Protein AF-0000000073405974 (afdb_homodimer)

Solvent-accessible surface area (backbone atoms only — not comparable to full-atom values): 25075 Å² total; per-residue (Å²): 106,66,65,31,51,51,27,48,74,71,62,39,46,68,61,18,50,56,51,45,53,56,43,44,76,74,61,69,44,40,69,58,24,38,53,49,13,54,49,29,42,39,69,68,37,54,70,63,12,43,53,26,17,56,69,27,66,34,40,66,61,43,20,52,54,26,49,60,60,66,36,46,70,62,18,45,65,52,40,68,83,51,81,52,68,68,48,24,48,52,48,19,48,46,24,48,76,68,69,35,46,67,62,19,45,59,43,48,57,90,64,84,72,86,47,44,52,48,24,42,49,49,12,54,34,25,46,78,67,68,36,42,66,59,13,38,31,28,33,47,54,16,43,71,62,39,70,87,46,37,68,54,27,46,52,44,22,53,36,24,52,75,71,72,45,88,29,62,54,30,39,53,39,19,37,73,70,41,76,50,50,27,67,50,31,34,51,51,13,54,54,28,43,75,71,65,39,49,70,59,14,44,54,26,19,49,50,14,33,69,63,32,76,79,46,50,68,37,33,52,51,39,21,53,49,25,49,75,69,66,36,52,68,63,18,50,52,27,51,50,49,39,50,54,58,54,53,66,76,100,108,66,64,32,52,50,26,47,74,70,62,39,46,70,60,19,51,55,50,45,52,56,43,43,75,75,60,70,44,41,69,57,24,39,52,50,14,54,51,28,42,39,70,68,38,53,69,64,12,42,52,25,17,56,70,26,67,36,40,65,61,43,20,52,54,28,48,60,59,66,37,47,68,62,19,44,65,52,40,67,84,52,81,53,67,69,47,25,48,51,49,20,46,46,25,48,76,68,67,35,45,67,62,18,46,60,44,49,57,89,64,85,72,87,46,45,51,50,25,43,49,50,12,54,36,26,45,79,67,67,35,42,68,59,12,38,32,27,32,48,54,15,43,71,62,39,70,87,46,38,66,53,26,45,50,44,22,53,36,24,51,76,70,71,44,89,30,62,54,29,38,52,39,18,37,72,70,40,78,52,49,27,68,50,32,33,53,52,12,52,55,30,44,76,70,64,39,49,69,61,13,46,53,25,19,49,50,14,34,70,64,32,75,78,47,48,68,38,32,53,53,38,20,55,48,25,50,75,72,68,36,53,68,63,17,50,54,27,51,50,50,38,49,53,56,55,53,66,76,99

Secondary structure (DSSP, 8-state):
-HHHHHHHHHT-HHHHHHHHHHHHHH---HHHHHHHHHHHHHTT-HHHHHHHHHHTT-HHHHHHHHHHTT-HHHHHHHTTT--SHHHHHHHHHHHHHTT-HHHHHHHTTT-----HHHHHHHHHHHHHTT-HHHHHHHHHHHHHHS---HHHHHHHHHHHHHHT---HHHHHHHHHH-TT-HHHHHHHHHHHHHTT-HHHHHHHHHHHHHH-TT-HHHHHHHHHHHHHHT-HHHHHHHHHHHHHHHHHH-/-HHHHHHHHHT-HHHHHHHHHHHHHH---HHHHHHHHHHHHHTT-HHHHHHHHHHTT-HHHHHHHHHHTT-HHHHHHHTTT--SHHHHHHHHHHHHHTT-HHHHHHHTTT-----HHHHHHHHHHHHHTT-HHHHHHHHHHHHHHS---HHHHHHHHHHHHHTT---HHHHHHHHHH-TT-HHHHHHHHHHHHHTT-HHHHHHHHHHHHHH-TT-HHHHHHHHHHHHHHT-HHHHHHHHHHHHHHHHHH-

Sequence (500 aa):
MEEVVRAYQEGNLNYALRKINEIIKSNPSPDIYNLLGKILLELGKDEEALEAFRQANNRLEVARIYIQKGLYQDALNEIKDETNDESKILRALIYIKMENFDKAKEEIANINSNSPLFHKVKGIVEYHTANYYGALRSITIALREYPMDAELYYYRALVKAELGLEYEDDIDMAINLNPYYAELYFSKGVILEQRGKLNEAVNYYSKAIKYKPELVKAYYRRAKVYMKLGMDQEAEKDIEKVKELTDNKSMEEVVRAYQEGNLNYALRKINEIIKSNPSPDIYNLLGKILLELGKDEEALEAFRQANNRLEVARIYIQKGLYQDALNEIKDETNDESKILRALIYIKMENFDKAKEEIANINSNSPLFHKVKGIVEYHTANYYGALRSITIALREYPMDAELYYYRALVKAELGLEYEDDIDMAINLNPYYAELYFSKGVILEQRGKLNEAVNYYSKAIKYKPELVKAYYRRAKVYMKLGMDQEAEKDIEKVKELTDNKS

InterPro domains:
  IPR011990 Tetratricopeptide-like helical domain superfamily [G3DSA:1.25.40.10] (1-61)
  IPR011990 Tetratricopeptide-like helical domain superfamily [G3DSA:1.25.40.10] (62-167)
  IPR011990 Tetratricopeptide-like helical domain superfamily [G3DSA:1.25.40.10] (168-250)
  IPR011990 Tetratricopeptide-like helical domain superfamily [SSF48452] (6-243)
  IPR019734 Tetratricopeptide repeat [PS50005] (30-63)
  IPR019734 Tetratricopeptide repeat [PS50005] (182-215)
  IPR019734 Tetratricopeptide repeat [SM00028] (30-66)
  IPR019734 Tetratricopeptide repeat [SM00028] (116-149)
  IPR019734 Tetratricopeptide repeat [SM00028] (182-215)
  IPR019734 Tetratricopeptide repeat [SM00028] (216-249)
  IPR050498 Photosystem I assembly protein Ycf3 [PTHR44858] (16-245)

pLDDT: mean 96.07, std 4.83, range [47.19, 98.75]

Organism: Sulfolobus acidocaldarius (strain ATCC 33909 / DSM 639 / JCM 8929 / NBRC 15157 / NCIMB 11770) (NCBI:txid330779)

Foldseek 3Di:
DVVLVVCVVVVVLVVSLVVLVVVCVPDNALVSLQSNLVSCVVVVNNVSSLVSNVSSLNLQVNLVSCVVVVNLVSSCVSCVPPLDLSSLLSVLVSCVVVVNLVSSCVSCVPDDDQALSSLCSQLSSCVVVPVLVSNLVSLVSSCVVPPLDLVSLVSNLVSCVVVVHDNLVSLVSSCVSPVLQLVSLQSVLVVCVVVVVLVVSLVSLVSSCVSPVLPLVSLQVNLVSCVVVVNNVSSVVSVVSSVVSVVVVD/DVVLVVCVVVVVLVVSLVVLVVVCVPDNALVSLQSNLVSCVVVVNNVSSLVSNVSSLNLQVNLVSCVVVVNLVVSCVSCVPPLDLSSLLSNLVSCVVVVNLVSSCVSCVPDDDQALSSLCSQLSSCVVVPVLVSNLVSLVSSCVVPPLDLVSLVSNLVSCVVVVHDNLVSLVSSCVSPVLQLVSLQVVLVVCVVVVVLVVSLVSLVSSCVSPVLPLVSLQVNLVSCVVVVNNVSSVVSVVSSVVSVVVVD

Structure (mmCIF, N/CA/C/O backbone):
data_AF-0000000073405974-model_v1
#
loop_
_entity.id
_entity.type
_entity.pdbx_description
1 polymer 'TPR domain protein'
#
loop_
_atom_site.group_PDB
_atom_site.id
_atom_site.type_symbol
_atom_site.label_atom_id
_atom_site.label_alt_id
_atom_site.label_comp_id
_atom_site.label_asym_id
_atom_site.label_entity_id
_atom_site.label_seq_id
_atom_site.pdbx_PDB_ins_code
_atom_site.Cartn_x
_atom_site.Cartn_y
_atom_site.Cartn_z
_atom_site.occupancy
_atom_site.B_iso_or_equiv
_atom_site.auth_seq_id
_atom_site.auth_comp_id
_atom_site.auth_asym_id
_atom_site.auth_atom_id
_atom_site.pdbx_PDB_model_num
ATOM 1 N N . MET A 1 1 ? -27 -23.844 -8.734 1 89.25 1 MET A N 1
ATOM 2 C CA . MET A 1 1 ? -26.391 -22.531 -8.461 1 89.25 1 MET A CA 1
ATOM 3 C C . MET A 1 1 ? -26.109 -22.375 -6.969 1 89.25 1 MET A C 1
ATOM 5 O O . MET A 1 1 ? -25.047 -21.875 -6.582 1 89.25 1 MET A O 1
ATOM 9 N N . GLU A 1 2 ? -26.938 -22.828 -6.16 1 92.75 2 GLU A N 1
ATOM 10 C CA . GLU A 1 2 ? -26.766 -22.688 -4.719 1 92.75 2 GLU A CA 1
ATOM 11 C C . GLU A 1 2 ? -25.531 -23.469 -4.234 1 92.75 2 GLU A C 1
ATOM 13 O O . GLU A 1 2 ? -24.766 -22.969 -3.408 1 92.75 2 GLU A O 1
ATOM 18 N N . GLU A 1 3 ? -25.438 -24.578 -4.867 1 94.31 3 GLU A N 1
ATOM 19 C CA . GLU A 1 3 ? -24.297 -25.406 -4.5 1 94.31 3 GLU A CA 1
ATOM 20 C C . GLU A 1 3 ? -22.984 -24.75 -4.883 1 94.31 3 GLU A C 1
ATOM 22 O O . GLU A 1 3 ? -22.016 -24.781 -4.117 1 94.31 3 GLU A O 1
ATOM 27 N N . VAL A 1 4 ? -22.938 -24.188 -6.016 1 96.31 4 VAL A N 1
ATOM 28 C CA . VAL A 1 4 ? -21.75 -23.5 -6.496 1 96.31 4 VAL A CA 1
ATOM 29 C C . VAL A 1 4 ? -21.438 -22.312 -5.602 1 96.31 4 VAL A C 1
ATOM 31 O O . VAL A 1 4 ? -20.281 -22.109 -5.191 1 96.31 4 VAL A O 1
ATOM 34 N N . VAL A 1 5 ? -22.422 -21.578 -5.258 1 96.62 5 VAL A N 1
ATOM 35 C CA . VAL A 1 5 ? -22.266 -20.391 -4.434 1 96.62 5 VAL A CA 1
ATOM 36 C C . VAL A 1 5 ? -21.766 -20.781 -3.043 1 96.62 5 VAL A C 1
ATOM 38 O O . VAL A 1 5 ? -20.875 -20.125 -2.488 1 96.62 5 VAL A O 1
ATOM 41 N N . ARG A 1 6 ? -22.328 -21.781 -2.551 1 96.44 6 ARG A N 1
ATOM 42 C CA . ARG A 1 6 ? -21.906 -22.25 -1.234 1 96.44 6 ARG A CA 1
ATOM 43 C C . ARG A 1 6 ? -20.453 -22.703 -1.248 1 96.44 6 ARG A C 1
ATOM 45 O O . ARG A 1 6 ? -19.688 -22.344 -0.353 1 96.44 6 ARG A O 1
ATOM 52 N N . ALA A 1 7 ? -20.125 -23.484 -2.262 1 96.94 7 ALA A N 1
ATOM 53 C CA . ALA A 1 7 ? -18.75 -23.953 -2.393 1 96.94 7 ALA A CA 1
ATOM 54 C C . ALA A 1 7 ? -17.781 -22.766 -2.523 1 96.94 7 ALA A C 1
ATOM 56 O O . ALA A 1 7 ? -16.719 -22.75 -1.904 1 96.94 7 ALA A O 1
ATOM 57 N N . TYR A 1 8 ? -18.172 -21.781 -3.244 1 96.62 8 TYR A N 1
ATOM 58 C CA . TYR A 1 8 ? -17.375 -20.578 -3.453 1 96.62 8 TYR A CA 1
ATOM 59 C C . TYR A 1 8 ? -17.188 -19.812 -2.148 1 96.62 8 TYR A C 1
ATOM 61 O O . TYR A 1 8 ? -16.062 -19.422 -1.813 1 96.62 8 TYR A O 1
ATOM 69 N N . GLN A 1 9 ? -18.219 -19.688 -1.4 1 94.31 9 GLN A N 1
ATOM 70 C CA . GLN A 1 9 ? -18.172 -18.953 -0.143 1 94.31 9 GLN A CA 1
ATOM 71 C C . GLN A 1 9 ? -17.312 -19.672 0.891 1 94.31 9 GLN A C 1
ATOM 73 O O . GLN A 1 9 ? -16.641 -19.016 1.703 1 94.31 9 GLN A O 1
ATOM 78 N N . GLU A 1 10 ? -17.234 -20.953 0.769 1 93 10 GLU A N 1
ATOM 79 C CA . GLU A 1 10 ? -16.484 -21.766 1.726 1 93 10 GLU A CA 1
ATOM 80 C C . GLU A 1 10 ? -15.023 -21.906 1.297 1 93 10 GLU A C 1
ATOM 82 O O . GLU A 1 10 ? -14.203 -22.438 2.047 1 93 10 GLU A O 1
ATOM 87 N N . GLY A 1 11 ? -14.773 -21.484 0.118 1 93.69 11 GLY A N 1
ATOM 88 C CA . GLY A 1 11 ? -13.398 -21.516 -0.359 1 93.69 11 GLY A CA 1
ATOM 89 C C . GLY A 1 11 ? -13.047 -22.828 -1.052 1 93.69 11 GLY A C 1
ATOM 90 O O . GLY A 1 11 ? -11.875 -23.078 -1.346 1 93.69 11 GLY A O 1
ATOM 91 N N . ASN A 1 12 ? -14.055 -23.625 -1.246 1 95.88 12 ASN A N 1
ATOM 92 C CA . ASN A 1 12 ? -13.844 -24.844 -2.02 1 95.88 12 ASN A CA 1
ATOM 93 C C . ASN A 1 12 ? -13.883 -24.578 -3.52 1 95.88 12 ASN A C 1
ATOM 95 O O . ASN A 1 12 ? -14.82 -24.969 -4.207 1 95.88 12 ASN A O 1
ATOM 99 N N . LEU A 1 13 ? -12.859 -24.062 -4.012 1 97.69 13 LEU A N 1
ATOM 100 C CA . LEU A 1 13 ? -12.867 -23.438 -5.332 1 97.69 13 LEU A CA 1
ATOM 101 C C . LEU A 1 13 ? -12.828 -24.5 -6.43 1 97.69 13 LEU A C 1
ATOM 103 O O . LEU A 1 13 ? -13.469 -24.344 -7.469 1 97.69 13 LEU A O 1
ATOM 107 N N . ASN A 1 14 ? -12.094 -25.547 -6.238 1 97.06 14 ASN A N 1
ATOM 108 C CA . ASN A 1 14 ? -12.047 -26.594 -7.254 1 97.06 14 ASN A CA 1
ATOM 109 C C . ASN A 1 14 ? -13.406 -27.266 -7.43 1 97.06 14 ASN A C 1
ATOM 111 O O . ASN A 1 14 ? -13.828 -27.547 -8.555 1 97.06 14 ASN A O 1
ATOM 115 N N . TYR A 1 15 ? -13.961 -27.469 -6.309 1 97.38 15 TYR A N 1
ATOM 116 C CA . TYR A 1 15 ? -15.297 -28.047 -6.371 1 97.38 15 TYR A CA 1
ATOM 117 C C . TYR A 1 15 ? -16.281 -27.078 -7.02 1 97.38 15 TYR A C 1
ATOM 119 O O . TYR A 1 15 ? -17.094 -27.469 -7.859 1 97.38 15 TYR A O 1
ATOM 127 N N . ALA A 1 16 ? -16.203 -25.812 -6.625 1 98.12 16 ALA A N 1
ATOM 128 C CA . ALA A 1 16 ? -17.047 -24.781 -7.227 1 98.12 16 ALA A CA 1
ATOM 129 C C . ALA A 1 16 ? -16.844 -24.719 -8.734 1 98.12 16 ALA A C 1
ATOM 131 O O . ALA A 1 16 ? -17.797 -24.594 -9.492 1 98.12 16 ALA A O 1
ATOM 132 N N . LEU A 1 17 ? -15.625 -24.844 -9.164 1 98.06 17 LEU A N 1
ATOM 133 C CA . LEU A 1 17 ? -15.281 -24.781 -10.578 1 98.06 17 LEU A CA 1
ATOM 134 C C . LEU A 1 17 ? -15.898 -25.938 -11.344 1 98.06 17 LEU A C 1
ATOM 136 O O . LEU A 1 17 ? -16.469 -25.734 -12.43 1 98.06 17 LEU A O 1
ATOM 140 N N . ARG A 1 18 ? -15.812 -27.094 -10.781 1 97.25 18 ARG A N 1
ATOM 141 C CA . ARG A 1 18 ? -16.391 -28.266 -11.422 1 97.25 18 ARG A CA 1
ATOM 142 C C . ARG A 1 18 ? -17.906 -28.109 -11.586 1 97.25 18 ARG A C 1
ATOM 144 O O . ARG A 1 18 ? -18.453 -28.359 -12.664 1 97.25 18 ARG A O 1
ATOM 151 N N . LYS A 1 19 ? -18.531 -27.75 -10.555 1 97.25 19 LYS A N 1
ATOM 152 C CA . LYS A 1 19 ? -19.984 -27.641 -10.547 1 97.25 19 LYS A CA 1
ATOM 153 C C . LYS A 1 19 ? -20.453 -26.547 -11.492 1 97.25 19 LY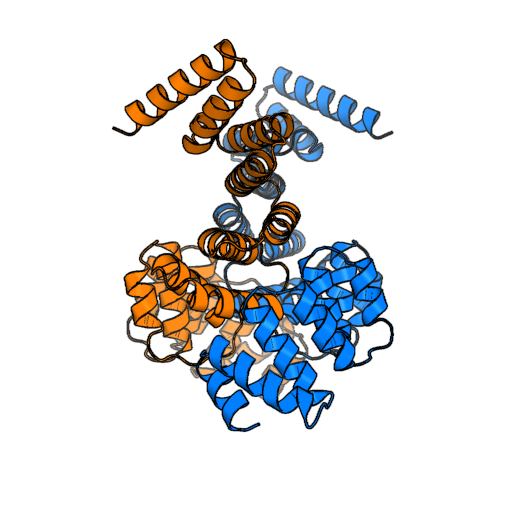S A C 1
ATOM 155 O O . LYS A 1 19 ? -21.469 -26.703 -12.188 1 97.25 19 LYS A O 1
ATOM 160 N N . ILE A 1 20 ? -19.766 -25.406 -11.5 1 97.88 20 ILE A N 1
ATOM 161 C CA . ILE A 1 20 ? -20.219 -24.297 -12.328 1 97.88 20 ILE A CA 1
ATOM 162 C C . ILE A 1 20 ? -20.047 -24.641 -13.805 1 97.88 20 ILE A C 1
ATOM 164 O O . ILE A 1 20 ? -20.859 -24.234 -14.641 1 97.88 20 ILE A O 1
ATOM 168 N N . ASN A 1 21 ? -19.062 -25.391 -14.117 1 97 21 ASN A N 1
ATOM 169 C CA . ASN A 1 21 ? -18.859 -25.812 -15.5 1 97 21 ASN A CA 1
ATOM 170 C C . ASN A 1 21 ? -19.984 -26.734 -15.969 1 97 21 ASN A C 1
ATOM 172 O O . ASN A 1 21 ? -20.359 -26.703 -17.141 1 97 21 ASN A O 1
ATOM 176 N N . GLU A 1 22 ? -20.422 -27.516 -15.07 1 95.94 22 GLU A N 1
ATOM 177 C CA . GLU A 1 22 ? -21.578 -28.344 -15.391 1 95.94 22 GLU A CA 1
ATOM 178 C C . GLU A 1 22 ? -22.797 -27.484 -15.719 1 95.94 22 GLU A C 1
ATOM 180 O O . GLU A 1 22 ? -23.531 -27.781 -16.656 1 95.94 22 GLU A O 1
ATOM 185 N N . ILE A 1 23 ? -22.953 -26.5 -14.945 1 96.06 23 ILE A N 1
ATOM 186 C CA . ILE A 1 23 ? -24.109 -25.625 -15.094 1 96.06 23 ILE A CA 1
ATOM 187 C C . ILE A 1 23 ? -23.984 -24.844 -16.406 1 96.06 23 ILE A C 1
ATOM 189 O O . ILE A 1 23 ? -24.984 -24.656 -17.109 1 96.06 23 ILE A O 1
ATOM 193 N N . ILE A 1 24 ? -22.828 -24.359 -16.688 1 95.44 24 ILE A N 1
ATOM 194 C CA . ILE A 1 24 ? -22.578 -23.547 -17.875 1 95.44 24 ILE A CA 1
ATOM 195 C C . ILE A 1 24 ? -22.969 -24.344 -19.125 1 95.44 24 ILE A C 1
ATOM 197 O O . ILE A 1 24 ? -23.484 -23.781 -20.094 1 95.44 24 ILE A O 1
ATOM 201 N N . LYS A 1 25 ? -22.734 -25.609 -19.172 1 93.62 25 LYS A N 1
ATOM 202 C CA . LYS A 1 25 ? -23.047 -26.469 -20.312 1 93.62 25 LYS A CA 1
ATOM 203 C C . LYS A 1 25 ? -24.547 -26.531 -20.547 1 93.62 25 LYS A C 1
ATOM 205 O O . LYS A 1 25 ? -25 -26.609 -21.703 1 93.62 25 LYS A O 1
ATOM 210 N N . SER A 1 26 ? -25.234 -26.406 -19.547 1 93.5 26 SER A N 1
ATOM 211 C CA . SER A 1 26 ? -26.688 -26.594 -19.672 1 93.5 26 SER A CA 1
ATOM 212 C C . SER A 1 26 ? -27.406 -25.266 -19.75 1 93.5 26 SER A C 1
ATOM 214 O O . SER A 1 26 ? -28.375 -25.125 -20.5 1 93.5 26 SER A O 1
ATOM 216 N N . ASN A 1 27 ? -26.953 -24.312 -18.938 1 92.81 27 ASN A N 1
ATOM 217 C CA . ASN A 1 27 ? -27.672 -23.047 -18.844 1 92.81 27 ASN A CA 1
ATOM 218 C C . ASN A 1 27 ? -26.703 -21.859 -18.688 1 92.81 27 ASN A C 1
ATOM 220 O O . ASN A 1 27 ? -26.688 -21.219 -17.641 1 92.81 27 ASN A O 1
ATOM 224 N N . PRO A 1 28 ? -26.078 -21.531 -19.766 1 94.19 28 PRO A N 1
ATOM 225 C CA . PRO A 1 28 ? -25.141 -20.406 -19.672 1 94.19 28 PRO A CA 1
ATOM 226 C C . PRO A 1 28 ? -25.859 -19.062 -19.5 1 94.19 28 PRO A C 1
ATOM 228 O O . PRO A 1 28 ? -26.938 -18.859 -20.078 1 94.19 28 PRO A O 1
ATOM 231 N N . SER A 1 29 ? -25.391 -18.266 -18.641 1 96.31 29 SER A N 1
ATOM 232 C CA . SER A 1 29 ? -25.875 -16.906 -18.406 1 96.31 29 SER A CA 1
ATOM 233 C C . SER A 1 29 ? -24.734 -15.984 -17.984 1 96.31 29 SER A C 1
ATOM 235 O O . SER A 1 29 ? -23.688 -16.453 -17.531 1 96.31 29 SER A O 1
ATOM 237 N N . PRO A 1 30 ? -24.938 -14.742 -18.125 1 96.81 30 PRO A N 1
ATOM 238 C CA . PRO A 1 30 ? -23.906 -13.789 -17.703 1 96.81 30 PRO A CA 1
ATOM 239 C C . PRO A 1 30 ? -23.547 -13.914 -16.219 1 96.81 30 PRO A C 1
ATOM 241 O O . PRO A 1 30 ? -22.375 -13.836 -15.852 1 96.81 30 PRO A O 1
ATOM 244 N N . ASP A 1 31 ? -24.547 -14.164 -15.43 1 96.62 31 ASP A N 1
ATOM 245 C CA . ASP A 1 31 ? -24.312 -14.297 -14 1 96.62 31 ASP A CA 1
ATOM 246 C C . ASP A 1 31 ? -23.438 -15.516 -13.695 1 96.62 31 ASP A C 1
ATOM 248 O O . ASP A 1 31 ? -22.578 -15.461 -12.812 1 96.62 31 ASP A O 1
ATOM 252 N N . ILE A 1 32 ? -23.719 -16.531 -14.383 1 97.38 32 ILE A N 1
ATOM 253 C CA . ILE A 1 32 ? -22.953 -17.766 -14.195 1 97.38 32 ILE A CA 1
ATOM 254 C C . ILE A 1 32 ? -21.5 -17.547 -14.648 1 97.38 32 ILE A C 1
ATOM 256 O O . ILE A 1 32 ? -20.562 -17.938 -13.961 1 97.38 32 ILE A O 1
ATOM 260 N N . TYR A 1 33 ? -21.328 -16.859 -15.719 1 98 33 TYR A N 1
ATOM 261 C CA . TYR A 1 33 ? -19.984 -16.578 -16.234 1 98 33 TYR A CA 1
ATOM 262 C C . TYR A 1 33 ? -19.25 -15.625 -15.289 1 98 33 TYR A C 1
ATOM 264 O O . TYR A 1 33 ? -18.031 -15.727 -15.141 1 98 33 TYR A O 1
ATOM 272 N N . ASN A 1 34 ? -19.984 -14.719 -14.734 1 98.06 34 ASN A N 1
ATOM 273 C CA . ASN A 1 34 ? -19.359 -13.82 -13.766 1 98.06 34 ASN A CA 1
ATOM 274 C C . ASN A 1 34 ? -18.797 -14.594 -12.578 1 98.06 34 ASN A C 1
ATOM 276 O O . ASN A 1 34 ? -17.672 -14.336 -12.141 1 98.06 34 ASN A O 1
ATOM 280 N N . LEU A 1 35 ? -19.609 -15.484 -12.07 1 97.81 35 LEU A N 1
ATOM 281 C CA . LEU A 1 35 ? -19.141 -16.297 -10.953 1 97.81 35 LEU A CA 1
ATOM 282 C C . LEU A 1 35 ? -17.969 -17.188 -11.367 1 97.81 35 LEU A C 1
ATOM 284 O O . LEU A 1 35 ? -17.016 -17.359 -10.602 1 97.81 35 LEU A O 1
ATOM 288 N N . LEU A 1 36 ? -18.016 -17.766 -12.57 1 98.12 36 LEU A N 1
ATOM 289 C CA . LEU A 1 36 ? -16.891 -18.531 -13.109 1 98.12 36 LEU A CA 1
ATOM 290 C C . LEU A 1 36 ? -15.625 -17.688 -13.133 1 98.12 36 LEU A C 1
ATOM 292 O O . LEU A 1 36 ? -14.555 -18.156 -12.734 1 98.12 36 LEU A O 1
ATOM 296 N N . GLY A 1 37 ? -15.75 -16.438 -13.602 1 98.44 37 GLY A N 1
ATOM 297 C CA . GLY A 1 37 ? -14.609 -15.531 -13.641 1 98.44 37 GLY A CA 1
ATOM 298 C C . GLY A 1 37 ? -13.977 -15.312 -12.281 1 98.44 37 GLY A C 1
ATOM 299 O O . GLY A 1 37 ? -12.75 -15.359 -12.148 1 98.44 37 GLY A O 1
ATOM 300 N N . LYS A 1 38 ? -14.82 -15.07 -11.258 1 98 38 LYS A N 1
ATOM 301 C CA . LYS A 1 38 ? -14.328 -14.867 -9.898 1 98 38 LYS A CA 1
ATOM 302 C C . LYS A 1 38 ? -13.586 -16.094 -9.391 1 98 38 LYS A C 1
ATOM 304 O O . LYS A 1 38 ? -12.5 -15.977 -8.82 1 98 38 LYS A O 1
ATOM 309 N N . ILE A 1 39 ? -14.148 -17.25 -9.625 1 98.38 39 ILE A N 1
ATOM 310 C CA . ILE A 1 39 ? -13.555 -18.516 -9.188 1 98.38 39 ILE A CA 1
ATOM 311 C C . ILE A 1 39 ? -12.195 -18.703 -9.859 1 98.38 39 ILE A C 1
ATOM 313 O O . ILE A 1 39 ? -11.203 -19 -9.195 1 98.38 39 ILE A O 1
ATOM 317 N N . LEU A 1 40 ? -12.141 -18.484 -11.141 1 98.25 40 LEU A N 1
ATOM 318 C CA . LEU A 1 40 ? -10.914 -18.672 -11.914 1 98.25 40 LEU A CA 1
ATOM 319 C C . LEU A 1 40 ? -9.836 -17.688 -11.469 1 98.25 40 LEU A C 1
ATOM 321 O O . LEU A 1 40 ? -8.664 -18.062 -11.336 1 98.25 40 LEU A O 1
ATOM 325 N N . LEU A 1 41 ? -10.242 -16.484 -11.203 1 97.44 41 LEU A N 1
ATOM 326 C CA . LEU A 1 41 ? -9.289 -15.477 -10.758 1 97.44 41 LEU A CA 1
ATOM 327 C C . LEU A 1 41 ? -8.664 -15.867 -9.422 1 97.44 41 LEU A C 1
ATOM 329 O O . LEU A 1 41 ? -7.453 -15.75 -9.242 1 97.44 41 LEU A O 1
ATOM 333 N N . GLU A 1 42 ? -9.492 -16.344 -8.508 1 97.44 42 GLU A N 1
ATOM 334 C CA . GLU A 1 42 ? -9.039 -16.719 -7.172 1 97.44 42 GLU A CA 1
ATOM 335 C C . GLU A 1 42 ? -8.234 -18.016 -7.199 1 97.44 42 GLU A C 1
ATOM 337 O O . GLU A 1 42 ? -7.539 -18.328 -6.234 1 97.44 42 GLU A O 1
ATOM 342 N N . LEU A 1 43 ? -8.289 -18.688 -8.352 1 97.38 43 LEU A N 1
ATOM 343 C CA . LEU A 1 43 ? -7.465 -19.875 -8.57 1 97.38 43 LEU A CA 1
ATOM 344 C C . LEU A 1 43 ? -6.172 -19.516 -9.297 1 97.38 43 LEU A C 1
ATOM 346 O O . LEU A 1 43 ? -5.32 -20.391 -9.523 1 97.38 43 LEU A O 1
ATOM 350 N N . GLY A 1 44 ? -6.039 -18.297 -9.734 1 96.56 44 GLY A N 1
ATOM 351 C CA . GLY A 1 44 ? -4.824 -17.828 -10.391 1 96.56 44 GLY A CA 1
ATOM 352 C C . GLY A 1 44 ? -4.855 -18 -11.898 1 96.56 44 GLY A C 1
ATOM 353 O O . GLY A 1 44 ? -3.828 -17.859 -12.562 1 96.56 44 GLY A O 1
ATOM 354 N N . LYS A 1 45 ? -5.996 -18.297 -12.422 1 96.88 45 LYS A N 1
ATOM 355 C CA . LYS A 1 45 ? -6.156 -18.484 -13.859 1 96.88 45 LYS A CA 1
ATOM 356 C C . LYS A 1 45 ? -6.668 -17.203 -14.516 1 96.88 45 LYS A C 1
ATOM 358 O O . LYS A 1 45 ? -7.809 -17.156 -14.977 1 96.88 45 LYS A O 1
ATOM 363 N N . ASP A 1 46 ? -5.848 -16.25 -14.688 1 96.69 46 ASP A N 1
ATOM 364 C CA . ASP A 1 46 ? -6.195 -14.875 -15.047 1 96.69 46 ASP A CA 1
ATOM 365 C C . ASP A 1 46 ? -6.754 -14.812 -16.469 1 96.69 46 ASP A C 1
ATOM 367 O O . ASP A 1 46 ? -7.754 -14.133 -16.719 1 96.69 46 ASP A O 1
ATOM 371 N N . GLU A 1 47 ? -6.117 -15.539 -17.391 1 97.19 47 GLU A N 1
ATOM 372 C CA . GLU A 1 47 ? -6.555 -15.477 -18.781 1 97.19 47 GLU A CA 1
ATOM 373 C C . GLU A 1 47 ? -7.945 -16.078 -18.953 1 97.19 47 GLU A C 1
ATOM 375 O O . GLU A 1 47 ? -8.789 -15.523 -19.656 1 97.19 47 GLU A O 1
ATOM 380 N N . GLU A 1 48 ? -8.125 -17.219 -18.328 1 98.12 48 GLU A N 1
ATOM 381 C CA . GLU A 1 48 ? -9.445 -17.844 -18.391 1 98.12 48 GLU A CA 1
ATOM 382 C C . GLU A 1 48 ? -10.492 -16.969 -17.688 1 98.12 48 GLU A C 1
ATOM 384 O O . GLU A 1 48 ? -11.641 -16.891 -18.141 1 98.12 48 GLU A O 1
ATOM 389 N N . ALA A 1 49 ? -10.094 -16.344 -16.594 1 98.44 49 ALA A N 1
ATOM 390 C CA . ALA A 1 49 ? -10.992 -15.438 -15.883 1 98.44 49 ALA A CA 1
ATOM 391 C C . ALA A 1 49 ? -11.406 -14.273 -16.781 1 98.44 49 ALA A C 1
ATOM 393 O 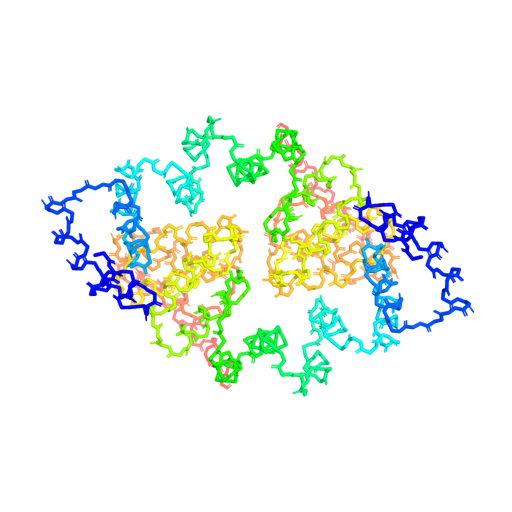O . ALA A 1 49 ? -12.586 -13.891 -16.812 1 98.44 49 ALA A O 1
ATOM 394 N N . LEU A 1 50 ? -10.461 -13.695 -17.516 1 98.19 50 LEU A N 1
ATOM 395 C CA . LEU A 1 50 ? -10.742 -12.602 -18.453 1 98.19 50 LEU A CA 1
ATOM 396 C C . LEU A 1 50 ? -11.805 -13.008 -19.453 1 98.19 50 LEU A C 1
ATOM 398 O O . LEU A 1 50 ? -12.758 -12.266 -19.703 1 98.19 50 LEU A O 1
ATOM 402 N N . GLU A 1 51 ? -11.633 -14.188 -19.984 1 98.06 51 GLU A N 1
ATOM 403 C CA . GLU A 1 51 ? -12.594 -14.688 -20.953 1 98.06 51 GLU A CA 1
ATOM 404 C C . GLU A 1 51 ? -13.977 -14.867 -20.328 1 98.06 51 GLU A C 1
ATOM 406 O O . GLU A 1 51 ? -14.992 -14.523 -20.953 1 98.06 51 GLU A O 1
ATOM 411 N N . ALA A 1 52 ? -13.992 -15.438 -19.172 1 98.56 52 ALA A N 1
ATOM 412 C CA . ALA A 1 52 ? -15.258 -15.633 -18.469 1 98.56 52 ALA A CA 1
ATOM 413 C C . ALA A 1 52 ? -15.945 -14.297 -18.203 1 98.56 52 ALA A C 1
ATOM 415 O O . ALA A 1 52 ? -17.156 -14.156 -18.406 1 98.56 52 ALA A O 1
ATOM 416 N N . PHE A 1 53 ? -15.219 -13.273 -17.734 1 98.56 53 PHE A N 1
ATOM 417 C CA . PHE A 1 53 ? -15.789 -11.961 -17.469 1 98.56 53 PHE A CA 1
ATOM 418 C C . PHE A 1 53 ? -16.281 -11.305 -18.75 1 98.56 53 PHE A C 1
ATOM 420 O O . PHE A 1 53 ? -17.281 -10.578 -18.734 1 98.56 53 PHE A O 1
ATOM 427 N N . ARG A 1 54 ? -15.562 -11.531 -19.828 1 98 54 ARG A N 1
ATOM 428 C CA . ARG A 1 54 ? -16.031 -11.023 -21.109 1 98 54 ARG A CA 1
ATOM 429 C C . ARG A 1 54 ? -17.375 -11.648 -21.484 1 98 54 ARG A C 1
ATOM 431 O O . ARG A 1 54 ? -18.281 -10.945 -21.938 1 98 54 ARG A O 1
ATOM 438 N N . GLN A 1 55 ? -17.438 -12.945 -21.328 1 97.5 55 GLN A N 1
ATOM 439 C CA . GLN A 1 55 ? -18.703 -13.633 -21.578 1 97.5 55 GLN A CA 1
ATOM 440 C C . GLN A 1 55 ? -19.812 -13.117 -20.672 1 97.5 55 GLN A C 1
ATOM 442 O O . GLN A 1 55 ? -20.984 -13.086 -21.062 1 97.5 55 GLN A O 1
ATOM 447 N N . ALA A 1 56 ? -19.453 -12.672 -19.547 1 98.06 56 ALA A N 1
ATOM 448 C CA . ALA A 1 56 ? -20.406 -12.125 -18.578 1 98.06 56 ALA A CA 1
ATOM 449 C C . ALA A 1 56 ? -20.719 -10.664 -18.875 1 98.06 56 ALA A C 1
ATOM 451 O O . ALA A 1 56 ? -21.547 -10.055 -18.188 1 98.06 56 ALA A O 1
ATOM 452 N N . ASN A 1 57 ? -20.031 -10.117 -19.828 1 97.12 57 ASN A N 1
ATOM 453 C CA . ASN A 1 57 ? -20.125 -8.695 -20.141 1 97.12 57 ASN A CA 1
ATOM 454 C C . ASN A 1 57 ? -19.781 -7.824 -18.938 1 97.12 57 ASN A C 1
ATOM 456 O O . ASN A 1 57 ? -20.406 -6.785 -18.719 1 97.12 57 ASN A O 1
ATOM 460 N N . ASN A 1 58 ? -18.906 -8.312 -18.109 1 97.81 58 ASN A N 1
ATOM 461 C CA . ASN A 1 58 ? -18.438 -7.57 -16.953 1 97.81 58 ASN A CA 1
ATOM 462 C C . ASN A 1 58 ? -17.125 -6.828 -17.25 1 97.81 58 ASN A C 1
ATOM 464 O O . ASN A 1 58 ? -16.047 -7.27 -16.844 1 97.81 58 ASN A O 1
ATOM 468 N N . ARG A 1 59 ? -17.234 -5.711 -17.812 1 97.44 59 ARG A N 1
ATOM 469 C CA . ARG A 1 59 ? -16.109 -4.922 -18.297 1 97.44 59 ARG A CA 1
ATOM 470 C C . ARG A 1 59 ? -15.305 -4.359 -17.125 1 97.44 59 ARG A C 1
ATOM 472 O O . ARG A 1 59 ? -14.094 -4.148 -17.234 1 97.44 59 ARG A O 1
ATOM 479 N N . LEU A 1 60 ? -15.977 -4.141 -16.047 1 98.06 60 LEU A N 1
ATOM 480 C CA . LEU A 1 60 ? -15.312 -3.613 -14.852 1 98.06 60 LEU A CA 1
ATOM 481 C C . LEU A 1 60 ? -14.266 -4.594 -14.328 1 98.06 60 LEU A C 1
ATOM 483 O O . LEU A 1 60 ? -13.148 -4.199 -14 1 98.06 60 LEU A O 1
ATOM 487 N N . GLU A 1 61 ? -14.617 -5.863 -14.281 1 98.12 61 GLU A N 1
ATOM 488 C CA . GLU A 1 61 ? -13.672 -6.871 -13.805 1 98.12 61 GLU A CA 1
ATOM 489 C C . GLU A 1 61 ? -12.531 -7.07 -14.797 1 98.12 61 GLU A C 1
ATOM 491 O O . GLU A 1 61 ? -11.391 -7.328 -14.398 1 98.12 61 GLU A O 1
ATOM 496 N N . VAL A 1 62 ? -12.836 -6.961 -16.078 1 98.38 62 VAL A N 1
ATOM 497 C CA . VAL A 1 62 ? -11.781 -7.02 -17.094 1 98.38 62 VAL A CA 1
ATOM 498 C C . VAL A 1 62 ? -10.797 -5.875 -16.891 1 98.38 62 VAL A C 1
ATOM 500 O O . VAL A 1 62 ? -9.586 -6.082 -16.875 1 98.38 62 VAL A O 1
ATOM 503 N N . ALA A 1 63 ? -11.312 -4.727 -16.625 1 98.56 63 ALA A N 1
ATOM 504 C CA . ALA A 1 63 ? -10.477 -3.551 -16.406 1 98.56 63 ALA A CA 1
ATOM 505 C C . ALA A 1 63 ? -9.602 -3.73 -15.164 1 98.56 63 ALA A C 1
ATOM 507 O O . ALA A 1 63 ? -8.43 -3.348 -15.156 1 98.56 63 ALA A O 1
ATOM 508 N N . ARG A 1 64 ? -10.141 -4.293 -14.109 1 98.38 64 ARG A N 1
ATOM 509 C CA . ARG A 1 64 ? -9.391 -4.523 -12.883 1 98.38 64 ARG A CA 1
ATOM 510 C C . ARG A 1 64 ? -8.195 -5.434 -13.133 1 98.38 64 ARG A C 1
ATOM 512 O O . ARG A 1 64 ? -7.102 -5.199 -12.609 1 98.38 64 ARG A O 1
ATOM 519 N N . ILE A 1 65 ? -8.406 -6.465 -13.922 1 97.94 65 ILE A N 1
ATOM 520 C CA . ILE A 1 65 ? -7.316 -7.379 -14.242 1 97.94 65 ILE A CA 1
ATOM 521 C C . ILE A 1 65 ? -6.242 -6.641 -15.047 1 97.94 65 ILE A C 1
ATOM 523 O O . ILE A 1 65 ? -5.047 -6.793 -14.781 1 97.94 65 ILE A O 1
ATOM 527 N N . TYR A 1 66 ? -6.668 -5.781 -15.984 1 98.19 66 TYR A N 1
ATOM 528 C CA . TYR A 1 66 ? -5.719 -5.008 -16.781 1 98.19 66 TYR A CA 1
ATOM 529 C C . TYR A 1 66 ? -4.93 -4.051 -15.898 1 98.19 66 TYR A C 1
ATOM 531 O O . TYR A 1 66 ? -3.721 -3.881 -16.078 1 98.19 66 TYR A O 1
ATOM 539 N N . ILE A 1 67 ? -5.57 -3.434 -14.945 1 98.06 67 ILE A N 1
ATOM 540 C CA . ILE A 1 67 ? -4.891 -2.539 -14.016 1 98.06 67 ILE A CA 1
ATOM 541 C C . ILE A 1 67 ? -3.801 -3.307 -13.266 1 98.06 67 ILE A C 1
ATOM 543 O O . ILE A 1 67 ? -2.666 -2.834 -13.156 1 98.06 67 ILE A O 1
ATOM 547 N N . GLN A 1 68 ? -4.125 -4.5 -12.805 1 97.06 68 GLN A N 1
ATOM 548 C CA . GLN A 1 68 ? -3.193 -5.309 -12.031 1 97.06 68 GLN A CA 1
ATOM 549 C C . GLN A 1 68 ? -2.018 -5.773 -12.883 1 97.06 68 GLN A C 1
ATOM 551 O O . GLN A 1 68 ? -0.976 -6.164 -12.359 1 97.06 68 GLN A O 1
ATOM 556 N N . LYS A 1 69 ? -2.186 -5.668 -14.188 1 95.81 69 LYS A N 1
ATOM 557 C CA . LYS A 1 69 ? -1.121 -6.047 -15.117 1 95.81 69 LYS A CA 1
ATOM 558 C C . LYS A 1 69 ? -0.373 -4.82 -15.625 1 95.81 69 LYS A C 1
ATOM 560 O O . LYS A 1 69 ? 0.546 -4.941 -16.438 1 95.81 69 LYS A O 1
ATOM 565 N N . GLY A 1 70 ? -0.802 -3.631 -15.234 1 96.12 70 GLY A N 1
ATOM 566 C CA . GLY A 1 70 ? -0.157 -2.395 -15.656 1 96.12 70 GLY A CA 1
ATOM 567 C C . GLY A 1 70 ? -0.599 -1.926 -17.031 1 96.12 70 GLY A C 1
ATOM 568 O O . GLY A 1 70 ? 0.018 -1.033 -17.609 1 96.12 70 GLY A O 1
ATOM 569 N N . LEU A 1 71 ? -1.58 -2.561 -17.531 1 97.25 71 LEU A N 1
ATOM 570 C CA . LEU A 1 71 ? -2.107 -2.205 -18.844 1 97.25 71 LEU A CA 1
ATOM 571 C C . LEU A 1 71 ? -3.186 -1.135 -18.719 1 97.25 71 LEU A C 1
ATOM 573 O O . LEU A 1 71 ? -4.352 -1.387 -19.031 1 97.25 71 LEU A O 1
ATOM 577 N N . TYR A 1 72 ? -2.82 0.039 -18.422 1 97.94 72 TYR A N 1
ATOM 578 C CA . TYR A 1 72 ? -3.707 1.119 -18 1 97.94 72 TYR A CA 1
ATOM 579 C C . TYR A 1 72 ? -4.574 1.593 -19.156 1 97.94 72 TYR A C 1
ATOM 581 O O . TYR A 1 72 ? -5.781 1.782 -19 1 97.94 72 TYR A O 1
ATOM 589 N N . GLN A 1 73 ? -3.984 1.755 -20.344 1 98.38 73 GLN A N 1
ATOM 590 C CA . GLN A 1 73 ? -4.762 2.213 -21.484 1 98.38 73 GLN A CA 1
ATOM 591 C C . GLN A 1 73 ? -5.84 1.199 -21.859 1 98.38 73 GLN A C 1
ATOM 593 O O . GLN A 1 73 ? -6.973 1.574 -22.172 1 98.38 73 GLN A O 1
ATOM 598 N N . ASP A 1 74 ? -5.457 -0.076 -21.828 1 98.5 74 ASP A N 1
ATOM 599 C CA . ASP A 1 74 ? -6.43 -1.131 -22.094 1 98.5 74 ASP A CA 1
ATOM 600 C C . ASP A 1 74 ? -7.57 -1.099 -21.094 1 98.5 74 ASP A C 1
ATOM 602 O O . ASP A 1 74 ? -8.742 -1.242 -21.453 1 98.5 74 ASP A O 1
ATOM 606 N N . ALA A 1 75 ? -7.223 -0.9 -19.844 1 98.69 75 ALA A N 1
ATOM 607 C CA . ALA A 1 75 ? -8.227 -0.829 -18.781 1 98.69 75 ALA A CA 1
ATOM 608 C C . ALA A 1 75 ? -9.188 0.339 -19.016 1 98.69 75 ALA A C 1
ATOM 610 O O . ALA A 1 75 ? -10.398 0.187 -18.891 1 98.69 75 ALA A O 1
ATOM 611 N N . LEU A 1 76 ? -8.656 1.495 -19.391 1 98.69 76 LEU A N 1
ATOM 612 C CA . LEU A 1 76 ? -9.477 2.668 -19.672 1 98.69 76 LEU A CA 1
ATOM 613 C C . LEU A 1 76 ? -10.461 2.385 -20.812 1 98.69 76 LEU A C 1
ATOM 615 O O . LEU A 1 76 ? -11.633 2.77 -20.734 1 98.69 76 LEU A O 1
ATOM 619 N N . ASN A 1 77 ? -9.961 1.709 -21.797 1 98.5 77 ASN A N 1
ATOM 620 C CA . ASN A 1 77 ? -10.805 1.392 -22.938 1 98.5 77 ASN A CA 1
ATOM 621 C C . ASN A 1 77 ? -11.977 0.497 -22.547 1 98.5 77 ASN A C 1
ATOM 623 O O . ASN A 1 77 ? -13.078 0.638 -23.078 1 98.5 77 ASN A O 1
ATOM 627 N N . GLU A 1 78 ? -11.758 -0.401 -21.625 1 98.38 78 GLU A N 1
ATOM 628 C CA . GLU A 1 78 ? -12.797 -1.335 -21.203 1 98.38 78 GLU A CA 1
ATOM 629 C C . GLU A 1 78 ? -13.93 -0.609 -20.484 1 98.38 78 GLU A C 1
ATOM 631 O O . GLU A 1 78 ? -15.094 -0.993 -20.609 1 98.38 78 GLU A O 1
ATOM 636 N N . ILE A 1 79 ? -13.609 0.509 -19.766 1 98.31 79 ILE A N 1
ATOM 637 C CA . ILE A 1 79 ? -14.633 1.086 -18.891 1 98.31 79 ILE A CA 1
ATOM 638 C C . ILE A 1 79 ? -14.859 2.549 -19.266 1 98.31 79 ILE A C 1
ATOM 640 O O . ILE A 1 79 ? -15.344 3.336 -18.453 1 98.31 79 ILE A O 1
ATOM 644 N N . LYS A 1 80 ? -14.523 2.947 -20.438 1 97.44 80 LYS A N 1
ATOM 645 C CA . LYS A 1 80 ? -14.609 4.332 -20.891 1 97.44 80 LYS A CA 1
ATOM 646 C C . LYS A 1 80 ? -16.047 4.852 -20.797 1 97.44 80 LYS A C 1
ATOM 648 O O . LYS A 1 80 ? -16.266 6.02 -20.484 1 97.44 80 LYS A O 1
ATOM 653 N N . ASP A 1 81 ? -17.062 3.936 -20.953 1 96.44 81 ASP A N 1
ATOM 654 C CA . ASP A 1 81 ? -18.453 4.367 -21.031 1 96.44 81 ASP A CA 1
ATOM 655 C C . ASP A 1 81 ? -19.219 4.02 -19.75 1 96.44 81 ASP A C 1
ATOM 657 O O . ASP A 1 81 ? -20.422 4.258 -19.656 1 96.44 81 ASP A O 1
ATOM 661 N N . GLU A 1 82 ? -18.516 3.451 -18.812 1 96.56 82 GLU A N 1
ATOM 662 C CA . GLU A 1 82 ? -19.172 3.076 -17.562 1 96.56 82 GLU A CA 1
ATOM 663 C C . GLU A 1 82 ? -19.406 4.293 -16.672 1 96.56 82 GLU A C 1
ATOM 665 O O . GLU A 1 82 ? -18.547 5.164 -16.562 1 96.56 82 GLU A O 1
ATOM 670 N N . THR A 1 83 ? -20.578 4.352 -16.031 1 95.62 83 THR A N 1
ATOM 671 C CA . THR A 1 83 ? -20.922 5.574 -15.312 1 95.62 83 THR A CA 1
ATOM 672 C C . THR A 1 83 ? -21 5.324 -13.812 1 95.62 83 THR A C 1
ATOM 674 O O . THR A 1 83 ? -21.203 6.258 -13.031 1 95.62 83 THR A O 1
ATOM 677 N N . ASN A 1 84 ? -20.844 4.023 -13.438 1 95.62 84 ASN A N 1
ATOM 678 C CA . ASN A 1 84 ? -20.922 3.752 -12 1 95.62 84 ASN A CA 1
ATOM 679 C C . ASN A 1 84 ? -19.719 4.324 -11.258 1 95.62 84 ASN A C 1
ATOM 681 O O . ASN A 1 84 ? -18.656 4.543 -11.844 1 95.62 84 ASN A O 1
ATOM 685 N N . ASP A 1 85 ? -19.797 4.555 -9.953 1 97.5 85 ASP A N 1
ATOM 686 C CA . ASP A 1 85 ? -18.781 5.203 -9.133 1 97.5 85 ASP A CA 1
ATOM 687 C C . ASP A 1 85 ? -17.484 4.395 -9.117 1 97.5 85 ASP A C 1
ATOM 689 O O . ASP A 1 85 ? -16.391 4.965 -9.156 1 97.5 85 ASP A O 1
ATOM 693 N N . GLU A 1 86 ? -17.656 3.088 -9.094 1 97.06 86 GLU A N 1
ATOM 694 C CA . GLU A 1 86 ? -16.469 2.234 -9.055 1 97.06 86 GLU A CA 1
ATOM 695 C C . GLU A 1 86 ? -15.625 2.42 -10.312 1 97.06 86 GLU A C 1
ATOM 697 O O . GLU A 1 86 ? -14.391 2.486 -10.227 1 97.06 86 GLU A O 1
ATOM 702 N N . SER A 1 87 ? -16.281 2.473 -11.445 1 98 87 SER A N 1
ATOM 703 C CA . SER A 1 87 ? -15.57 2.691 -12.695 1 98 87 SER A CA 1
ATOM 704 C C . SER A 1 87 ? -14.906 4.062 -12.719 1 98 87 SER A C 1
ATOM 706 O O . SER A 1 87 ? -13.766 4.195 -13.188 1 98 87 SER A O 1
ATOM 708 N N . LYS A 1 88 ? -15.555 5.031 -12.195 1 98.44 88 LYS A N 1
ATOM 709 C CA . LYS A 1 88 ? -15 6.383 -12.148 1 98.44 88 LYS A CA 1
ATOM 710 C C . LYS A 1 88 ? -13.773 6.441 -11.25 1 98.44 88 LYS A C 1
ATOM 712 O O . LYS A 1 88 ? -12.766 7.066 -11.602 1 98.44 88 LYS A O 1
ATOM 717 N N . ILE A 1 89 ? -13.844 5.785 -10.133 1 98.56 89 ILE A N 1
ATOM 718 C CA . ILE A 1 89 ? -12.719 5.746 -9.195 1 98.56 89 ILE A CA 1
ATOM 719 C C . ILE A 1 89 ? -11.531 5.043 -9.852 1 98.56 89 ILE A C 1
ATOM 721 O O . ILE A 1 89 ? -10.391 5.508 -9.742 1 98.56 89 ILE A O 1
ATOM 725 N N . LEU A 1 90 ? -11.789 3.957 -10.609 1 98.62 90 LEU A N 1
ATOM 726 C CA . LEU A 1 90 ? -10.711 3.225 -11.266 1 98.62 90 LEU A CA 1
ATOM 727 C C . LEU A 1 90 ? -10.109 4.047 -12.398 1 98.62 90 LEU A C 1
ATOM 729 O O . LEU A 1 90 ? -8.891 4.031 -12.602 1 98.62 90 LEU A O 1
ATOM 733 N N . ARG A 1 91 ? -10.961 4.758 -13.133 1 98.69 91 ARG A N 1
ATOM 734 C CA . ARG A 1 91 ? -10.414 5.648 -14.148 1 98.69 91 ARG A CA 1
ATOM 735 C C . ARG A 1 91 ? -9.547 6.734 -13.516 1 98.69 91 ARG A C 1
ATOM 737 O O . ARG A 1 91 ? -8.477 7.066 -14.031 1 98.69 91 ARG A O 1
ATOM 744 N N . ALA A 1 92 ? -9.984 7.293 -12.398 1 98.75 92 ALA A N 1
ATOM 745 C CA . ALA A 1 92 ? -9.195 8.305 -11.703 1 98.75 92 ALA A CA 1
ATOM 746 C C . ALA A 1 92 ? -7.852 7.734 -11.258 1 98.75 92 ALA A C 1
ATOM 748 O O . ALA A 1 92 ? -6.816 8.398 -11.391 1 98.75 92 ALA A O 1
ATOM 749 N N . LEU A 1 93 ? -7.875 6.539 -10.758 1 98.62 93 LEU A N 1
ATOM 750 C CA . LEU A 1 93 ? -6.645 5.871 -10.344 1 98.62 93 LEU A CA 1
ATOM 751 C C . LEU A 1 93 ? -5.676 5.746 -11.516 1 98.62 93 LEU A C 1
ATOM 753 O O . LEU A 1 93 ? -4.48 6.004 -11.367 1 98.62 93 LEU A O 1
ATOM 757 N N . ILE A 1 94 ? -6.195 5.32 -12.68 1 98.56 94 ILE A N 1
ATOM 758 C CA . ILE A 1 94 ? -5.371 5.16 -13.875 1 98.56 94 ILE A CA 1
ATOM 759 C C . ILE A 1 94 ? -4.801 6.516 -14.297 1 98.56 94 ILE A C 1
ATOM 761 O O . ILE A 1 94 ? -3.613 6.629 -14.602 1 98.56 94 ILE A O 1
ATOM 765 N N . TYR A 1 95 ? -5.629 7.527 -14.242 1 98.69 95 TYR A N 1
ATOM 766 C CA . TYR A 1 95 ? -5.176 8.859 -14.625 1 98.69 95 TYR A CA 1
ATOM 767 C C . TYR A 1 95 ? -4.086 9.359 -13.68 1 98.69 95 TYR A C 1
ATOM 769 O O . TYR A 1 95 ? -3.15 10.039 -14.102 1 98.69 95 TYR A O 1
ATOM 777 N N . ILE A 1 96 ? -4.184 9.055 -12.414 1 98.25 96 ILE A N 1
ATOM 778 C CA . ILE A 1 96 ? -3.131 9.391 -11.461 1 98.25 96 ILE A CA 1
ATOM 779 C C . ILE A 1 96 ? -1.827 8.711 -11.867 1 98.25 96 ILE A C 1
ATOM 781 O O . ILE A 1 96 ? -0.771 9.344 -11.906 1 98.25 96 ILE A O 1
ATOM 785 N N . LYS A 1 97 ? -1.95 7.422 -12.219 1 96.75 97 LYS A N 1
ATOM 786 C CA . LYS A 1 97 ? -0.761 6.668 -12.602 1 96.75 97 LYS A CA 1
ATOM 787 C C . LYS A 1 97 ? -0.159 7.211 -13.891 1 96.75 97 LYS A C 1
ATOM 789 O O . LYS A 1 97 ? 1.055 7.137 -14.094 1 96.75 97 LYS A O 1
ATOM 794 N N . MET A 1 98 ? -1.026 7.82 -14.641 1 96.62 98 MET A N 1
ATOM 795 C CA . MET A 1 98 ? -0.582 8.422 -15.891 1 96.62 98 MET A CA 1
ATOM 796 C C . MET A 1 98 ? -0.235 9.898 -15.695 1 96.62 98 MET A C 1
ATOM 798 O O . MET A 1 98 ? -0.001 10.617 -16.672 1 96.62 98 MET A O 1
ATOM 802 N N . GLU A 1 99 ? -0.373 10.438 -14.531 1 96.94 99 GLU A N 1
ATOM 803 C CA . GLU A 1 99 ? -0.012 11.789 -14.102 1 96.94 99 GLU A CA 1
ATOM 804 C C . GLU A 1 99 ? -0.92 12.828 -14.742 1 96.94 99 GLU A C 1
ATOM 806 O O . GLU A 1 99 ? -0.471 13.93 -15.086 1 96.94 99 GLU A O 1
ATOM 811 N N . ASN A 1 100 ? -2.037 12.391 -15.055 1 98.06 100 ASN A N 1
ATOM 812 C CA . ASN A 1 100 ? -3.078 13.312 -15.492 1 98.06 100 ASN A CA 1
ATOM 813 C C . ASN A 1 100 ? -4.055 13.633 -14.367 1 98.06 100 ASN A C 1
ATOM 815 O O . ASN A 1 100 ? -5.176 13.125 -14.344 1 98.06 100 ASN A O 1
ATOM 819 N N . PHE A 1 101 ? -3.74 14.492 -13.531 1 98.31 101 PHE A N 1
ATOM 820 C CA . PHE A 1 101 ? -4.449 14.742 -12.281 1 98.31 101 PHE A CA 1
ATOM 821 C C . PHE A 1 101 ? -5.738 15.516 -12.531 1 98.31 101 PHE A C 1
ATOM 823 O O . PHE A 1 101 ? -6.719 15.359 -11.805 1 98.31 101 PHE A O 1
ATOM 830 N N . ASP A 1 102 ? -5.77 16.266 -13.625 1 98.25 102 ASP A N 1
ATOM 831 C CA . ASP A 1 102 ? -6.984 17 -13.953 1 98.25 102 ASP A CA 1
ATOM 832 C C . ASP A 1 102 ? -8.109 16.047 -14.359 1 98.25 102 ASP A C 1
ATOM 834 O O . ASP A 1 102 ? -9.25 16.203 -13.906 1 98.25 102 ASP A O 1
ATOM 838 N N . LYS A 1 103 ? -7.727 15.117 -15.164 1 98.56 103 LYS A N 1
ATOM 839 C CA . LYS A 1 103 ? -8.727 14.133 -15.547 1 98.56 103 LYS A CA 1
ATOM 840 C C . LYS A 1 103 ? -9.172 13.297 -14.352 1 98.56 103 LYS A C 1
ATOM 842 O O . LYS A 1 103 ? -10.344 12.945 -14.234 1 98.56 103 LYS A O 1
ATOM 847 N N . ALA A 1 104 ? -8.227 12.977 -13.523 1 98.75 104 ALA A N 1
ATOM 848 C CA . ALA A 1 104 ? -8.57 12.242 -12.312 1 98.75 104 ALA A CA 1
ATOM 849 C C . ALA A 1 104 ? -9.562 13.023 -11.461 1 98.75 104 ALA A C 1
ATOM 851 O O . ALA A 1 104 ? -10.531 12.461 -10.945 1 98.75 104 ALA A O 1
ATOM 852 N N . LYS A 1 105 ? -9.312 14.32 -11.344 1 98.62 105 LYS A N 1
ATOM 853 C CA . LYS A 1 105 ? -10.188 15.195 -10.586 1 98.62 105 LYS A CA 1
ATOM 854 C C . LYS A 1 105 ? -11.602 15.203 -11.164 1 98.62 105 LYS A C 1
ATOM 856 O O . LYS A 1 105 ? -12.586 15.156 -10.422 1 98.62 105 LYS A O 1
ATOM 861 N N . GLU A 1 106 ? -11.695 15.25 -12.43 1 98.44 106 GLU A N 1
ATOM 862 C CA . GLU A 1 106 ? -12.992 15.242 -13.109 1 98.44 106 GLU A CA 1
ATOM 863 C C . GLU A 1 106 ? -13.758 13.953 -12.828 1 98.44 106 GLU A C 1
ATOM 865 O O . GLU A 1 106 ? -14.969 13.984 -12.602 1 98.44 106 GLU A O 1
ATOM 870 N N . GLU A 1 107 ? -13.086 12.836 -12.828 1 98.5 107 GLU A N 1
ATOM 871 C CA . GLU A 1 107 ? -13.719 11.531 -12.641 1 98.5 107 GLU A CA 1
ATOM 872 C C . GLU A 1 107 ? -14.359 11.422 -11.258 1 98.5 107 GLU A C 1
ATOM 874 O O . GLU A 1 107 ? -15.43 10.828 -11.109 1 98.5 107 GLU A O 1
ATOM 879 N N . ILE A 1 108 ? -13.75 12.031 -10.328 1 98.06 108 ILE A N 1
ATOM 880 C CA . ILE A 1 108 ? -14.234 11.773 -8.977 1 98.06 108 ILE A CA 1
ATOM 881 C C . ILE A 1 108 ? -15.062 12.961 -8.492 1 98.06 108 ILE A C 1
ATOM 883 O O . ILE A 1 108 ? -15.43 13.031 -7.316 1 98.06 108 ILE A O 1
ATOM 887 N N . ALA A 1 109 ? -15.297 13.727 -9.562 1 95.12 109 ALA A N 1
ATOM 888 C CA . ALA A 1 109 ? -16.141 14.875 -9.234 1 95.12 109 ALA A CA 1
ATOM 889 C C . ALA A 1 109 ? -17.516 14.43 -8.758 1 95.12 109 ALA A C 1
ATOM 891 O O . ALA A 1 109 ? -18.141 13.57 -9.383 1 95.12 109 ALA A O 1
ATOM 892 N N . ASN A 1 110 ? -17.969 14.562 -7.527 1 94.06 110 ASN A N 1
ATOM 893 C CA . ASN A 1 110 ? -19.297 14.328 -6.969 1 94.06 110 ASN A CA 1
ATOM 894 C C . ASN A 1 110 ? -19.453 12.883 -6.496 1 94.06 110 ASN A C 1
ATOM 896 O O . ASN A 1 110 ? -20.547 12.328 -6.527 1 94.06 110 ASN A O 1
ATOM 900 N N . ILE A 1 111 ? -18.406 12.219 -6.406 1 96 111 ILE A N 1
ATOM 901 C CA . ILE A 1 111 ? -18.438 10.867 -5.852 1 96 111 ILE A CA 1
ATOM 902 C C . ILE A 1 111 ? -18.359 10.938 -4.328 1 96 111 ILE A C 1
ATOM 904 O O . ILE A 1 111 ? -17.578 11.719 -3.775 1 96 111 ILE A O 1
ATOM 908 N N . ASN A 1 112 ? -19.25 10.188 -3.781 1 90.06 112 ASN A N 1
ATOM 909 C CA . ASN A 1 112 ? -19.188 9.984 -2.338 1 90.06 112 ASN A CA 1
ATOM 910 C C . ASN A 1 112 ? -19 8.508 -1.989 1 90.06 112 ASN A C 1
ATOM 912 O O . ASN A 1 112 ? -19.891 7.691 -2.234 1 90.06 112 ASN A O 1
ATOM 916 N N . SER A 1 113 ? -17.891 8.164 -1.62 1 94.38 113 SER A N 1
ATOM 917 C CA . SER A 1 113 ? -17.547 6.793 -1.248 1 94.38 113 SER A CA 1
ATOM 918 C C . SER A 1 113 ? -16.719 6.762 0.033 1 94.38 113 SER A C 1
ATOM 920 O O . SER A 1 113 ? -16.016 7.719 0.343 1 94.38 113 SER A O 1
ATOM 922 N N . ASN A 1 114 ? -16.828 5.691 0.753 1 92.44 114 ASN A N 1
ATOM 923 C CA . ASN A 1 114 ? -16.062 5.555 1.992 1 92.44 114 ASN A CA 1
ATOM 924 C C . ASN A 1 114 ? -14.961 4.504 1.864 1 92.44 114 ASN A C 1
ATOM 926 O O . ASN A 1 114 ? -14.367 4.105 2.863 1 92.44 114 ASN A O 1
ATOM 930 N N . SER A 1 115 ? -14.711 4.074 0.608 1 95.62 115 SER A N 1
ATOM 931 C CA . SER A 1 115 ? -13.664 3.074 0.423 1 95.62 115 SER A CA 1
ATOM 932 C C . SER A 1 115 ? -12.281 3.682 0.617 1 95.62 115 SER A C 1
ATOM 934 O O . SER A 1 115 ? -12.055 4.844 0.273 1 95.62 115 SER A O 1
ATOM 936 N N . PRO A 1 116 ? -11.383 2.871 1.171 1 96.81 116 PRO A N 1
ATOM 937 C CA . PRO A 1 116 ? -10.016 3.385 1.305 1 96.81 116 PRO A CA 1
ATOM 938 C C . PRO A 1 116 ? -9.406 3.801 -0.032 1 96.81 116 PRO A C 1
ATOM 940 O O . PRO A 1 116 ? -8.656 4.781 -0.096 1 96.81 116 PRO A O 1
ATOM 943 N N . LEU A 1 117 ? -9.781 3.111 -1.125 1 98.06 117 LEU A N 1
ATOM 944 C CA . LEU A 1 117 ? -9.266 3.449 -2.447 1 98.06 117 LEU A CA 1
ATOM 945 C C . LEU A 1 117 ? -9.742 4.832 -2.879 1 98.06 117 LEU A C 1
ATOM 947 O O . LEU A 1 117 ? -8.961 5.621 -3.42 1 98.06 117 LEU A O 1
ATOM 951 N N . PHE A 1 118 ? -11.008 5.133 -2.65 1 98.44 118 PHE A N 1
ATOM 952 C CA . PHE A 1 118 ? -11.531 6.445 -3.016 1 98.44 118 PHE A CA 1
ATOM 953 C C . PHE A 1 118 ? -10.789 7.547 -2.268 1 98.44 118 PHE A C 1
ATOM 955 O O . PHE A 1 118 ? -10.398 8.555 -2.863 1 98.44 118 PHE A O 1
ATOM 962 N N . HIS A 1 119 ? -10.617 7.387 -0.949 1 98.19 119 HIS A N 1
ATOM 963 C CA . HIS A 1 119 ? -9.953 8.414 -0.155 1 98.19 119 HIS A CA 1
ATOM 964 C C . HIS A 1 119 ? -8.5 8.578 -0.571 1 98.19 119 HIS A C 1
ATOM 966 O O . HIS A 1 119 ? -7.961 9.688 -0.534 1 98.19 119 HIS A O 1
ATOM 972 N N . LYS A 1 120 ? -7.852 7.496 -0.948 1 98.5 120 LYS A N 1
ATOM 973 C CA . LYS A 1 120 ? -6.496 7.586 -1.48 1 98.5 120 LYS A CA 1
ATOM 974 C C . LYS A 1 120 ? -6.465 8.414 -2.764 1 98.5 120 LYS A C 1
ATOM 976 O O . LYS A 1 120 ? -5.664 9.344 -2.889 1 98.5 120 LYS A O 1
ATOM 981 N N . VAL A 1 121 ? -7.344 8.031 -3.691 1 98.75 121 VAL A N 1
ATOM 982 C CA . VAL A 1 121 ? -7.422 8.719 -4.977 1 98.75 121 VAL A CA 1
ATOM 983 C C . VAL A 1 121 ? -7.734 10.195 -4.758 1 98.75 121 VAL A C 1
ATOM 985 O O . VAL A 1 121 ? -7.055 11.07 -5.312 1 98.75 121 VAL A O 1
ATOM 988 N N . LYS A 1 122 ? -8.703 10.445 -3.902 1 98.5 122 LYS A N 1
ATOM 989 C CA . LYS A 1 122 ? -9.109 11.812 -3.611 1 98.5 122 LYS A CA 1
ATOM 990 C C . LYS A 1 122 ? -7.961 12.609 -2.988 1 98.5 122 LYS A C 1
ATOM 992 O O . LYS A 1 122 ? -7.699 13.75 -3.381 1 98.5 122 LYS A O 1
ATOM 997 N N . GLY A 1 123 ? -7.266 12.008 -2.049 1 98.62 123 GLY A N 1
ATOM 998 C CA . GLY A 1 123 ? -6.152 12.672 -1.391 1 98.62 123 GLY A CA 1
ATOM 999 C C . GLY A 1 123 ? -5.031 13.047 -2.344 1 98.62 123 GLY A C 1
ATOM 1000 O O . GLY A 1 123 ? -4.508 14.156 -2.289 1 98.62 123 GLY A O 1
ATOM 1001 N N . ILE A 1 124 ? -4.684 12.172 -3.256 1 98.62 124 ILE A N 1
ATOM 1002 C CA . ILE A 1 124 ? -3.602 12.406 -4.207 1 98.62 124 ILE A CA 1
ATOM 1003 C C . ILE A 1 124 ? -4.016 13.484 -5.199 1 98.62 124 ILE A C 1
ATOM 1005 O O . ILE A 1 124 ? -3.234 14.398 -5.496 1 98.62 124 ILE A O 1
ATOM 1009 N N . VAL A 1 125 ? -5.238 13.406 -5.637 1 98.75 125 VAL A N 1
ATOM 1010 C CA . VAL A 1 125 ? -5.746 14.406 -6.566 1 98.75 125 VAL A CA 1
ATOM 1011 C C . VAL A 1 125 ? -5.742 15.781 -5.902 1 98.75 125 VAL A C 1
ATOM 1013 O O . VAL A 1 125 ? -5.297 16.766 -6.496 1 98.75 125 VAL A O 1
ATOM 1016 N N . GLU A 1 126 ? -6.246 15.852 -4.684 1 98.44 126 GLU A N 1
ATOM 1017 C CA . GLU A 1 126 ? -6.32 17.109 -3.951 1 98.44 126 GLU A CA 1
ATOM 1018 C C . GLU A 1 126 ? -4.93 17.703 -3.736 1 98.44 126 GLU A C 1
ATOM 1020 O O . GLU A 1 126 ? -4.746 18.922 -3.844 1 98.44 126 GLU A O 1
ATOM 1025 N N . TYR A 1 127 ? -3.959 16.906 -3.484 1 98.62 127 TYR A N 1
ATOM 1026 C CA . TYR A 1 127 ? -2.59 17.391 -3.348 1 98.62 127 TYR A CA 1
ATOM 1027 C C . TYR A 1 127 ? -2.105 18.016 -4.645 1 98.62 127 TYR A C 1
ATOM 1029 O O . TYR A 1 127 ? -1.595 19.141 -4.637 1 98.62 127 TYR A O 1
ATOM 1037 N N . HIS A 1 128 ? -2.338 17.312 -5.777 1 98.31 128 HIS A N 1
ATOM 1038 C CA . HIS A 1 128 ? -1.785 17.766 -7.055 1 98.31 128 HIS A CA 1
ATOM 1039 C C . HIS A 1 128 ? -2.572 18.938 -7.613 1 98.31 128 HIS A C 1
ATOM 1041 O O . HIS A 1 128 ? -2.107 19.625 -8.531 1 98.31 128 HIS A O 1
ATOM 1047 N N . THR A 1 129 ? -3.658 19.172 -7.012 1 97.44 129 THR A N 1
ATOM 1048 C CA . THR A 1 129 ? -4.434 20.344 -7.426 1 97.44 129 THR A CA 1
ATOM 1049 C C . THR A 1 129 ? -4.391 21.422 -6.355 1 97.44 129 THR A C 1
ATOM 1051 O O . THR A 1 129 ? -5.258 22.297 -6.316 1 97.44 129 THR A O 1
ATOM 1054 N N . ALA A 1 130 ? -3.58 21.281 -5.355 1 97.5 130 ALA A N 1
ATOM 1055 C CA . ALA A 1 130 ? -3.17 22.297 -4.387 1 97.5 130 ALA A CA 1
ATOM 1056 C C . ALA A 1 130 ? -4.258 22.531 -3.338 1 97.5 130 ALA A C 1
ATOM 1058 O O . ALA A 1 130 ? -4.363 23.609 -2.77 1 97.5 130 ALA A O 1
ATOM 1059 N N . ASN A 1 131 ? -5.125 21.672 -3.219 1 97.38 131 ASN A N 1
ATOM 1060 C CA . ASN A 1 131 ? -6.039 21.641 -2.084 1 97.38 131 ASN A CA 1
ATOM 1061 C C . ASN A 1 131 ? -5.449 20.859 -0.908 1 97.38 131 ASN A C 1
ATOM 1063 O O . ASN A 1 131 ? -5.918 19.766 -0.585 1 97.38 131 ASN A O 1
ATOM 1067 N N . TYR A 1 132 ? -4.582 21.469 -0.194 1 98 132 TYR A N 1
ATOM 1068 C CA . TYR A 1 132 ? -3.742 20.781 0.774 1 98 132 TYR A CA 1
ATOM 1069 C C . TYR A 1 132 ? -4.547 20.375 2.008 1 98 132 TYR A C 1
ATOM 1071 O O . TYR A 1 132 ? -4.359 19.297 2.557 1 98 132 TYR A O 1
ATOM 1079 N N . TYR A 1 133 ? -5.461 21.219 2.436 1 97.5 133 TYR A N 1
ATOM 1080 C CA . TYR A 1 133 ? -6.27 20.859 3.598 1 97.5 133 TYR A CA 1
ATOM 1081 C C . TYR A 1 133 ? -7.18 19.672 3.285 1 97.5 133 TYR A C 1
ATOM 1083 O O . TYR A 1 133 ? -7.328 18.766 4.102 1 97.5 133 TYR A O 1
ATOM 1091 N N . GLY A 1 134 ? -7.754 19.719 2.1 1 97.56 134 GLY A N 1
ATOM 1092 C CA . GLY A 1 134 ? -8.547 18.578 1.667 1 97.56 134 GLY A CA 1
ATOM 1093 C C . GLY A 1 134 ? -7.73 17.312 1.543 1 97.56 134 GLY A C 1
ATOM 1094 O O . GLY A 1 134 ? -8.188 16.234 1.947 1 97.56 134 GLY A O 1
ATOM 1095 N N . ALA A 1 135 ? -6.539 17.422 0.989 1 98.56 135 ALA A N 1
ATOM 1096 C CA . ALA A 1 135 ? -5.641 16.266 0.831 1 98.56 135 ALA A CA 1
ATOM 1097 C C . ALA A 1 135 ? -5.301 15.648 2.182 1 98.56 135 ALA A C 1
ATOM 1099 O O . ALA A 1 135 ? -5.348 14.43 2.338 1 98.56 135 ALA A O 1
ATOM 1100 N N . LEU A 1 136 ? -4.992 16.547 3.156 1 98.56 136 LEU A N 1
ATOM 1101 C CA . LEU A 1 136 ? -4.656 16.062 4.492 1 98.56 136 LEU A CA 1
ATOM 1102 C C . LEU A 1 136 ? -5.793 15.234 5.07 1 98.56 136 LEU A C 1
ATOM 1104 O O . LEU A 1 136 ? -5.566 14.141 5.59 1 98.56 136 LEU A O 1
ATOM 1108 N N . ARG A 1 137 ? -6.988 15.766 4.953 1 98.12 137 ARG A N 1
ATOM 1109 C CA . ARG A 1 137 ? -8.164 15.07 5.465 1 98.12 137 ARG A CA 1
ATOM 1110 C C . ARG A 1 137 ? -8.359 13.727 4.777 1 98.12 137 ARG A C 1
ATOM 1112 O O . ARG A 1 137 ? -8.469 12.695 5.441 1 98.12 137 ARG A O 1
ATOM 1119 N N . SER A 1 138 ? -8.359 13.719 3.457 1 98.12 138 SER A N 1
ATOM 1120 C CA . SER A 1 138 ? -8.625 12.516 2.682 1 98.12 138 SER A CA 1
ATOM 1121 C C . SER A 1 138 ? -7.555 11.453 2.922 1 98.12 138 SER A C 1
ATOM 1123 O O . SER A 1 138 ? -7.867 10.273 3.088 1 98.12 138 SER A O 1
ATOM 1125 N N . ILE A 1 139 ? -6.309 11.836 2.945 1 98.69 139 ILE A N 1
ATOM 1126 C CA . ILE A 1 139 ? -5.211 10.898 3.154 1 98.69 139 ILE A CA 1
ATOM 1127 C C . ILE A 1 139 ? -5.289 10.32 4.566 1 98.69 139 ILE A C 1
ATOM 1129 O O . ILE A 1 139 ? -5.086 9.117 4.762 1 98.69 139 ILE A O 1
ATOM 1133 N N . THR A 1 140 ? -5.578 11.156 5.535 1 98.44 140 THR A N 1
ATOM 1134 C CA . THR A 1 140 ? -5.699 10.719 6.918 1 98.44 140 THR A CA 1
ATOM 1135 C C . THR A 1 140 ? -6.809 9.688 7.062 1 98.44 140 THR A C 1
ATOM 1137 O O . THR A 1 140 ? -6.633 8.664 7.734 1 98.44 140 THR A O 1
ATOM 1140 N N . ILE A 1 141 ? -7.922 9.906 6.402 1 97.44 141 ILE A N 1
ATOM 1141 C CA . ILE A 1 141 ? -9.039 8.969 6.434 1 97.44 141 ILE A CA 1
ATOM 1142 C C . ILE A 1 141 ? -8.625 7.656 5.766 1 97.44 141 ILE A C 1
ATOM 1144 O O . ILE A 1 141 ? -8.914 6.574 6.281 1 97.44 141 ILE A O 1
ATOM 1148 N N . ALA A 1 142 ? -7.953 7.746 4.613 1 98.25 142 ALA A N 1
ATOM 1149 C CA . ALA A 1 142 ? -7.484 6.555 3.91 1 98.25 142 ALA A CA 1
ATOM 1150 C C . ALA A 1 142 ? -6.566 5.719 4.801 1 98.25 142 ALA A C 1
ATOM 1152 O O . ALA A 1 142 ? -6.715 4.5 4.883 1 98.25 142 ALA A O 1
ATOM 1153 N N . LEU A 1 143 ? -5.648 6.359 5.551 1 98.19 143 LEU A N 1
ATOM 1154 C CA . LEU A 1 143 ? -4.656 5.684 6.379 1 98.19 143 LEU A CA 1
ATOM 1155 C C . LEU A 1 143 ? -5.305 5.059 7.609 1 98.19 143 LEU A C 1
ATOM 1157 O O . LEU A 1 143 ? -4.789 4.086 8.164 1 98.19 143 LEU A O 1
ATOM 1161 N N . ARG A 1 144 ? -6.406 5.684 8.008 1 97 144 ARG A N 1
ATOM 1162 C CA . ARG A 1 144 ? -7.156 5.078 9.109 1 97 144 ARG A CA 1
ATOM 1163 C C . ARG A 1 144 ? -7.723 3.723 8.703 1 97 144 ARG A C 1
ATOM 1165 O O . ARG A 1 144 ? -7.691 2.771 9.484 1 97 144 ARG A O 1
ATOM 1172 N N . GLU A 1 145 ? -8.156 3.617 7.469 1 96.12 145 GLU A N 1
ATOM 1173 C CA . GLU A 1 145 ? -8.836 2.424 6.969 1 96.12 145 GLU A CA 1
ATOM 1174 C C . GLU A 1 145 ? -7.832 1.407 6.43 1 96.12 145 GLU A C 1
ATOM 1176 O O . GLU A 1 145 ? -8.086 0.201 6.465 1 96.12 145 GLU A O 1
ATOM 1181 N N . TYR A 1 146 ? -6.789 1.786 5.953 1 97.62 146 TYR A N 1
ATOM 1182 C CA . TYR A 1 146 ? -5.754 0.938 5.375 1 97.62 146 TYR A CA 1
ATOM 1183 C C . TYR A 1 146 ? -4.363 1.42 5.777 1 97.62 146 TYR A C 1
ATOM 1185 O O . TYR A 1 146 ? -3.668 2.057 4.984 1 97.62 146 TYR A O 1
ATOM 1193 N N . PRO A 1 147 ? -4.105 0.882 6.992 1 96.06 147 PRO A N 1
ATOM 1194 C CA . PRO A 1 147 ? -2.811 1.34 7.5 1 96.06 147 PRO A CA 1
ATOM 1195 C C . PRO A 1 147 ? -1.632 0.633 6.836 1 96.06 147 PRO A C 1
ATOM 1197 O O . PRO A 1 147 ? -1.821 -0.367 6.137 1 96.06 147 PRO A O 1
ATOM 1200 N N . MET A 1 148 ? -0.577 1.201 6.434 1 94.38 148 MET A N 1
ATOM 1201 C CA . MET A 1 148 ? 0.708 0.708 5.945 1 94.38 148 MET A CA 1
ATOM 1202 C C . MET A 1 148 ? 0.841 0.931 4.441 1 94.38 148 MET A C 1
ATOM 1204 O O . MET A 1 148 ? 1.289 0.042 3.717 1 94.38 148 MET A O 1
ATOM 1208 N N . ASP A 1 149 ? 0.223 1.831 3.963 1 96.56 149 ASP A N 1
ATOM 1209 C CA . ASP A 1 149 ? 0.42 2.307 2.598 1 96.56 149 ASP A CA 1
ATOM 1210 C C . ASP A 1 149 ? 1.522 3.361 2.537 1 96.56 149 ASP A C 1
ATOM 1212 O O . ASP A 1 149 ? 1.288 4.531 2.854 1 96.56 149 ASP A O 1
ATOM 1216 N N . ALA A 1 150 ? 2.701 2.982 2.082 1 95.44 150 ALA A N 1
ATOM 1217 C CA . ALA A 1 150 ? 3.879 3.848 2.09 1 95.44 150 ALA A CA 1
ATOM 1218 C C . ALA A 1 150 ? 3.639 5.109 1.268 1 95.44 150 ALA A C 1
ATOM 1220 O O . ALA A 1 150 ? 4.094 6.195 1.635 1 95.44 150 ALA A O 1
ATOM 1221 N N . GLU A 1 151 ? 2.971 4.973 0.167 1 95.56 151 GLU A N 1
ATOM 1222 C CA . GLU A 1 151 ? 2.705 6.109 -0.713 1 95.56 151 GLU A CA 1
ATOM 1223 C C . GLU A 1 151 ? 1.853 7.164 -0.013 1 95.56 151 GLU A C 1
ATOM 1225 O O . GLU A 1 151 ? 2.08 8.359 -0.179 1 95.56 151 GLU A O 1
ATOM 1230 N N . LEU A 1 152 ? 0.917 6.695 0.801 1 98.06 152 LEU A N 1
ATOM 1231 C CA . LEU A 1 152 ? 0.041 7.625 1.506 1 98.06 152 LEU A CA 1
ATOM 1232 C C . LEU A 1 152 ? 0.806 8.383 2.588 1 98.06 152 LEU A C 1
ATOM 1234 O O . LEU A 1 152 ? 0.57 9.57 2.809 1 98.06 152 LEU A O 1
ATOM 1238 N N . TYR A 1 153 ? 1.701 7.723 3.232 1 97.81 153 TYR A N 1
ATOM 1239 C CA . TYR A 1 153 ? 2.543 8.414 4.199 1 97.81 153 TYR A CA 1
ATOM 1240 C C . TYR A 1 153 ? 3.4 9.477 3.514 1 97.81 153 TYR A C 1
ATOM 1242 O O . TYR A 1 153 ? 3.582 10.57 4.043 1 97.81 153 TYR A O 1
ATOM 1250 N N . TYR A 1 154 ? 3.918 9.172 2.354 1 96.75 154 TYR A N 1
ATOM 1251 C CA . TYR A 1 154 ? 4.711 10.117 1.58 1 96.75 154 TYR A CA 1
ATOM 1252 C C . TYR A 1 154 ? 3.889 11.352 1.222 1 96.75 154 TYR A C 1
ATOM 1254 O O . TYR A 1 154 ? 4.316 12.484 1.462 1 96.75 154 TYR A O 1
ATOM 1262 N N . TYR A 1 155 ? 2.701 11.125 0.748 1 97.88 155 TYR A N 1
ATOM 1263 C CA . TYR A 1 155 ? 1.862 12.25 0.339 1 97.88 155 TYR A CA 1
ATOM 1264 C C . TYR A 1 155 ? 1.401 13.055 1.549 1 97.88 155 TYR A C 1
ATOM 1266 O O . TYR A 1 155 ? 1.275 14.281 1.476 1 97.88 155 TYR A O 1
ATOM 1274 N N . ARG A 1 156 ? 1.14 12.344 2.631 1 98.38 156 ARG A N 1
ATOM 1275 C CA . ARG A 1 156 ? 0.76 13.102 3.82 1 98.38 156 ARG A CA 1
ATOM 1276 C C . ARG A 1 156 ? 1.917 13.961 4.312 1 98.38 156 ARG A C 1
ATOM 1278 O O . ARG A 1 156 ? 1.707 15.086 4.77 1 98.38 156 ARG A O 1
ATOM 1285 N N . ALA A 1 157 ? 3.105 13.438 4.18 1 97.94 157 ALA A N 1
ATOM 1286 C CA . ALA A 1 157 ? 4.285 14.219 4.535 1 97.94 157 ALA A CA 1
ATOM 1287 C C . ALA A 1 157 ? 4.41 15.461 3.656 1 97.94 157 ALA A C 1
ATOM 1289 O O . ALA A 1 157 ? 4.664 16.562 4.156 1 97.94 157 ALA A O 1
ATOM 1290 N N . LEU A 1 158 ? 4.207 15.281 2.383 1 97.25 158 LEU A N 1
ATOM 1291 C CA . LEU A 1 158 ? 4.289 16.406 1.451 1 97.25 158 LEU A CA 1
ATOM 1292 C C . LEU A 1 158 ? 3.246 17.469 1.784 1 97.25 158 LEU A C 1
ATOM 1294 O O . LEU A 1 158 ? 3.545 18.656 1.768 1 97.25 158 LEU A O 1
ATOM 1298 N N . VAL A 1 159 ? 2.066 17.031 2.092 1 98.44 159 VAL A N 1
ATOM 1299 C CA . VAL A 1 159 ? 0.975 17.938 2.414 1 98.44 159 VAL A CA 1
ATOM 1300 C C . VAL A 1 159 ? 1.293 18.688 3.705 1 98.44 159 VAL A C 1
ATOM 1302 O O . VAL A 1 159 ? 1.146 19.922 3.77 1 98.44 159 VAL A O 1
ATOM 1305 N N . LYS A 1 160 ? 1.716 17.969 4.719 1 97.56 160 LYS A N 1
ATOM 1306 C CA . LYS A 1 160 ? 2.061 18.578 5.996 1 97.56 160 LYS A CA 1
ATOM 1307 C C . LYS A 1 160 ? 3.188 19.594 5.832 1 97.56 160 LYS A C 1
ATOM 1309 O O . LYS A 1 160 ? 3.158 20.672 6.445 1 97.56 160 LYS A O 1
ATOM 1314 N N . ALA A 1 161 ? 4.125 19.25 5.023 1 95.38 161 ALA A N 1
ATOM 1315 C CA . ALA A 1 161 ? 5.211 20.188 4.742 1 95.38 161 ALA A CA 1
ATOM 1316 C C . ALA A 1 161 ? 4.68 21.484 4.137 1 95.38 161 ALA A C 1
ATOM 1318 O O . ALA A 1 161 ? 5.082 22.578 4.539 1 95.38 161 ALA A O 1
ATOM 1319 N N . GLU A 1 162 ? 3.801 21.375 3.211 1 96.44 162 GLU A N 1
ATOM 1320 C CA . GLU A 1 162 ? 3.211 22.531 2.549 1 96.44 162 GLU A CA 1
ATOM 1321 C C . GLU A 1 162 ? 2.434 23.391 3.537 1 96.44 162 GLU A C 1
ATOM 1323 O O . GLU A 1 162 ? 2.385 24.625 3.398 1 96.44 162 GLU A O 1
ATOM 1328 N N . LEU A 1 163 ? 1.874 22.719 4.52 1 96.75 163 LEU A N 1
ATOM 1329 C CA . LEU A 1 163 ? 1.021 23.422 5.477 1 96.75 163 LEU A CA 1
ATOM 1330 C C . LEU A 1 163 ? 1.827 23.875 6.688 1 96.75 163 LEU A C 1
ATOM 1332 O O . LEU A 1 163 ? 1.271 24.453 7.625 1 96.75 163 LEU A O 1
ATOM 1336 N N . GLY A 1 164 ? 3.051 23.516 6.707 1 94.56 164 GLY A N 1
ATOM 1337 C CA . GLY A 1 164 ? 3.912 23.922 7.801 1 94.56 164 GLY A CA 1
ATOM 1338 C C . GLY A 1 164 ? 3.729 23.094 9.055 1 94.56 164 GLY A C 1
ATOM 1339 O O . GLY A 1 164 ? 3.955 23.578 10.164 1 94.56 164 GLY A O 1
ATOM 1340 N N . LEU A 1 165 ? 3.312 21.875 8.867 1 95.69 165 LEU A N 1
ATOM 1341 C CA . LEU A 1 165 ? 3.117 20.938 9.977 1 95.69 165 LEU A CA 1
ATOM 1342 C C . LEU A 1 165 ? 4.297 19.984 10.094 1 95.69 165 LEU A C 1
ATOM 1344 O O . LEU A 1 165 ? 5.129 19.906 9.188 1 95.69 165 LEU A O 1
ATOM 1348 N N . GLU A 1 166 ? 4.34 19.344 11.211 1 93.75 166 GLU A N 1
ATOM 1349 C CA . GLU A 1 166 ? 5.363 18.328 11.414 1 93.75 166 GLU A CA 1
ATOM 1350 C C . GLU A 1 166 ? 5.078 17.078 10.586 1 93.75 166 GLU A C 1
ATOM 1352 O O . GLU A 1 166 ? 3.951 16.578 10.57 1 93.75 166 GLU A O 1
ATOM 1357 N N . TYR A 1 167 ? 6.098 16.594 9.93 1 96 167 TYR A N 1
ATOM 1358 C CA . TYR A 1 167 ? 5.844 15.477 9.023 1 96 167 TYR A CA 1
ATOM 1359 C C . TYR A 1 167 ? 6.918 14.406 9.156 1 96 167 TYR A C 1
ATOM 1361 O O . TYR A 1 167 ? 6.953 13.445 8.383 1 96 167 TYR A O 1
ATOM 1369 N N . GLU A 1 168 ? 7.742 14.406 10.117 1 95.56 168 GLU A N 1
ATOM 1370 C CA . GLU A 1 168 ? 8.852 13.469 10.266 1 95.56 168 GLU A CA 1
ATOM 1371 C C . GLU A 1 168 ? 8.344 12.047 10.523 1 95.56 168 GLU A C 1
ATOM 1373 O O . GLU A 1 168 ? 8.898 11.086 9.992 1 95.56 168 GLU A O 1
ATOM 1378 N N . ASP A 1 169 ? 7.293 11.977 11.336 1 95.81 169 ASP A N 1
ATOM 1379 C CA . ASP A 1 169 ? 6.738 10.656 11.617 1 95.81 169 ASP A CA 1
ATOM 1380 C C . ASP A 1 169 ? 6.27 9.969 10.336 1 95.81 169 ASP A C 1
ATOM 1382 O O . ASP A 1 169 ? 6.449 8.766 10.164 1 95.81 169 ASP A O 1
ATOM 1386 N N . ASP A 1 170 ? 5.648 10.773 9.469 1 97.69 170 ASP A N 1
ATOM 1387 C CA . ASP A 1 170 ? 5.18 10.234 8.195 1 97.69 170 ASP A CA 1
ATOM 1388 C C . ASP A 1 170 ? 6.352 9.758 7.336 1 97.69 170 ASP A C 1
ATOM 1390 O O . ASP A 1 170 ? 6.281 8.695 6.715 1 97.69 170 ASP A O 1
ATOM 1394 N N . ILE A 1 171 ? 7.422 10.516 7.332 1 96.94 171 ILE A N 1
ATOM 1395 C CA . ILE A 1 171 ? 8.609 10.156 6.562 1 96.94 171 ILE A CA 1
ATOM 1396 C C . ILE A 1 171 ? 9.227 8.883 7.137 1 96.94 171 ILE A C 1
ATOM 1398 O O . ILE A 1 171 ? 9.57 7.961 6.391 1 96.94 171 ILE A O 1
ATOM 1402 N N . ASP A 1 172 ? 9.344 8.836 8.406 1 96.31 172 ASP A N 1
ATOM 1403 C CA . ASP A 1 172 ? 9.93 7.668 9.062 1 96.31 172 ASP A CA 1
ATOM 1404 C C . ASP A 1 172 ? 9.125 6.406 8.766 1 96.31 172 ASP A C 1
ATOM 1406 O O . ASP A 1 172 ? 9.688 5.352 8.477 1 96.31 172 ASP A O 1
ATOM 1410 N N . MET A 1 173 ? 7.84 6.574 8.82 1 96.5 173 MET A N 1
ATOM 1411 C CA . MET A 1 173 ? 6.992 5.418 8.539 1 96.5 173 MET A CA 1
ATOM 1412 C C . MET A 1 173 ? 7.086 5.012 7.074 1 96.5 173 MET A C 1
ATOM 1414 O O . MET A 1 173 ? 7.117 3.822 6.758 1 96.5 173 MET A O 1
ATOM 1418 N N . ALA A 1 174 ? 7.074 5.973 6.191 1 95.62 174 ALA A N 1
ATOM 1419 C CA . ALA A 1 174 ? 7.219 5.672 4.77 1 95.62 174 ALA A CA 1
ATOM 1420 C C . ALA A 1 174 ? 8.523 4.93 4.492 1 95.62 174 ALA A C 1
ATOM 1422 O O . ALA A 1 174 ? 8.547 3.977 3.709 1 95.62 174 ALA A O 1
ATOM 1423 N N . ILE A 1 175 ? 9.625 5.32 5.16 1 93.38 175 ILE A N 1
ATOM 1424 C CA . ILE A 1 175 ? 10.922 4.668 5.016 1 93.38 175 ILE A CA 1
ATOM 1425 C C . ILE A 1 175 ? 10.844 3.238 5.543 1 93.38 175 ILE A C 1
ATOM 1427 O O . ILE A 1 175 ? 11.375 2.312 4.93 1 93.38 175 ILE A O 1
ATOM 1431 N N . ASN A 1 176 ? 10.188 3.109 6.668 1 92.31 176 ASN A N 1
ATOM 1432 C CA . ASN A 1 176 ? 10.031 1.79 7.27 1 92.31 176 ASN A CA 1
ATOM 1433 C C . ASN A 1 176 ? 9.305 0.83 6.328 1 92.31 176 ASN A C 1
ATOM 1435 O O . ASN A 1 176 ? 9.633 -0.358 6.281 1 92.31 176 ASN A O 1
ATOM 1439 N N . LEU A 1 177 ? 8.375 1.322 5.602 1 92.69 177 LEU A N 1
ATOM 1440 C CA . LEU A 1 177 ? 7.559 0.497 4.715 1 92.69 177 LEU A CA 1
ATOM 1441 C C . LEU A 1 177 ? 8.242 0.314 3.363 1 92.69 177 LEU A C 1
ATOM 1443 O O . LEU A 1 177 ? 8.062 -0.716 2.709 1 92.69 177 LEU A O 1
ATOM 1447 N N . ASN A 1 178 ? 8.938 1.325 2.963 1 88.56 178 ASN A N 1
ATOM 1448 C CA . ASN A 1 178 ? 9.672 1.303 1.702 1 88.56 178 ASN A CA 1
ATOM 1449 C C . ASN A 1 178 ? 11.062 1.912 1.854 1 88.56 178 ASN A C 1
ATOM 1451 O O . ASN A 1 178 ? 11.281 3.062 1.474 1 88.56 178 ASN A O 1
ATOM 1455 N N . PRO A 1 179 ? 12.016 1.169 2.146 1 87.25 179 PRO A N 1
ATOM 1456 C CA . PRO A 1 179 ? 13.312 1.701 2.561 1 87.25 179 PRO A CA 1
ATOM 1457 C C . PRO A 1 179 ? 14.18 2.131 1.376 1 87.25 179 PRO A C 1
ATOM 1459 O O . PRO A 1 179 ? 15.266 2.688 1.569 1 87.25 179 PRO A O 1
ATOM 1462 N N . TYR A 1 180 ? 13.766 2.1 0.214 1 83 180 TYR A N 1
ATOM 1463 C CA . TYR A 1 180 ? 14.664 2.389 -0.897 1 83 180 TYR A CA 1
ATOM 1464 C C . TYR A 1 180 ? 14.133 3.543 -1.74 1 83 180 TYR A C 1
ATOM 1466 O O . TYR A 1 180 ? 14.656 3.816 -2.824 1 83 180 TYR A O 1
ATOM 1474 N N . TYR A 1 181 ? 13.211 4.188 -1.237 1 87.44 181 TYR A N 1
ATOM 1475 C CA . TYR A 1 181 ? 12.617 5.324 -1.94 1 87.44 181 TYR A CA 1
ATOM 1476 C C . TYR A 1 181 ? 13.43 6.59 -1.704 1 87.44 181 TYR A C 1
ATOM 1478 O O . TYR A 1 181 ? 13.328 7.215 -0.644 1 87.44 181 TYR A O 1
ATOM 1486 N N . ALA A 1 182 ? 14.148 7.047 -2.646 1 90.56 182 ALA A N 1
ATOM 1487 C CA . ALA A 1 182 ? 15.156 8.094 -2.551 1 90.56 182 ALA A CA 1
ATOM 1488 C C . ALA A 1 182 ? 14.555 9.391 -2.016 1 90.56 182 ALA A C 1
ATOM 1490 O O . ALA A 1 182 ? 15.164 10.078 -1.191 1 90.56 182 ALA A O 1
ATOM 1491 N N . GLU A 1 183 ? 13.328 9.711 -2.475 1 92.88 183 GLU A N 1
ATOM 1492 C CA . GLU A 1 183 ? 12.703 10.984 -2.123 1 92.88 183 GLU A CA 1
ATOM 1493 C C . GLU A 1 183 ? 12.438 11.07 -0.623 1 92.88 183 GLU A C 1
ATOM 1495 O O . GLU A 1 183 ? 12.398 12.164 -0.056 1 92.88 183 GLU A O 1
ATOM 1500 N N . LEU A 1 184 ? 12.242 9.953 -0.013 1 94.12 184 LEU A N 1
ATOM 1501 C CA . LEU A 1 184 ? 12 9.938 1.426 1 94.12 184 LEU A CA 1
ATOM 1502 C C . LEU A 1 184 ? 13.258 10.344 2.191 1 94.12 184 LEU A C 1
ATOM 1504 O O . LEU A 1 184 ? 13.18 11.109 3.158 1 94.12 184 LEU A O 1
ATOM 1508 N N . TYR A 1 185 ? 14.352 9.906 1.743 1 95 185 TYR A N 1
ATOM 1509 C CA . TYR A 1 185 ? 15.609 10.273 2.377 1 95 185 TYR A CA 1
ATOM 1510 C C . TYR A 1 185 ? 15.953 11.734 2.119 1 95 185 TYR A C 1
ATOM 1512 O O . TYR A 1 185 ? 16.484 12.422 2.998 1 95 185 TYR A O 1
ATOM 1520 N N . PHE A 1 186 ? 15.688 12.203 0.947 1 96.62 186 PHE A N 1
ATOM 1521 C CA . PHE A 1 186 ? 15.812 13.633 0.659 1 96.62 186 PHE A CA 1
ATOM 1522 C C . PHE A 1 186 ? 15 14.461 1.646 1 96.62 186 PHE A C 1
ATOM 1524 O O . PHE A 1 186 ? 15.516 15.422 2.223 1 96.62 186 PHE A O 1
ATOM 1531 N N . SER A 1 187 ? 13.773 14.031 1.864 1 95.5 187 SER A N 1
ATOM 1532 C CA . SER A 1 187 ? 12.875 14.758 2.76 1 95.5 187 SER A CA 1
ATOM 1533 C C . SER A 1 187 ? 13.391 14.727 4.195 1 95.5 187 SER A C 1
ATOM 1535 O O . SER A 1 187 ? 13.273 15.719 4.922 1 95.5 187 SER A O 1
ATOM 1537 N N . LYS A 1 188 ? 13.914 13.617 4.57 1 96.19 188 LYS A N 1
ATOM 1538 C CA . LYS A 1 188 ? 14.508 13.531 5.902 1 96.19 188 LYS A CA 1
ATOM 1539 C C . LYS A 1 188 ? 15.703 14.477 6.035 1 96.19 188 LYS A C 1
ATOM 1541 O O . LYS A 1 188 ? 15.891 15.109 7.078 1 96.19 188 LYS A O 1
ATOM 1546 N N . GLY A 1 189 ? 16.469 14.562 5.008 1 97.25 189 GLY A N 1
ATOM 1547 C CA . GLY A 1 189 ? 17.562 15.523 4.98 1 97.25 189 GLY A CA 1
ATOM 1548 C C . GLY A 1 189 ? 17.094 16.953 5.176 1 97.25 189 GLY A C 1
ATOM 1549 O O . GLY A 1 189 ? 17.688 17.703 5.957 1 97.25 189 GLY A O 1
ATOM 1550 N N . VAL A 1 190 ? 16.062 17.328 4.527 1 96.12 190 VAL A N 1
ATOM 1551 C CA . VAL A 1 190 ? 15.516 18.672 4.617 1 96.12 190 VAL A CA 1
ATOM 1552 C C . VAL A 1 190 ? 15.094 18.953 6.059 1 96.12 190 VAL A C 1
ATOM 1554 O O . VAL A 1 190 ? 15.367 20.031 6.586 1 96.12 190 VAL A O 1
ATOM 1557 N N . ILE A 1 191 ? 14.469 18.016 6.68 1 95.62 191 ILE A N 1
ATOM 1558 C CA . ILE A 1 191 ? 14 18.172 8.055 1 95.62 191 ILE A CA 1
ATOM 1559 C C . ILE A 1 191 ? 15.188 18.406 8.977 1 95.62 191 ILE A C 1
ATOM 1561 O O . ILE A 1 191 ? 15.172 19.328 9.797 1 95.62 191 ILE A O 1
ATOM 1565 N N . LEU A 1 192 ? 16.188 17.625 8.805 1 96.81 192 LEU A N 1
ATOM 1566 C CA . LEU A 1 192 ? 17.359 17.734 9.656 1 96.81 192 LEU A CA 1
ATOM 1567 C C . LEU A 1 192 ? 18.094 19.047 9.406 1 96.81 192 LEU A C 1
ATOM 1569 O O . LEU A 1 192 ? 18.594 19.672 10.344 1 96.81 192 LEU A O 1
ATOM 1573 N N . GLU A 1 193 ? 18.172 19.438 8.18 1 96.69 193 GLU A N 1
ATOM 1574 C CA . GLU A 1 193 ? 18.766 20.719 7.844 1 96.69 193 GLU A CA 1
ATOM 1575 C C . GLU A 1 193 ? 18.047 21.875 8.547 1 96.69 193 GLU A C 1
ATOM 1577 O O . GLU A 1 193 ? 18.688 22.766 9.109 1 96.69 193 GLU A O 1
ATOM 1582 N N . GLN A 1 194 ? 16.781 21.828 8.539 1 94.62 194 GLN A N 1
ATOM 1583 C CA . GLN A 1 194 ? 15.953 22.859 9.156 1 94.62 194 GLN A CA 1
ATOM 1584 C C . GLN A 1 194 ? 16.156 22.891 10.672 1 94.62 194 GLN A C 1
ATOM 1586 O O . GLN A 1 194 ? 16.062 23.953 11.289 1 94.62 194 GLN A O 1
ATOM 1591 N N . ARG A 1 195 ? 16.547 21.781 11.211 1 95.62 195 ARG A N 1
ATOM 1592 C CA . ARG A 1 195 ? 16.766 21.688 12.648 1 95.62 195 ARG A CA 1
ATOM 1593 C C . ARG A 1 195 ? 18.219 22 13.008 1 95.62 195 ARG A C 1
ATOM 1595 O O . ARG A 1 195 ? 18.609 21.906 14.172 1 95.62 195 ARG A O 1
ATOM 1602 N N . GLY A 1 196 ? 19.031 22.172 11.992 1 96 196 GLY A N 1
ATOM 1603 C CA . GLY A 1 196 ? 20.422 22.531 12.219 1 96 196 GLY A CA 1
ATOM 1604 C C . GLY A 1 196 ? 21.328 21.328 12.359 1 96 196 GLY A C 1
ATOM 1605 O O . GLY A 1 196 ? 22.5 21.469 12.703 1 96 196 GLY A O 1
ATOM 1606 N N . LYS A 1 197 ? 20.781 20.188 12.133 1 97.31 197 LYS A N 1
ATOM 1607 C CA . LYS A 1 197 ? 21.594 18.984 12.156 1 97.31 197 LYS A CA 1
ATOM 1608 C C . LYS A 1 197 ? 22.234 18.719 10.797 1 97.31 197 LYS A C 1
ATOM 1610 O O . LYS A 1 197 ? 21.906 17.734 10.133 1 97.31 197 LYS A O 1
ATOM 1615 N N . LEU A 1 198 ? 23.188 19.469 10.562 1 97.88 198 LEU A N 1
ATOM 1616 C CA . LEU A 1 198 ? 23.719 19.594 9.211 1 97.88 198 LEU A CA 1
ATOM 1617 C C . LEU A 1 198 ? 24.453 18.328 8.797 1 97.88 198 LEU A C 1
ATOM 1619 O O . LEU A 1 198 ? 24.281 17.828 7.676 1 97.88 198 LEU A O 1
ATOM 1623 N N . ASN A 1 199 ? 25.219 17.734 9.664 1 97.62 199 ASN A N 1
ATOM 1624 C CA . ASN A 1 199 ? 25.953 16.516 9.328 1 97.62 199 ASN A CA 1
ATOM 1625 C C . ASN A 1 199 ? 25 15.359 9.031 1 97.62 199 ASN A C 1
ATOM 1627 O O . ASN A 1 199 ? 25.219 14.594 8.094 1 97.62 199 ASN A O 1
ATOM 1631 N N . GLU A 1 200 ? 24.031 15.305 9.812 1 97.69 200 GLU A N 1
ATOM 1632 C CA . GLU A 1 200 ? 23.031 14.266 9.578 1 97.69 200 GLU A CA 1
ATOM 1633 C C . GLU A 1 200 ? 22.281 14.5 8.258 1 97.69 200 GLU A C 1
ATOM 1635 O O . GLU A 1 200 ? 21.984 13.547 7.539 1 97.69 200 GLU A O 1
ATOM 1640 N N . ALA A 1 201 ? 22 15.727 8.008 1 98 201 ALA A N 1
ATOM 1641 C CA . ALA A 1 201 ? 21.344 16.078 6.754 1 98 201 ALA A CA 1
ATOM 1642 C C . ALA A 1 201 ? 22.156 15.602 5.551 1 98 201 ALA A C 1
ATOM 1644 O O . ALA A 1 201 ? 21.609 15.016 4.613 1 98 201 ALA A O 1
ATOM 1645 N N . VAL A 1 202 ? 23.484 15.805 5.617 1 97.94 202 VAL A N 1
ATOM 1646 C CA . VAL A 1 202 ? 24.391 15.375 4.551 1 97.94 202 VAL A CA 1
ATOM 1647 C C . VAL A 1 202 ? 24.281 13.867 4.352 1 97.94 202 VAL A C 1
ATOM 1649 O O . VAL A 1 202 ? 24.219 13.383 3.217 1 97.94 202 VAL A O 1
ATOM 1652 N N . ASN A 1 203 ? 24.219 13.148 5.438 1 97.62 203 ASN A N 1
ATOM 1653 C CA . ASN A 1 203 ? 24.109 11.695 5.367 1 97.62 203 ASN A CA 1
ATOM 1654 C C . ASN A 1 203 ? 22.844 11.258 4.648 1 97.62 203 ASN A C 1
ATOM 1656 O O . ASN A 1 203 ? 22.875 10.336 3.828 1 97.62 203 ASN A O 1
ATOM 1660 N N . TYR A 1 204 ? 21.781 11.914 4.918 1 97.31 204 TYR A N 1
ATOM 1661 C CA . TYR A 1 204 ? 20.516 11.523 4.324 1 97.31 204 TYR A CA 1
ATOM 1662 C C . TYR A 1 204 ? 20.438 11.953 2.863 1 97.31 204 TYR A C 1
ATOM 1664 O O . TYR A 1 204 ? 19.891 11.234 2.023 1 97.31 204 TYR A O 1
ATOM 1672 N N . TYR A 1 205 ? 20.969 13.148 2.543 1 97.88 205 TYR A N 1
ATOM 1673 C CA . TYR A 1 205 ? 21.047 13.523 1.135 1 97.88 205 TYR A CA 1
ATOM 1674 C C . TYR A 1 205 ? 21.922 12.539 0.358 1 97.88 205 TYR A C 1
ATOM 1676 O O . TYR A 1 205 ? 21.609 12.188 -0.782 1 97.88 205 TYR A O 1
ATOM 1684 N N . SER A 1 206 ? 22.969 12.07 0.969 1 97.44 206 SER A N 1
ATOM 1685 C CA . SER A 1 206 ? 23.859 11.102 0.337 1 97.44 206 SER A CA 1
ATOM 1686 C C . SER A 1 206 ? 23.156 9.773 0.099 1 97.44 206 SER A C 1
ATOM 1688 O O . SER A 1 206 ? 23.359 9.133 -0.938 1 97.44 206 SER A O 1
ATOM 1690 N N . LYS A 1 207 ? 22.359 9.414 1.05 1 94.25 207 LYS A N 1
ATOM 1691 C CA . LYS A 1 207 ? 21.578 8.188 0.879 1 94.25 207 LYS A CA 1
ATOM 1692 C C . LYS A 1 207 ? 20.578 8.336 -0.268 1 94.25 207 LYS A C 1
ATOM 1694 O O . LYS A 1 207 ? 20.375 7.395 -1.039 1 94.25 207 LYS A O 1
ATOM 1699 N N . ALA A 1 208 ? 19.922 9.484 -0.307 1 95.25 208 ALA A N 1
ATOM 1700 C CA . ALA A 1 208 ? 18.984 9.742 -1.405 1 95.25 208 ALA A CA 1
ATOM 1701 C C . ALA A 1 208 ? 19.688 9.602 -2.756 1 95.25 208 ALA A C 1
ATOM 1703 O O . ALA A 1 208 ? 19.156 8.961 -3.668 1 95.25 208 ALA A O 1
ATOM 1704 N N . ILE A 1 209 ? 20.922 10.109 -2.854 1 94.88 209 ILE A N 1
ATOM 1705 C CA . ILE A 1 209 ? 21.719 10.094 -4.082 1 94.88 209 ILE A CA 1
ATOM 1706 C C . ILE A 1 209 ? 22.141 8.664 -4.402 1 94.88 209 ILE A C 1
ATOM 1708 O O . ILE A 1 209 ? 22.188 8.266 -5.566 1 94.88 209 ILE A O 1
ATOM 1712 N N . LYS A 1 210 ? 22.422 7.93 -3.383 1 90.38 210 LYS A N 1
ATOM 1713 C CA . LYS A 1 210 ? 22.797 6.527 -3.561 1 90.38 210 LYS A CA 1
ATOM 1714 C C . LYS A 1 210 ? 21.672 5.742 -4.242 1 90.38 210 LYS A C 1
ATOM 1716 O O . LYS A 1 210 ? 21.922 4.945 -5.148 1 90.38 210 LYS A O 1
ATOM 1721 N N . TYR A 1 211 ? 20.5 5.961 -3.846 1 87.5 211 TYR A N 1
ATOM 1722 C CA . TYR A 1 211 ? 19.359 5.215 -4.371 1 87.5 211 TYR A CA 1
ATOM 1723 C C . TYR A 1 211 ? 18.922 5.777 -5.715 1 87.5 211 TYR A C 1
ATOM 1725 O O . TYR A 1 211 ? 18.406 5.043 -6.566 1 87.5 211 TYR A O 1
ATOM 1733 N N . LYS A 1 212 ? 19.062 7.094 -5.949 1 88.81 212 LYS A N 1
ATOM 1734 C CA . LYS A 1 212 ? 18.734 7.75 -7.207 1 88.81 212 LYS A CA 1
ATOM 1735 C C . LYS A 1 212 ? 19.797 8.766 -7.598 1 88.81 212 LYS A C 1
ATOM 1737 O O . LYS A 1 212 ? 19.625 9.969 -7.383 1 88.81 212 LYS A O 1
ATOM 1742 N N . PRO A 1 213 ? 20.688 8.32 -8.281 1 92.25 213 PRO A N 1
ATOM 1743 C CA . PRO A 1 213 ? 21.844 9.156 -8.602 1 92.25 213 PRO A CA 1
ATOM 1744 C C . PRO A 1 213 ? 21.484 10.352 -9.484 1 92.25 213 PRO A C 1
ATOM 1746 O O . PRO A 1 213 ? 22.281 11.289 -9.602 1 92.25 213 PRO A O 1
ATOM 1749 N N . GLU A 1 214 ? 20.359 10.336 -10.016 1 92.81 214 GLU A N 1
ATOM 1750 C CA . GLU A 1 214 ? 19.984 11.438 -10.898 1 92.81 214 GLU A CA 1
ATOM 1751 C C . GLU A 1 214 ? 19.094 12.445 -10.172 1 92.81 214 GLU A C 1
ATOM 1753 O O . GLU A 1 214 ? 18.516 13.328 -10.797 1 92.81 214 GLU A O 1
ATOM 1758 N N . LEU A 1 215 ? 19 12.359 -8.898 1 94.25 215 LEU A N 1
ATOM 1759 C CA . LEU A 1 215 ? 18.156 13.242 -8.102 1 94.25 215 LEU A CA 1
ATOM 1760 C C . LEU A 1 215 ? 18.844 14.602 -7.902 1 94.25 215 LEU A C 1
ATOM 1762 O O . LEU A 1 215 ? 19.422 14.859 -6.852 1 94.25 215 LEU A O 1
ATOM 1766 N N . VAL A 1 216 ? 18.656 15.492 -8.75 1 95.94 216 VAL A N 1
ATOM 1767 C CA . VAL A 1 216 ? 19.344 16.766 -8.852 1 95.94 216 VAL A CA 1
ATOM 1768 C C . VAL A 1 216 ? 19.141 17.578 -7.578 1 95.94 216 VAL A C 1
ATOM 1770 O O . VAL A 1 216 ? 20.078 18.156 -7.035 1 95.94 216 VAL A O 1
ATOM 1773 N N . LYS A 1 217 ? 17.953 17.531 -7.07 1 96.31 217 LYS A N 1
ATOM 1774 C CA . LYS A 1 217 ? 17.625 18.359 -5.902 1 96.31 217 LYS A CA 1
ATOM 1775 C C . LYS A 1 217 ? 18.453 17.922 -4.691 1 96.31 217 LYS A C 1
ATOM 1777 O O . LYS A 1 217 ? 18.766 18.75 -3.828 1 96.31 217 LYS A O 1
ATOM 1782 N N . ALA A 1 218 ? 18.75 16.688 -4.656 1 97.38 218 ALA A N 1
ATOM 1783 C CA . ALA A 1 218 ? 19.547 16.203 -3.531 1 97.38 218 ALA A CA 1
ATOM 1784 C C . ALA A 1 218 ? 20.969 16.75 -3.584 1 97.38 218 ALA A C 1
ATOM 1786 O O . ALA A 1 218 ? 21.531 17.125 -2.559 1 97.38 218 ALA A O 1
ATOM 1787 N N . TYR A 1 219 ? 21.5 16.844 -4.738 1 97.19 219 TYR A N 1
ATOM 1788 C CA . TYR A 1 219 ? 22.828 17.422 -4.906 1 97.19 219 TYR A CA 1
ATOM 1789 C C . TYR A 1 219 ? 22.828 18.906 -4.543 1 97.19 219 TYR A C 1
ATOM 1791 O O . TYR A 1 219 ? 23.734 19.391 -3.869 1 97.19 219 TYR A O 1
ATOM 1799 N N . TYR A 1 220 ? 21.875 19.578 -4.98 1 97.31 220 TYR A N 1
ATOM 1800 C CA . TYR A 1 220 ? 21.734 21.016 -4.73 1 97.31 220 TYR A CA 1
ATOM 1801 C C . TYR A 1 220 ? 21.688 21.297 -3.236 1 97.31 220 TYR A C 1
ATOM 1803 O O . TYR A 1 220 ? 22.406 22.156 -2.736 1 97.31 220 TYR A O 1
ATOM 1811 N N . ARG A 1 221 ? 20.875 20.609 -2.533 1 97.5 221 ARG A N 1
ATOM 1812 C CA . ARG A 1 221 ? 20.703 20.844 -1.104 1 97.5 221 ARG A CA 1
ATOM 1813 C C . ARG A 1 221 ? 21.953 20.422 -0.332 1 97.5 221 ARG A C 1
ATOM 1815 O O . ARG A 1 221 ? 22.344 21.094 0.624 1 97.5 221 ARG A O 1
ATOM 1822 N N . ARG A 1 222 ? 22.453 19.266 -0.792 1 98.06 222 ARG A N 1
ATOM 1823 C CA . ARG A 1 222 ? 23.672 18.828 -0.117 1 98.06 222 ARG A CA 1
ATOM 1824 C C . ARG A 1 222 ? 24.812 19.828 -0.309 1 98.06 222 ARG A C 1
ATOM 1826 O O . ARG A 1 222 ? 25.578 20.094 0.616 1 98.06 222 ARG A O 1
ATOM 1833 N N . ALA A 1 223 ? 24.891 20.422 -1.435 1 98 223 ALA A N 1
ATOM 1834 C CA . ALA A 1 223 ? 25.891 21.453 -1.693 1 98 223 ALA A CA 1
ATOM 1835 C C . ALA A 1 223 ? 25.703 22.641 -0.76 1 98 223 ALA A C 1
ATOM 1837 O O . ALA A 1 223 ? 26.672 23.172 -0.209 1 98 223 ALA A O 1
ATOM 1838 N N . LYS A 1 224 ? 24.516 23.047 -0.655 1 97.62 224 LYS A N 1
ATOM 1839 C CA . LYS A 1 224 ? 24.203 24.172 0.229 1 97.62 224 LYS A CA 1
ATOM 1840 C C . LYS A 1 224 ? 24.609 23.875 1.667 1 97.62 224 LYS A C 1
ATOM 1842 O O . LYS A 1 224 ? 25.156 24.734 2.359 1 97.62 224 LYS A O 1
ATOM 1847 N N . VAL A 1 225 ? 24.328 22.688 2.117 1 98.19 225 VAL A N 1
ATOM 1848 C CA . VAL A 1 225 ? 24.672 22.297 3.48 1 98.19 225 VAL A CA 1
ATOM 1849 C C . VAL A 1 225 ? 26.188 22.219 3.631 1 98.19 225 VAL A C 1
ATOM 1851 O O . VAL A 1 225 ? 26.734 22.625 4.652 1 98.19 225 VAL A O 1
ATOM 1854 N N . TYR A 1 226 ? 26.844 21.672 2.65 1 97.94 226 TYR A N 1
ATOM 1855 C CA . TYR A 1 226 ? 28.297 21.641 2.664 1 97.94 226 TYR A CA 1
ATOM 1856 C C . TYR A 1 226 ? 28.875 23.047 2.824 1 97.94 226 TYR A C 1
ATOM 1858 O O . TYR A 1 226 ? 29.844 23.25 3.566 1 97.94 226 TYR A O 1
ATOM 1866 N N . MET A 1 227 ? 28.328 23.953 2.143 1 97.38 227 MET A N 1
ATOM 1867 C CA . MET A 1 227 ? 28.781 25.344 2.236 1 97.38 227 MET A CA 1
ATOM 1868 C C . MET A 1 227 ? 28.625 25.875 3.656 1 97.38 227 MET A C 1
ATOM 1870 O O . MET A 1 227 ? 29.516 26.547 4.172 1 97.38 227 MET A O 1
ATOM 1874 N N . LYS A 1 228 ? 27.547 25.531 4.23 1 97.19 228 LYS A N 1
ATOM 1875 C CA . LYS A 1 228 ? 27.297 25.953 5.609 1 97.19 228 LYS A CA 1
ATOM 1876 C C . LYS A 1 228 ? 28.312 25.312 6.559 1 97.19 228 LYS A C 1
ATOM 1878 O O . LYS A 1 228 ? 28.672 25.906 7.582 1 97.19 228 LYS A O 1
ATOM 1883 N N . LEU A 1 229 ? 28.781 24.172 6.191 1 97.5 229 LEU A N 1
ATOM 1884 C CA . LEU A 1 229 ? 29.719 23.422 7.023 1 97.5 229 LEU A CA 1
ATOM 1885 C C . LEU A 1 229 ? 31.156 23.797 6.691 1 97.5 229 LEU A C 1
ATOM 1887 O O . LEU A 1 229 ? 32.094 23.312 7.336 1 97.5 229 LEU A O 1
ATOM 1891 N N . GLY A 1 230 ? 31.344 24.547 5.656 1 96.81 230 GLY A N 1
ATOM 1892 C CA . GLY A 1 230 ? 32.688 24.938 5.246 1 96.81 230 GLY A CA 1
ATOM 1893 C C . GLY A 1 230 ? 33.375 23.891 4.406 1 96.81 230 GLY A C 1
ATOM 1894 O O . GLY A 1 230 ? 34.625 23.906 4.281 1 96.81 230 GLY A O 1
ATOM 1895 N N . MET A 1 231 ? 32.656 23 4.004 1 97.19 231 MET A N 1
ATOM 1896 C CA . MET A 1 231 ? 33.156 21.953 3.135 1 97.19 231 MET A CA 1
ATOM 1897 C C . MET A 1 231 ? 33.031 22.344 1.667 1 97.19 231 MET A C 1
ATOM 1899 O O . MET A 1 231 ? 32.344 21.688 0.906 1 97.19 231 MET A O 1
ATOM 1903 N N . ASP A 1 232 ? 33.844 23.141 1.21 1 96.75 232 ASP A N 1
ATOM 1904 C CA . ASP A 1 232 ? 33.688 23.812 -0.074 1 96.75 232 ASP A CA 1
ATOM 1905 C C . ASP A 1 232 ? 34.031 22.891 -1.232 1 96.75 232 ASP A C 1
ATOM 1907 O O . ASP A 1 232 ? 33.438 22.969 -2.305 1 96.75 232 ASP A O 1
ATOM 1911 N N . GLN A 1 233 ? 34.969 22.047 -0.994 1 97.56 233 GLN A N 1
ATOM 1912 C CA . GLN A 1 233 ? 35.344 21.141 -2.062 1 97.56 233 GLN A CA 1
ATOM 1913 C C . GLN A 1 233 ? 34.188 20.156 -2.379 1 97.56 233 GLN A C 1
ATOM 1915 O O . GLN A 1 233 ? 33.906 19.922 -3.549 1 97.56 233 GLN A O 1
ATOM 1920 N N . GLU A 1 234 ? 33.719 19.656 -1.394 1 97.44 234 GLU A N 1
ATOM 1921 C CA . GLU A 1 234 ? 32.562 18.75 -1.57 1 97.44 234 GLU A CA 1
ATOM 1922 C C . GLU A 1 234 ? 31.391 19.469 -2.209 1 97.44 234 GLU A C 1
ATOM 1924 O O . GLU A 1 234 ? 30.719 18.922 -3.074 1 97.44 234 GLU A O 1
ATOM 1929 N N . ALA A 1 235 ? 31.141 20.688 -1.832 1 97.69 235 ALA A N 1
ATOM 1930 C CA . ALA A 1 235 ? 30.062 21.484 -2.395 1 97.69 235 ALA A CA 1
ATOM 1931 C C . ALA A 1 235 ? 30.25 21.703 -3.891 1 97.69 235 ALA A C 1
ATOM 1933 O O . ALA A 1 235 ? 29.297 21.625 -4.668 1 97.69 235 ALA A O 1
ATOM 1934 N N . GLU A 1 236 ? 31.484 21.969 -4.219 1 97.25 236 GLU A N 1
ATOM 1935 C CA . GLU A 1 236 ? 31.797 22.203 -5.625 1 97.25 236 GLU A CA 1
ATOM 1936 C C . GLU A 1 236 ? 31.531 20.969 -6.465 1 97.25 236 GLU A C 1
ATOM 1938 O O . GLU A 1 236 ? 31.062 21.062 -7.598 1 97.25 236 GLU A O 1
ATOM 1943 N N . LYS A 1 237 ? 31.906 19.828 -5.918 1 97.75 237 LYS A N 1
ATOM 1944 C CA . LYS A 1 237 ? 31.625 18.578 -6.621 1 97.75 237 LYS A CA 1
ATOM 1945 C C . LYS A 1 237 ? 30.141 18.406 -6.871 1 97.75 237 LYS A C 1
ATOM 1947 O O . LYS A 1 237 ? 29.734 17.984 -7.957 1 97.75 237 LYS A O 1
ATOM 1952 N N . ASP A 1 238 ? 29.359 18.672 -5.934 1 97.5 238 ASP A N 1
ATOM 1953 C CA . ASP A 1 238 ? 27.906 18.562 -6.059 1 97.5 238 ASP A CA 1
ATOM 1954 C C . ASP A 1 238 ? 27.375 19.562 -7.078 1 97.5 238 ASP A C 1
ATOM 1956 O O . ASP A 1 238 ? 26.469 19.234 -7.859 1 97.5 238 ASP A O 1
ATOM 1960 N N . ILE A 1 239 ? 27.906 20.75 -7.09 1 96.44 239 ILE A N 1
ATOM 1961 C CA . ILE A 1 239 ? 27.484 21.781 -8.023 1 96.44 239 ILE A CA 1
ATOM 1962 C C . ILE A 1 239 ? 27.812 21.359 -9.453 1 96.44 239 ILE A C 1
ATOM 1964 O O . ILE A 1 239 ? 27 21.562 -10.367 1 96.44 239 ILE A O 1
ATOM 1968 N N . GLU A 1 240 ? 28.922 20.766 -9.57 1 96.44 240 GLU A N 1
ATOM 1969 C CA . GLU A 1 240 ? 29.297 20.266 -10.883 1 96.44 240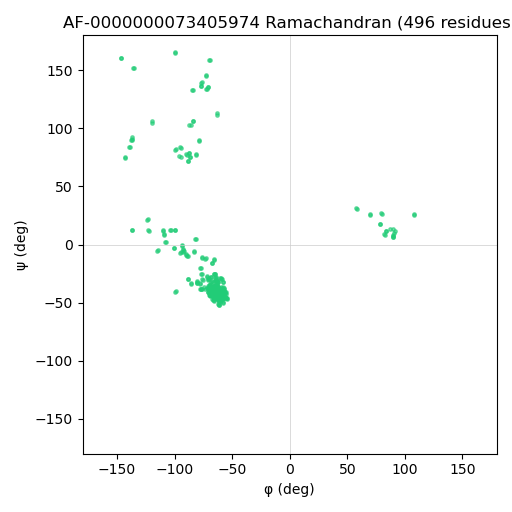 GLU A CA 1
ATOM 1970 C C . GLU A 1 240 ? 28.344 19.172 -11.352 1 96.44 240 GLU A C 1
ATOM 1972 O O . GLU A 1 240 ? 27.969 19.125 -12.523 1 96.44 240 GLU A O 1
ATOM 1977 N N . LYS A 1 241 ? 28.016 18.312 -10.461 1 96.06 241 LYS A N 1
ATOM 1978 C CA . LYS A 1 241 ? 27.078 17.25 -10.781 1 96.06 241 LYS A CA 1
ATOM 1979 C C . LYS A 1 241 ? 25.719 17.812 -11.172 1 96.06 241 LYS A C 1
ATOM 1981 O O . LYS A 1 241 ? 25.062 17.281 -12.07 1 96.06 241 LYS A O 1
ATOM 1986 N N . VAL A 1 242 ? 25.234 18.812 -10.523 1 95.25 242 VAL A N 1
ATOM 1987 C CA . VAL A 1 242 ? 23.969 19.469 -10.836 1 95.25 242 VAL A CA 1
ATOM 1988 C C . VAL A 1 242 ? 24.016 20 -12.273 1 95.25 242 VAL A C 1
ATOM 1990 O O . VAL A 1 242 ? 23.047 19.844 -13.023 1 95.25 242 VAL A O 1
ATOM 1993 N N . LYS A 1 243 ? 25.109 20.562 -12.609 1 94.25 243 LYS A N 1
ATOM 1994 C CA . LYS A 1 243 ? 25.281 21.094 -13.961 1 94.25 243 LYS A CA 1
ATOM 1995 C C . LYS A 1 243 ? 25.266 19.969 -15 1 94.25 243 LYS A C 1
ATOM 1997 O O . LYS A 1 243 ? 24.609 20.094 -16.047 1 94.25 243 LYS A O 1
ATOM 2002 N N . GLU A 1 244 ? 25.938 18.953 -14.68 1 94.38 244 GLU A N 1
ATOM 2003 C CA . GLU A 1 244 ? 26 17.797 -15.578 1 94.38 244 GLU A CA 1
ATOM 2004 C C . GLU A 1 244 ? 24.625 17.203 -15.828 1 94.38 244 GLU A C 1
ATOM 2006 O O . GLU A 1 244 ? 24.266 16.891 -16.969 1 94.38 244 GLU A O 1
ATOM 2011 N N . LEU A 1 245 ? 23.875 17.062 -14.781 1 93.19 245 LEU A N 1
ATOM 2012 C CA . LEU A 1 245 ? 22.578 16.391 -14.859 1 93.19 245 LEU A CA 1
ATOM 2013 C C . LEU A 1 245 ? 21.547 17.312 -15.492 1 93.19 245 LEU A C 1
ATOM 2015 O O . LEU A 1 245 ? 20.594 16.828 -16.125 1 93.19 245 LEU A O 1
ATOM 2019 N N . THR A 1 246 ? 21.688 18.562 -15.328 1 89.31 246 THR A N 1
ATOM 2020 C CA . THR A 1 246 ? 20.75 19.516 -15.891 1 89.31 246 THR A CA 1
ATOM 2021 C C . THR A 1 246 ? 21.047 19.766 -17.359 1 89.31 246 THR A C 1
ATOM 2023 O O . THR A 1 246 ? 20.141 20.031 -18.156 1 89.31 246 THR A O 1
ATOM 2026 N N . ASP A 1 247 ? 22.266 19.703 -17.672 1 83.75 247 ASP A N 1
ATOM 2027 C CA . ASP A 1 247 ? 22.688 19.859 -19.062 1 83.75 247 ASP A CA 1
ATOM 2028 C C . ASP A 1 247 ? 22.281 18.625 -19.891 1 83.75 247 ASP A C 1
ATOM 2030 O O . ASP A 1 247 ? 21.906 18.766 -21.047 1 83.75 247 ASP A O 1
ATOM 2034 N N . ASN A 1 248 ? 22.375 17.547 -19.312 1 73.06 248 ASN A N 1
ATOM 2035 C CA . ASN A 1 248 ? 22.016 16.328 -20.016 1 73.06 248 ASN A CA 1
ATOM 2036 C C . ASN A 1 248 ? 20.516 16.219 -20.234 1 73.06 248 ASN A C 1
ATOM 2038 O O . ASN A 1 248 ? 20.062 15.562 -21.172 1 73.06 248 ASN A O 1
ATOM 2042 N N . LYS A 1 249 ? 19.688 16.688 -19.516 1 60.06 249 LYS A N 1
ATOM 2043 C CA . LYS A 1 249 ? 18.234 16.703 -19.719 1 60.06 249 LYS A CA 1
ATOM 2044 C C . LYS A 1 249 ? 17.828 17.781 -20.719 1 60.06 249 LYS A C 1
ATOM 2046 O O . LYS A 1 249 ? 16.688 17.781 -21.188 1 60.06 249 LYS A O 1
ATOM 2051 N N . SER A 1 250 ? 18.641 18.844 -21.016 1 47.28 250 SER A N 1
ATOM 2052 C CA . SER A 1 250 ? 18.391 19.812 -22.078 1 47.28 250 SER A CA 1
ATOM 2053 C C . SER A 1 250 ? 18.781 19.25 -23.453 1 47.28 250 SER A C 1
ATOM 2055 O O . SER A 1 250 ? 19.766 18.516 -23.562 1 47.28 250 SER A O 1
ATOM 2057 N N . MET B 1 1 ? -24.469 20.234 18.672 1 89.19 1 MET B N 1
ATOM 2058 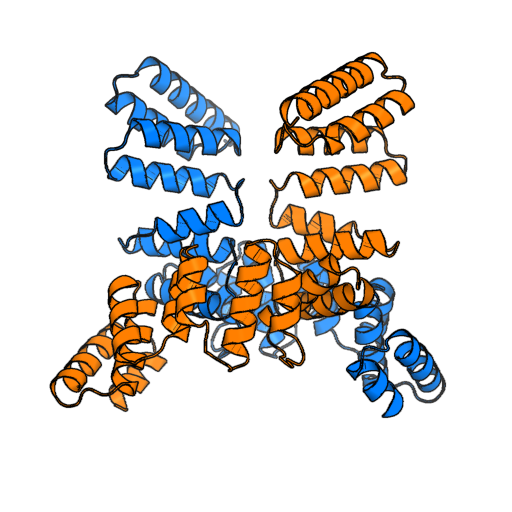C CA . MET B 1 1 ? -23.844 19.016 18.156 1 89.19 1 MET B CA 1
ATOM 2059 C C . MET B 1 1 ? -24.141 18.844 16.656 1 89.19 1 MET B C 1
ATOM 2061 O O . MET B 1 1 ? -23.266 18.484 15.883 1 89.19 1 MET B O 1
ATOM 2065 N N . GLU B 1 2 ? -25.25 19.156 16.234 1 92.69 2 GLU B N 1
ATOM 2066 C CA . GLU B 1 2 ? -25.641 19.016 14.844 1 92.69 2 GLU B CA 1
ATOM 2067 C C . GLU B 1 2 ? -24.812 19.922 13.938 1 92.69 2 GLU B C 1
ATOM 2069 O O . GLU B 1 2 ? -24.359 19.5 12.875 1 92.69 2 GLU B O 1
ATOM 2074 N N . GLU B 1 3 ? -24.641 21.062 14.516 1 94.25 3 GLU B N 1
ATOM 2075 C CA . GLU B 1 3 ? -23.844 22.031 13.758 1 94.25 3 GLU B CA 1
ATOM 2076 C C . GLU B 1 3 ? -22.406 21.547 13.586 1 94.25 3 GLU B C 1
ATOM 2078 O O . GLU B 1 3 ? -21.828 21.688 12.508 1 94.25 3 GLU B O 1
ATOM 2083 N N . VAL B 1 4 ? -21.844 21.016 14.602 1 96.25 4 VAL B N 1
ATOM 2084 C CA . VAL B 1 4 ? -20.484 20.516 14.562 1 96.25 4 VAL B CA 1
ATOM 2085 C C . VAL B 1 4 ? -20.391 19.344 13.586 1 96.25 4 VAL B C 1
ATOM 2087 O O . VAL B 1 4 ? -19.469 19.297 12.766 1 96.25 4 VAL B O 1
ATOM 2090 N N . VAL B 1 5 ? -21.328 18.484 13.641 1 96.56 5 VAL B N 1
ATOM 2091 C CA . VAL B 1 5 ? -21.344 17.297 12.789 1 96.56 5 VAL B CA 1
ATOM 2092 C C . VAL B 1 5 ? -21.484 17.719 11.32 1 96.56 5 VAL B C 1
ATOM 2094 O O . VAL B 1 5 ? -20.797 17.172 10.453 1 96.56 5 VAL B O 1
ATOM 2097 N N . ARG B 1 6 ? -22.312 18.625 11.117 1 96.38 6 ARG B N 1
ATOM 2098 C CA . ARG B 1 6 ? -22.5 19.125 9.75 1 96.38 6 ARG B CA 1
ATOM 2099 C C . ARG B 1 6 ? -21.219 19.75 9.211 1 96.38 6 ARG B C 1
ATOM 2101 O O . ARG B 1 6 ? -20.828 19.469 8.086 1 96.38 6 ARG B O 1
ATOM 2108 N N . ALA B 1 7 ? -20.625 20.594 10.047 1 96.88 7 ALA B N 1
ATOM 2109 C CA . ALA B 1 7 ? -19.375 21.234 9.641 1 96.88 7 ALA B CA 1
ATOM 2110 C C . ALA B 1 7 ? -18.297 20.188 9.359 1 96.88 7 ALA B C 1
ATOM 2112 O O . ALA B 1 7 ? -17.562 20.297 8.375 1 96.88 7 ALA B O 1
ATOM 2113 N N . TYR B 1 8 ? -18.25 19.172 10.148 1 96.62 8 TYR B N 1
ATOM 2114 C CA . TYR B 1 8 ? -17.281 18.094 10 1 96.62 8 TYR B CA 1
ATOM 2115 C C . TYR B 1 8 ? -17.516 17.328 8.695 1 96.62 8 TYR B C 1
ATOM 2117 O O . TYR B 1 8 ? -16.578 17.078 7.945 1 96.62 8 TYR B O 1
ATOM 2125 N N . GLN B 1 9 ? -18.734 17.062 8.398 1 94.19 9 GLN B N 1
ATOM 2126 C CA . GLN B 1 9 ? -19.094 16.297 7.207 1 94.19 9 GLN B CA 1
ATOM 2127 C C . GLN B 1 9 ? -18.797 17.094 5.938 1 94.19 9 GLN B C 1
ATOM 2129 O O . GLN B 1 9 ? -18.422 16.531 4.91 1 94.19 9 GLN B O 1
ATOM 2134 N N . GLU B 1 10 ? -18.844 18.391 6.066 1 93 10 GLU B N 1
ATOM 2135 C CA . GLU B 1 10 ? -18.625 19.266 4.918 1 93 10 GLU B CA 1
ATOM 2136 C C . GLU B 1 10 ? -17.156 19.594 4.75 1 93 10 GLU B C 1
ATOM 2138 O O . GLU B 1 10 ? -16.766 20.219 3.756 1 93 10 GLU B O 1
ATOM 2143 N N . GLY B 1 11 ? -16.391 19.234 5.715 1 93.56 11 GLY B N 1
ATOM 2144 C CA . GLY B 1 11 ? -14.961 19.469 5.625 1 93.56 11 GLY B CA 1
ATOM 2145 C C . GLY B 1 11 ? -14.531 20.812 6.164 1 93.56 11 GLY B C 1
ATOM 2146 O O . GLY B 1 11 ? -13.383 21.234 5.988 1 93.56 11 GLY B O 1
ATOM 2147 N N . ASN B 1 12 ? -15.492 21.484 6.77 1 95.88 12 ASN B N 1
ATOM 2148 C CA . ASN B 1 12 ? -15.156 22.75 7.438 1 95.88 12 ASN B CA 1
ATOM 2149 C C . ASN B 1 12 ? -14.57 22.5 8.828 1 95.88 12 ASN B C 1
ATOM 2151 O O . ASN B 1 12 ? -15.219 22.797 9.836 1 95.88 12 ASN B O 1
ATOM 2155 N N . LEU B 1 13 ? -13.383 22.141 8.875 1 97.62 13 LEU B N 1
ATOM 2156 C CA . LEU B 1 13 ? -12.789 21.562 10.078 1 97.62 13 LEU B CA 1
ATOM 2157 C C . LEU B 1 13 ? -12.469 22.641 11.109 1 97.62 13 LEU B C 1
ATOM 2159 O O . LEU B 1 13 ? -12.648 22.438 12.312 1 97.62 13 LEU B O 1
ATOM 2163 N N . ASN B 1 14 ? -12.016 23.781 10.672 1 97 14 ASN B N 1
ATOM 2164 C CA . ASN B 1 14 ? -11.719 24.844 11.617 1 97 14 ASN B CA 1
ATOM 2165 C C . ASN B 1 14 ? -12.984 25.344 12.32 1 97 14 ASN B C 1
ATOM 2167 O O . ASN B 1 14 ? -12.969 25.594 13.523 1 97 14 ASN B O 1
ATOM 2171 N N . TYR B 1 15 ? -13.945 25.438 11.5 1 97.31 15 TYR B N 1
ATOM 2172 C CA . TYR B 1 15 ? -15.227 25.828 12.086 1 97.31 15 TYR B CA 1
ATOM 2173 C C . TYR B 1 15 ? -15.742 24.766 13.039 1 97.31 15 TYR B C 1
ATOM 2175 O O . TYR B 1 15 ? -16.203 25.078 14.141 1 97.31 15 TYR B O 1
ATOM 2183 N N . ALA B 1 16 ? -15.664 23.516 12.617 1 98.12 16 ALA B N 1
ATOM 2184 C CA . ALA B 1 16 ? -16.062 22.406 13.469 1 98.12 16 ALA B CA 1
ATOM 2185 C C . ALA B 1 16 ? -15.289 22.406 14.781 1 98.12 16 ALA B C 1
ATOM 2187 O O . ALA B 1 16 ? -15.852 22.172 15.852 1 98.12 16 ALA B O 1
ATOM 2188 N N . LEU B 1 17 ? -14.031 22.703 14.711 1 98 17 LEU B N 1
ATOM 2189 C CA . LEU B 1 17 ? -13.164 22.703 15.883 1 98 17 LEU B CA 1
ATOM 2190 C C . LEU B 1 17 ? -13.586 23.797 16.859 1 98 17 LEU B C 1
ATOM 2192 O O . LEU B 1 17 ? -13.656 23.562 18.062 1 98 17 LEU B O 1
ATOM 2196 N N . ARG B 1 18 ? -13.875 24.953 16.328 1 97.19 18 ARG B N 1
ATOM 2197 C CA . ARG B 1 18 ? -14.312 26.062 17.172 1 97.19 18 ARG B CA 1
ATOM 2198 C C . ARG B 1 18 ? -15.609 25.719 17.906 1 97.19 18 ARG B C 1
ATOM 2200 O O . ARG B 1 18 ? -15.727 25.922 19.109 1 97.19 18 ARG B O 1
ATOM 2207 N N . LYS B 1 19 ? -16.531 25.234 17.172 1 97.12 19 LYS B N 1
ATOM 2208 C CA . LYS B 1 19 ? -17.844 24.938 17.734 1 97.12 19 LYS B CA 1
ATOM 2209 C C . LYS B 1 19 ? -17.766 23.812 18.766 1 97.12 19 LYS B C 1
ATOM 2211 O O . LYS B 1 19 ? -18.438 23.859 19.797 1 97.12 19 LYS B O 1
ATOM 2216 N N . ILE B 1 20 ? -16.984 22.797 18.484 1 97.81 20 ILE B N 1
ATOM 2217 C CA . ILE B 1 20 ? -16.938 21.656 19.391 1 97.81 20 ILE B CA 1
ATOM 2218 C C . ILE B 1 20 ? -16.266 22.062 20.703 1 97.81 20 ILE B C 1
ATOM 2220 O O . ILE B 1 20 ? -16.625 21.562 21.766 1 97.81 20 ILE B O 1
ATOM 2224 N N . ASN B 1 21 ? -15.328 22.922 20.625 1 96.88 21 ASN B N 1
ATOM 2225 C CA . ASN B 1 21 ? -14.672 23.406 21.828 1 96.88 21 ASN B CA 1
ATOM 2226 C C . ASN B 1 21 ? -15.633 24.188 22.719 1 96.88 21 ASN B C 1
ATOM 2228 O O . ASN B 1 21 ? -15.523 24.141 23.953 1 96.88 21 ASN B O 1
ATOM 2232 N N . GLU B 1 22 ? -16.484 24.875 22.078 1 95.81 22 GLU B N 1
ATOM 2233 C CA . GLU B 1 22 ? -17.531 25.562 22.844 1 95.81 22 GLU B CA 1
ATOM 2234 C C . GLU B 1 22 ? -18.406 24.562 23.594 1 95.81 22 GLU B C 1
ATOM 2236 O O . GLU B 1 22 ? -18.75 24.797 24.75 1 95.81 22 GLU B O 1
ATOM 2241 N N . ILE B 1 23 ? -18.703 23.562 22.922 1 95.94 23 ILE B N 1
ATOM 2242 C CA . ILE B 1 23 ? -19.594 22.547 23.484 1 95.94 23 ILE B CA 1
ATOM 2243 C C . ILE B 1 23 ? -18.875 21.812 24.625 1 95.94 23 ILE B C 1
ATOM 2245 O O . ILE B 1 23 ? -19.484 21.516 25.656 1 95.94 23 ILE B O 1
ATOM 2249 N N . ILE B 1 24 ? -17.656 21.484 24.422 1 95.31 24 ILE B N 1
ATOM 2250 C CA . ILE B 1 24 ? -16.875 20.75 25.406 1 95.31 24 ILE B CA 1
ATOM 2251 C C . ILE B 1 24 ? -16.844 21.516 26.719 1 95.31 24 ILE B C 1
ATOM 2253 O O . ILE B 1 24 ? -16.875 20.922 27.797 1 95.31 24 ILE B O 1
ATOM 2257 N N . LYS B 1 25 ? -16.75 22.797 26.719 1 93.5 25 LYS B N 1
ATOM 2258 C CA . LYS B 1 25 ? -16.703 23.641 27.906 1 93.5 25 LYS B CA 1
ATOM 2259 C C . LYS B 1 25 ? -18 23.5 28.719 1 93.5 25 LYS B C 1
ATOM 2261 O O . LYS B 1 25 ? -17.984 23.562 29.953 1 93.5 25 LYS B O 1
ATOM 2266 N N . SER B 1 26 ? -19 23.281 28.047 1 93.25 26 SER B N 1
ATOM 2267 C CA . SER B 1 26 ? -20.297 23.281 28.719 1 93.25 26 SER B CA 1
ATOM 2268 C C . SER B 1 26 ? -20.766 21.875 29.047 1 93.25 26 SER B C 1
ATOM 2270 O O . SER B 1 26 ? -21.328 21.625 30.109 1 93.25 26 SER B O 1
ATOM 2272 N N . ASN B 1 27 ? -20.531 20.969 28.094 1 92.62 27 ASN B N 1
ATOM 2273 C CA . ASN B 1 27 ? -21.062 19.609 28.25 1 92.62 27 ASN B CA 1
ATOM 2274 C C . ASN B 1 27 ? -20.094 18.562 27.703 1 92.62 27 ASN B C 1
ATOM 2276 O O . ASN B 1 27 ? -20.406 17.891 26.719 1 92.62 27 ASN B O 1
ATOM 2280 N N . PRO B 1 28 ? -19.062 18.328 28.438 1 94 28 PRO B N 1
ATOM 2281 C CA . PRO B 1 28 ? -18.109 17.328 27.969 1 94 28 PRO B CA 1
ATOM 2282 C C . PRO B 1 28 ? -18.656 15.906 28.047 1 94 28 PRO B C 1
ATOM 2284 O O . PRO B 1 28 ? -19.391 15.578 28.984 1 94 28 PRO B O 1
ATOM 2287 N N . SER B 1 29 ? -18.469 15.164 27.062 1 96.25 29 SER B N 1
ATOM 2288 C CA . SER B 1 29 ? -18.828 13.75 27 1 96.25 29 SER B CA 1
ATOM 2289 C C . SER B 1 29 ? -17.828 12.961 26.141 1 96.25 29 SER B C 1
ATOM 2291 O O . SER B 1 29 ? -17.109 13.547 25.328 1 96.25 29 SER B O 1
ATOM 2293 N N . PRO B 1 30 ? -17.797 11.719 26.312 1 96.75 30 PRO B N 1
ATOM 2294 C CA . PRO B 1 30 ? -16.891 10.891 25.5 1 96.75 30 PRO B CA 1
ATOM 2295 C C . PRO B 1 30 ? -17.156 11.023 24 1 96.75 30 PRO B C 1
ATOM 2297 O O . PRO B 1 30 ? -16.219 11.086 23.203 1 96.75 30 PRO B O 1
ATOM 2300 N N . ASP B 1 31 ? -18.406 11.125 23.656 1 96.56 31 ASP B N 1
ATOM 2301 C CA . ASP B 1 31 ? -18.766 11.25 22.25 1 96.56 31 ASP B CA 1
ATOM 2302 C C . ASP B 1 31 ? -18.234 12.555 21.672 1 96.56 31 ASP B C 1
ATOM 2304 O O . ASP B 1 31 ? -17.781 12.594 20.516 1 96.56 31 ASP B O 1
ATOM 2308 N N . ILE B 1 32 ? -18.344 13.555 22.438 1 97.31 32 ILE B N 1
ATOM 2309 C CA . ILE B 1 32 ? -17.875 14.859 22 1 97.31 32 ILE B CA 1
ATOM 2310 C C . ILE B 1 32 ? -16.359 14.844 21.859 1 97.31 32 ILE B C 1
ATOM 2312 O O . ILE B 1 32 ? -15.812 15.328 20.859 1 97.31 32 ILE B O 1
ATOM 2316 N N . TYR B 1 33 ? -15.688 14.211 22.766 1 97.94 33 TYR B N 1
ATOM 2317 C CA . TYR B 1 33 ? -14.234 14.109 22.703 1 97.94 33 TYR B CA 1
ATOM 2318 C C . TYR B 1 33 ? -13.789 13.25 21.531 1 97.94 33 TYR B C 1
ATOM 2320 O O . TYR B 1 33 ? -12.75 13.5 20.922 1 97.94 33 TYR B O 1
ATOM 2328 N N . ASN B 1 34 ? -14.555 12.234 21.281 1 98 34 ASN B N 1
ATOM 2329 C CA . ASN B 1 34 ? -14.25 11.406 20.125 1 98 34 ASN B CA 1
ATOM 2330 C C . ASN B 1 34 ? -14.289 12.211 18.828 1 98 34 ASN B C 1
ATOM 2332 O O . ASN B 1 34 ? -13.391 12.094 17.984 1 98 34 ASN B O 1
ATOM 2336 N N . LEU B 1 35 ? -15.344 12.984 18.688 1 97.81 35 LEU B N 1
ATOM 2337 C CA . LEU B 1 35 ? -15.461 13.82 17.5 1 97.81 35 LEU B CA 1
ATOM 2338 C C . LEU B 1 35 ? -14.344 14.852 17.453 1 97.81 35 LEU B C 1
ATOM 2340 O O . LEU B 1 35 ? -13.789 15.133 16.391 1 97.81 35 LEU B O 1
ATOM 2344 N N . LEU B 1 36 ? -13.984 15.461 18.594 1 98.06 36 LEU B N 1
ATOM 2345 C CA . LEU B 1 36 ? -12.852 16.375 18.672 1 98.06 36 LEU B CA 1
ATOM 2346 C C . LEU B 1 36 ? -11.578 15.703 18.188 1 98.06 36 LEU B C 1
ATOM 2348 O O . LEU B 1 36 ? -10.812 16.297 17.422 1 98.06 36 LEU B O 1
ATOM 2352 N N . GLY B 1 37 ? -11.352 14.453 18.641 1 98.44 37 GLY B N 1
ATOM 2353 C CA . GLY B 1 37 ? -10.18 13.711 18.219 1 98.44 37 GLY B CA 1
ATOM 2354 C C . GLY B 1 37 ? -10.094 13.539 16.703 1 98.44 37 GLY B C 1
ATOM 2355 O O . GLY B 1 37 ? -9.031 13.734 16.109 1 98.44 37 GLY B O 1
ATOM 2356 N N . LYS B 1 38 ? -11.227 13.164 16.078 1 98 38 LYS B N 1
ATOM 2357 C CA . LYS B 1 38 ? -11.273 12.992 14.641 1 98 38 LYS B CA 1
ATOM 2358 C C . LYS B 1 38 ? -10.945 14.289 13.914 1 98 38 LYS B C 1
ATOM 2360 O O . LYS B 1 38 ? -10.164 14.305 12.961 1 98 38 LYS B O 1
ATOM 2365 N N . ILE B 1 39 ? -11.531 15.383 14.367 1 98.31 39 ILE B N 1
ATOM 2366 C CA . ILE B 1 39 ? -11.312 16.688 13.766 1 98.31 39 ILE B CA 1
ATOM 2367 C C . ILE B 1 39 ? -9.836 17.078 13.875 1 98.31 39 ILE B C 1
ATOM 2369 O O . ILE B 1 39 ? -9.219 17.469 12.883 1 98.31 39 ILE B O 1
ATOM 2373 N N . LEU B 1 40 ? -9.258 16.891 15.031 1 98.25 40 LEU B N 1
ATOM 2374 C CA . LEU B 1 40 ? -7.867 17.25 15.273 1 98.25 40 LEU B CA 1
ATOM 2375 C C . LEU B 1 40 ? -6.926 16.406 14.422 1 98.25 40 LEU B C 1
ATOM 2377 O O . LEU B 1 40 ? -5.957 16.922 13.859 1 98.25 40 LEU B O 1
ATOM 2381 N N . LEU B 1 41 ? -7.25 15.156 14.305 1 97.44 41 LEU B N 1
ATOM 2382 C CA . LEU B 1 41 ? -6.422 14.266 13.5 1 97.44 41 LEU B CA 1
ATOM 2383 C C . LEU B 1 41 ? -6.418 14.695 12.039 1 97.44 41 LEU B C 1
ATOM 2385 O O . LEU B 1 41 ? -5.363 14.727 11.398 1 97.44 41 LEU B O 1
ATOM 2389 N N . GLU B 1 42 ? -7.578 15.039 11.531 1 97.44 42 GLU B N 1
ATOM 2390 C CA . GLU B 1 42 ? -7.727 15.422 10.133 1 97.44 42 GLU B CA 1
ATOM 2391 C C . GLU B 1 42 ? -7.141 16.812 9.875 1 97.44 42 GLU B C 1
ATOM 2393 O O . GLU B 1 42 ? -6.918 17.188 8.727 1 97.44 42 GLU B O 1
ATOM 2398 N N . LEU B 1 43 ? -6.844 17.531 10.977 1 97.38 43 LEU B N 1
ATOM 2399 C CA . LEU B 1 43 ? -6.156 18.812 10.891 1 97.38 43 LEU B CA 1
ATOM 2400 C C . LEU B 1 43 ? -4.652 18.641 11.055 1 97.38 43 LEU B C 1
ATOM 2402 O O . LEU B 1 43 ? -3.895 19.609 10.945 1 97.38 43 LEU B O 1
ATOM 2406 N N . GLY B 1 44 ? -4.203 17.438 11.375 1 96.5 44 GLY B N 1
ATOM 2407 C CA . GLY B 1 44 ? -2.785 17.156 11.5 1 96.5 44 GLY B CA 1
ATOM 2408 C C . GLY B 1 44 ? -2.256 17.359 12.906 1 96.5 44 GLY B C 1
ATOM 2409 O O . GLY B 1 44 ? -1.041 17.375 13.125 1 96.5 44 GLY B O 1
ATOM 2410 N N . LYS B 1 45 ? -3.131 17.547 13.836 1 96.81 45 LYS B N 1
ATOM 2411 C CA . LYS B 1 45 ? -2.748 17.734 15.234 1 96.81 45 LYS B CA 1
ATOM 2412 C C . LYS B 1 45 ? -2.793 16.422 16 1 96.81 45 LYS B C 1
ATOM 2414 O O . LYS B 1 45 ? -3.652 16.234 16.875 1 96.81 45 LYS B O 1
ATOM 2419 N N . ASP B 1 46 ? -1.849 15.578 15.812 1 96.62 46 ASP B N 1
ATOM 2420 C CA . ASP B 1 46 ? -1.85 14.188 16.25 1 96.62 46 ASP B CA 1
ATOM 2421 C C . ASP B 1 46 ? -1.809 14.086 17.766 1 96.62 46 ASP B C 1
ATOM 2423 O O . ASP B 1 46 ? -2.539 13.289 18.359 1 96.62 46 ASP B O 1
ATOM 2427 N N . GLU B 1 47 ? -0.96 14.914 18.406 1 97.12 47 GLU B N 1
ATOM 2428 C CA . GLU B 1 47 ? -0.819 14.828 19.844 1 97.12 47 GLU B CA 1
ATOM 2429 C C . GLU B 1 47 ? -2.102 15.258 20.562 1 97.12 47 GLU B C 1
ATOM 2431 O O . GLU B 1 47 ? -2.533 14.617 21.516 1 97.12 47 GLU B O 1
ATOM 2436 N N . GLU B 1 48 ? -2.65 16.344 20.078 1 98.06 48 GLU B N 1
ATOM 2437 C CA . GLU B 1 48 ? -3.918 16.781 20.656 1 98.06 48 GLU B CA 1
ATOM 2438 C C . GLU B 1 48 ? -5.027 15.773 20.391 1 98.06 48 GLU B C 1
ATOM 2440 O O . GLU B 1 48 ? -5.898 15.57 21.25 1 98.06 48 GLU B O 1
ATOM 2445 N N . ALA B 1 49 ? -5.008 15.18 19.203 1 98.38 49 ALA B N 1
ATOM 2446 C CA . ALA B 1 49 ? -5.98 14.141 18.875 1 98.38 49 ALA B CA 1
ATOM 2447 C C . ALA B 1 49 ? -5.871 12.961 19.844 1 98.38 49 ALA B C 1
ATOM 2449 O O . ALA B 1 49 ? -6.883 12.438 20.312 1 98.38 49 ALA B O 1
ATOM 2450 N N . LEU B 1 50 ? -4.652 12.523 20.141 1 98.12 50 LEU B N 1
ATOM 2451 C CA . LEU B 1 50 ? -4.406 11.438 21.078 1 98.12 50 LEU B CA 1
ATOM 2452 C C . LEU B 1 50 ? -5.043 11.727 22.422 1 98.12 50 LEU B C 1
ATOM 2454 O O . LEU B 1 50 ? -5.727 10.875 23 1 98.12 50 LEU B O 1
ATOM 2458 N N . GLU B 1 51 ? -4.84 12.938 22.875 1 98.06 51 GLU B N 1
ATOM 2459 C CA . GLU B 1 51 ? -5.402 13.336 24.156 1 98.06 51 GLU B CA 1
ATOM 2460 C C . GLU B 1 51 ? -6.93 13.32 24.125 1 98.06 51 GLU B C 1
ATOM 2462 O O . GLU B 1 51 ? -7.574 12.867 25.078 1 98.06 51 GLU B O 1
ATOM 2467 N N . ALA B 1 52 ? -7.465 13.852 23.078 1 98.56 52 ALA B N 1
ATOM 2468 C CA . ALA B 1 52 ? -8.914 13.859 22.922 1 98.56 52 ALA B CA 1
ATOM 2469 C C . ALA B 1 52 ? -9.477 12.438 22.906 1 98.56 52 ALA B C 1
ATOM 2471 O O . ALA B 1 52 ? -10.477 12.148 23.562 1 98.56 52 ALA B O 1
ATOM 2472 N N . PHE B 1 53 ? -8.852 11.5 22.172 1 98.5 53 PHE B N 1
ATOM 2473 C CA . PHE B 1 53 ? -9.312 10.117 22.109 1 98.5 53 PHE B CA 1
ATOM 2474 C C . PHE B 1 53 ? -9.18 9.438 23.469 1 98.5 53 PHE B C 1
ATOM 2476 O O . PHE B 1 53 ? -10.008 8.594 23.828 1 98.5 53 PHE B O 1
ATOM 2483 N N . ARG B 1 54 ? -8.141 9.789 24.188 1 98 54 ARG B N 1
ATOM 2484 C CA . ARG B 1 54 ? -8.008 9.266 25.547 1 98 54 ARG B CA 1
ATOM 2485 C C . ARG B 1 54 ? -9.164 9.719 26.422 1 98 54 ARG B C 1
ATOM 2487 O O . ARG B 1 54 ? -9.734 8.914 27.172 1 98 54 ARG B O 1
ATOM 2494 N N . GLN B 1 55 ? -9.469 10.984 26.344 1 97.5 55 GLN B N 1
ATOM 2495 C CA . GLN B 1 55 ? -10.609 11.508 27.078 1 97.5 55 GLN B CA 1
ATOM 2496 C C . GLN B 1 55 ? -11.906 10.836 26.656 1 97.5 55 GLN B C 1
ATOM 2498 O O . GLN B 1 55 ? -12.82 10.656 27.469 1 97.5 55 GLN B O 1
ATOM 2503 N N . ALA B 1 56 ? -11.961 10.414 25.469 1 98 56 ALA B N 1
ATOM 2504 C CA . ALA B 1 56 ? -13.133 9.727 24.922 1 98 56 ALA B CA 1
ATOM 2505 C C . ALA B 1 56 ? -13.117 8.25 25.281 1 98 56 ALA B C 1
ATOM 2507 O O . ALA B 1 56 ? -14.062 7.516 24.969 1 98 56 ALA B O 1
ATOM 2508 N N . ASN B 1 57 ? -12.055 7.812 25.875 1 97.12 57 ASN B N 1
ATOM 2509 C CA . ASN B 1 57 ? -11.836 6.402 26.172 1 97.12 57 ASN B CA 1
ATOM 2510 C C . ASN B 1 57 ? -11.867 5.551 24.906 1 97.12 57 ASN B C 1
ATOM 2512 O O . ASN B 1 57 ? -12.391 4.434 24.922 1 97.12 57 ASN B O 1
ATOM 2516 N N . ASN B 1 58 ? -11.461 6.125 23.812 1 97.81 58 ASN B N 1
ATOM 2517 C CA . ASN B 1 58 ? -11.375 5.418 22.547 1 97.81 58 ASN B CA 1
ATOM 2518 C C . ASN B 1 58 ? -9.977 4.855 22.297 1 97.81 58 ASN B C 1
ATOM 2520 O O . ASN B 1 58 ? -9.195 5.418 21.531 1 97.81 58 ASN B O 1
ATOM 2524 N N . ARG B 1 59 ? -9.711 3.746 22.828 1 97.44 59 ARG B N 1
ATOM 2525 C CA . ARG B 1 59 ? -8.391 3.119 22.812 1 97.44 59 ARG B CA 1
ATOM 2526 C C . ARG B 1 59 ? -8.031 2.635 21.406 1 97.44 59 ARG B C 1
ATOM 2528 O O . ARG B 1 59 ? -6.859 2.588 21.031 1 97.44 59 ARG B O 1
ATOM 2535 N N . LEU B 1 60 ? -9.031 2.299 20.672 1 98.06 60 LEU B N 1
ATOM 2536 C CA . LEU B 1 60 ? -8.812 1.832 19.297 1 98.06 60 LEU B CA 1
ATOM 2537 C C . LEU 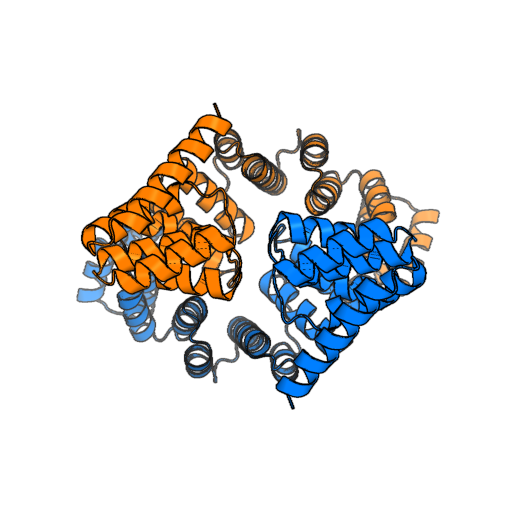B 1 60 ? -8.188 2.928 18.438 1 98.06 60 LEU B C 1
ATOM 2539 O O . LEU B 1 60 ? -7.238 2.672 17.703 1 98.06 60 LEU B O 1
ATOM 2543 N N . GLU B 1 61 ? -8.695 4.141 18.562 1 98.12 61 GLU B N 1
ATOM 2544 C CA . GLU B 1 61 ? -8.148 5.254 17.781 1 98.12 61 GLU B CA 1
ATOM 2545 C C . GLU B 1 61 ? -6.746 5.621 18.266 1 98.12 61 GLU B C 1
ATOM 2547 O O . GLU B 1 61 ? -5.895 6.012 17.469 1 98.12 61 GLU B O 1
ATOM 2552 N N . VAL B 1 62 ? -6.516 5.508 19.562 1 98.38 62 VAL B N 1
ATOM 2553 C CA . VAL B 1 62 ? -5.176 5.727 20.094 1 98.38 62 VAL B CA 1
ATOM 2554 C C . VAL B 1 62 ? -4.207 4.711 19.5 1 98.38 62 VAL B C 1
ATOM 2556 O O . VAL B 1 62 ? -3.123 5.078 19.031 1 98.38 62 VAL B O 1
ATOM 2559 N N . ALA B 1 63 ? -4.629 3.498 19.422 1 98.56 63 ALA B N 1
ATOM 2560 C CA . ALA B 1 63 ? -3.797 2.438 18.859 1 98.56 63 ALA B CA 1
ATOM 2561 C C . ALA B 1 63 ? -3.502 2.695 17.391 1 98.56 63 ALA B C 1
ATOM 2563 O O . ALA B 1 63 ? -2.383 2.469 16.922 1 98.56 63 ALA B O 1
ATOM 2564 N N . ARG B 1 64 ? -4.477 3.156 16.641 1 98.31 64 ARG B N 1
ATOM 2565 C CA . ARG B 1 64 ? -4.285 3.453 15.219 1 98.31 64 ARG B CA 1
ATOM 2566 C C . ARG B 1 64 ? -3.211 4.516 15.023 1 98.31 64 ARG B C 1
ATOM 2568 O O . ARG B 1 64 ? -2.385 4.406 14.109 1 98.31 64 ARG B O 1
ATOM 2575 N N . ILE B 1 65 ? -3.229 5.527 15.859 1 97.94 65 ILE B N 1
ATOM 2576 C CA . ILE B 1 65 ? -2.225 6.582 15.758 1 97.94 65 ILE B CA 1
ATOM 2577 C C . ILE B 1 65 ? -0.843 6.012 16.062 1 97.94 65 ILE B C 1
ATOM 2579 O O . ILE B 1 65 ? 0.127 6.309 15.367 1 97.94 65 ILE B O 1
ATOM 2583 N N . TYR B 1 66 ? -0.76 5.125 17.078 1 98.12 66 TYR B N 1
ATOM 2584 C CA . TYR B 1 66 ? 0.512 4.5 17.422 1 98.12 66 TYR B CA 1
ATOM 2585 C C . TYR B 1 66 ? 1.018 3.629 16.281 1 98.12 66 TYR B C 1
ATOM 2587 O O . TYR B 1 66 ? 2.215 3.617 15.977 1 98.12 66 TYR B O 1
ATOM 2595 N N . ILE B 1 67 ? 0.146 2.912 15.625 1 98.06 67 ILE B N 1
ATOM 2596 C CA . ILE B 1 67 ? 0.529 2.09 14.484 1 98.06 67 ILE B CA 1
ATOM 2597 C C . ILE B 1 67 ? 1.138 2.973 13.398 1 98.06 67 ILE B C 1
ATOM 2599 O O . ILE B 1 67 ? 2.191 2.648 12.844 1 98.06 67 ILE B O 1
ATOM 2603 N N . GLN B 1 68 ? 0.51 4.105 13.125 1 97 68 GLN B N 1
ATOM 2604 C CA . GLN B 1 68 ? 0.956 5.008 12.07 1 97 68 GLN B CA 1
ATOM 2605 C C . GLN B 1 68 ? 2.299 5.645 12.414 1 97 68 GLN B C 1
ATOM 2607 O O . GLN B 1 68 ? 2.998 6.156 11.539 1 97 68 GLN B O 1
ATOM 2612 N N . LYS B 1 69 ? 2.662 5.547 13.695 1 95.62 69 LYS B N 1
ATOM 2613 C CA . LYS B 1 69 ? 3.943 6.086 14.148 1 95.62 69 LYS B CA 1
ATOM 2614 C C . LYS B 1 69 ? 4.98 4.977 14.297 1 95.62 69 LYS B C 1
ATOM 2616 O O . LYS B 1 69 ? 6.121 5.238 14.695 1 95.62 69 LYS B O 1
ATOM 2621 N N . GLY B 1 70 ? 4.582 3.721 14.07 1 96.12 70 GLY B N 1
ATOM 2622 C CA . GLY B 1 70 ? 5.492 2.592 14.172 1 96.12 70 GLY B CA 1
ATOM 2623 C C . GLY B 1 70 ? 5.68 2.105 15.602 1 96.12 70 GLY B C 1
ATOM 2624 O O . GLY B 1 70 ? 6.582 1.312 15.875 1 96.12 70 GLY B O 1
ATOM 2625 N N . LEU B 1 71 ? 4.906 2.633 16.453 1 97.25 71 LEU B N 1
ATOM 2626 C CA . LEU B 1 71 ? 4.977 2.244 17.859 1 97.25 71 LEU B CA 1
ATOM 2627 C C . LEU B 1 71 ? 4.078 1.041 18.141 1 97.25 71 LEU B C 1
ATOM 2629 O O . LEU B 1 71 ? 3.094 1.151 18.875 1 97.25 71 LEU B O 1
ATOM 2633 N N . TYR B 1 72 ? 4.445 -0.085 17.688 1 98 72 TYR B N 1
ATOM 2634 C CA . TYR B 1 72 ? 3.613 -1.28 17.609 1 98 72 TYR B CA 1
ATOM 2635 C C . TYR B 1 72 ? 3.326 -1.833 19 1 98 72 TYR B C 1
ATOM 2637 O O . TYR B 1 72 ? 2.186 -2.184 19.312 1 98 72 TYR B O 1
ATOM 2645 N N . GLN B 1 73 ? 4.336 -1.888 19.859 1 98.38 73 GLN B N 1
ATOM 2646 C CA . GLN B 1 73 ? 4.125 -2.412 21.203 1 98.38 73 GLN B CA 1
ATOM 2647 C C . GLN B 1 73 ? 3.152 -1.536 21.984 1 98.38 73 GLN B C 1
ATOM 2649 O O . GLN B 1 73 ? 2.287 -2.047 22.703 1 98.38 73 GLN B O 1
ATOM 2654 N N . ASP B 1 74 ? 3.324 -0.227 21.844 1 98.5 74 ASP B N 1
ATOM 2655 C CA . ASP B 1 74 ? 2.404 0.7 22.5 1 98.5 74 ASP B CA 1
ATOM 2656 C C . ASP B 1 74 ? 0.976 0.497 22 1 98.5 74 ASP B C 1
ATOM 2658 O O . ASP B 1 74 ? 0.031 0.5 22.797 1 98.5 74 ASP B O 1
ATOM 2662 N N . ALA B 1 75 ? 0.841 0.315 20.719 1 98.62 75 ALA B N 1
ATOM 2663 C CA . ALA B 1 75 ? -0.476 0.089 20.125 1 98.62 75 ALA B CA 1
ATOM 2664 C C . ALA B 1 75 ? -1.111 -1.185 20.672 1 98.62 75 ALA B C 1
ATOM 2666 O O . ALA B 1 75 ? -2.291 -1.192 21.031 1 98.62 75 ALA B O 1
ATOM 2667 N N . LEU B 1 76 ? -0.334 -2.258 20.797 1 98.69 76 LEU B N 1
ATOM 2668 C CA . LEU B 1 76 ? -0.829 -3.518 21.344 1 98.69 76 LEU B CA 1
ATOM 2669 C C . LEU B 1 76 ? -1.323 -3.334 22.781 1 98.69 76 LEU B C 1
ATOM 2671 O O . LEU B 1 76 ? -2.369 -3.871 23.156 1 98.69 76 LEU B O 1
ATOM 2675 N N . ASN B 1 77 ? -0.571 -2.572 23.5 1 98.5 77 ASN B N 1
ATOM 2676 C CA . ASN B 1 77 ? -0.937 -2.336 24.891 1 98.5 77 ASN B CA 1
ATOM 2677 C C . ASN B 1 77 ? -2.275 -1.612 25 1 98.5 77 ASN B C 1
ATOM 2679 O O . ASN B 1 77 ? -3.057 -1.882 25.922 1 98.5 77 ASN B O 1
ATOM 2683 N N . GLU B 1 78 ? -2.543 -0.716 24.109 1 98.38 78 GLU B N 1
ATOM 2684 C CA . GLU B 1 78 ? -3.775 0.065 24.141 1 98.38 78 GLU B CA 1
ATOM 2685 C C . GLU B 1 78 ? -4.996 -0.817 23.891 1 98.38 78 GLU B C 1
ATOM 2687 O O . GLU B 1 78 ? -6.062 -0.583 24.453 1 98.38 78 GLU B O 1
ATOM 2692 N N . ILE B 1 79 ? -4.836 -1.905 23.062 1 98.31 79 ILE B N 1
ATOM 2693 C CA . ILE B 1 79 ? -6.031 -2.633 22.641 1 98.31 79 ILE B CA 1
ATOM 2694 C C . ILE B 1 79 ? -5.906 -4.102 23.047 1 98.31 79 ILE B C 1
ATOM 2696 O O . ILE B 1 79 ? -6.559 -4.969 22.469 1 98.31 79 ILE B O 1
ATOM 2700 N N . LYS B 1 80 ? -5.117 -4.418 23.984 1 97.44 80 LYS B N 1
ATOM 2701 C CA . LYS B 1 80 ? -4.84 -5.789 24.406 1 97.44 80 LYS B CA 1
ATOM 2702 C C . LYS B 1 80 ? -6.117 -6.492 24.859 1 97.44 80 LYS B C 1
ATOM 2704 O O . LYS B 1 80 ? -6.293 -7.688 24.609 1 97.44 80 LYS B O 1
ATOM 2709 N N . ASP B 1 81 ? -7.105 -5.715 25.406 1 96.44 81 ASP B N 1
ATOM 2710 C CA . ASP B 1 81 ? -8.289 -6.324 26 1 96.44 81 ASP B CA 1
ATOM 2711 C C . ASP B 1 81 ? -9.523 -6.105 25.125 1 96.44 81 ASP B C 1
ATOM 2713 O O . ASP B 1 81 ? -10.633 -6.496 25.5 1 96.44 81 ASP B O 1
ATOM 2717 N N . GLU B 1 82 ? -9.32 -5.473 24.016 1 96.5 82 GLU B N 1
ATOM 2718 C CA . GLU B 1 82 ? -10.453 -5.219 23.125 1 96.5 82 GLU B CA 1
ATOM 2719 C C . GLU B 1 82 ? -10.852 -6.477 22.359 1 96.5 82 GLU B C 1
ATOM 2721 O O . GLU B 1 82 ? -9.984 -7.227 21.891 1 96.5 82 GLU B O 1
ATOM 2726 N N . THR B 1 83 ? -12.156 -6.699 22.203 1 95.62 83 THR B N 1
ATOM 2727 C CA . THR B 1 83 ? -12.594 -7.977 21.656 1 95.62 83 THR B CA 1
ATOM 2728 C C . THR B 1 83 ? -13.273 -7.777 20.297 1 95.62 83 THR B C 1
ATOM 2730 O O . THR B 1 83 ? -13.641 -8.75 19.641 1 95.62 83 THR B O 1
ATOM 2733 N N . ASN B 1 84 ? -13.43 -6.484 19.938 1 95.56 84 ASN B N 1
ATOM 2734 C CA . ASN B 1 84 ? -14.094 -6.262 18.656 1 95.56 84 ASN B CA 1
ATOM 2735 C C . ASN B 1 84 ? -13.211 -6.691 17.484 1 95.56 84 ASN B C 1
ATOM 2737 O O . ASN B 1 84 ? -11.984 -6.754 17.609 1 95.56 84 ASN B O 1
ATOM 2741 N N . ASP B 1 85 ? -13.75 -6.961 16.297 1 97.5 85 ASP B N 1
ATOM 2742 C CA . ASP B 1 85 ? -13.055 -7.496 15.125 1 97.5 85 ASP B CA 1
ATOM 2743 C C . ASP B 1 85 ? -11.984 -6.527 14.641 1 97.5 85 ASP B C 1
ATOM 2745 O O . ASP B 1 85 ? -10.898 -6.949 14.234 1 97.5 85 ASP B O 1
ATOM 2749 N N . GLU B 1 86 ? -12.312 -5.254 14.719 1 97.06 86 GLU B N 1
ATOM 2750 C CA . GLU B 1 86 ? -11.352 -4.258 14.25 1 97.06 86 GLU B CA 1
ATOM 2751 C C . GLU B 1 86 ? -10.07 -4.305 15.078 1 97.06 86 GLU B C 1
ATOM 2753 O O . GLU B 1 86 ? -8.969 -4.215 14.523 1 97.06 86 GLU B O 1
ATOM 2758 N N . SER B 1 87 ? -10.242 -4.414 16.375 1 98 87 SER B N 1
ATOM 2759 C CA . SER B 1 87 ? -9.078 -4.508 17.25 1 98 87 SER B CA 1
ATOM 2760 C C . SER B 1 87 ? -8.281 -5.777 16.984 1 98 87 SER B C 1
ATOM 2762 O O . SER B 1 87 ? -7.047 -5.754 16.969 1 98 87 SER B O 1
ATOM 2764 N N . LYS B 1 88 ? -8.953 -6.828 16.719 1 98.44 88 LYS B N 1
ATOM 2765 C CA . LYS B 1 88 ? -8.297 -8.102 16.422 1 98.44 88 LYS B CA 1
ATOM 2766 C C . LYS B 1 88 ? -7.508 -8.023 15.125 1 98.44 88 LYS B C 1
ATOM 2768 O O . LYS B 1 88 ? -6.375 -8.508 15.047 1 98.44 88 LYS B O 1
ATOM 2773 N N . ILE B 1 89 ? -8.086 -7.41 14.133 1 98.56 89 ILE B N 1
ATOM 2774 C CA . ILE B 1 89 ? -7.43 -7.254 12.836 1 98.56 89 ILE B CA 1
ATOM 2775 C C . ILE B 1 89 ? -6.18 -6.387 13 1 98.56 89 ILE B C 1
ATOM 2777 O O . ILE B 1 89 ? -5.121 -6.703 12.453 1 98.56 89 ILE B O 1
ATOM 2781 N N . LEU B 1 90 ? -6.262 -5.328 13.828 1 98.62 90 LEU B N 1
ATOM 2782 C CA . LEU B 1 90 ? -5.121 -4.445 14.039 1 98.62 90 LEU B CA 1
ATOM 2783 C C . LEU B 1 90 ? -4.027 -5.156 14.828 1 98.62 90 LEU B C 1
ATOM 2785 O O . LEU B 1 90 ? -2.84 -4.977 14.547 1 98.62 90 LEU B O 1
ATOM 2789 N N . ARG B 1 91 ? -4.426 -5.945 15.812 1 98.69 91 ARG B N 1
ATOM 2790 C CA . ARG B 1 91 ? -3.418 -6.73 16.516 1 98.69 91 ARG B CA 1
ATOM 2791 C C . ARG B 1 91 ? -2.732 -7.711 15.578 1 98.69 91 ARG B C 1
ATOM 2793 O O . ARG B 1 91 ? -1.515 -7.891 15.633 1 98.69 91 ARG B O 1
ATOM 2800 N N . ALA B 1 92 ? -3.496 -8.352 14.711 1 98.75 92 ALA B N 1
ATOM 2801 C CA . ALA B 1 92 ? -2.912 -9.266 13.734 1 98.75 92 ALA B CA 1
ATOM 2802 C C . ALA B 1 92 ? -1.926 -8.547 12.828 1 98.75 92 ALA B C 1
ATOM 2804 O O . ALA B 1 92 ? -0.847 -9.07 12.531 1 98.75 92 ALA B O 1
ATOM 2805 N N . LEU B 1 93 ? -2.293 -7.375 12.391 1 98.62 93 LEU B N 1
ATOM 2806 C CA . LEU B 1 93 ? -1.413 -6.566 11.555 1 98.62 93 LEU B CA 1
ATOM 2807 C C . LEU B 1 93 ? -0.093 -6.289 12.266 1 98.62 93 LEU B C 1
ATOM 2809 O O . LEU B 1 93 ? 0.977 -6.395 11.664 1 98.62 93 LEU B O 1
ATOM 2813 N N . ILE B 1 94 ? -0.17 -5.902 13.547 1 98.56 94 ILE B N 1
ATOM 2814 C CA . ILE B 1 94 ? 1.021 -5.613 14.336 1 98.56 94 ILE B CA 1
ATOM 2815 C C . ILE B 1 94 ? 1.875 -6.871 14.469 1 98.56 94 ILE B C 1
ATOM 2817 O O . ILE B 1 94 ? 3.096 -6.82 14.289 1 98.56 94 ILE B O 1
ATOM 2821 N N . TYR B 1 95 ? 1.23 -7.977 14.711 1 98.69 95 TYR B N 1
ATOM 2822 C CA . TYR B 1 95 ? 1.964 -9.227 14.859 1 98.69 95 TYR B CA 1
ATOM 2823 C C . TYR B 1 95 ? 2.658 -9.609 13.555 1 98.69 95 TYR B C 1
ATOM 2825 O O . TYR B 1 95 ? 3.766 -10.156 13.57 1 98.69 95 TYR B O 1
ATOM 2833 N N . ILE B 1 96 ? 2.041 -9.359 12.43 1 98.25 96 ILE B N 1
ATOM 2834 C CA . ILE B 1 96 ? 2.682 -9.586 11.141 1 98.25 96 ILE B CA 1
ATOM 2835 C C . ILE B 1 96 ? 3.941 -8.727 11.031 1 98.25 96 ILE B C 1
ATOM 2837 O O . ILE B 1 96 ? 5.004 -9.219 10.648 1 98.25 96 ILE B O 1
ATOM 2841 N N . LYS B 1 97 ? 3.799 -7.453 11.43 1 96.75 97 LYS B N 1
ATOM 2842 C CA . LYS B 1 97 ? 4.938 -6.543 11.344 1 96.75 97 LYS B CA 1
ATOM 2843 C C . LYS B 1 97 ? 6.055 -6.973 12.289 1 96.75 97 LYS B C 1
ATOM 2845 O O . LYS B 1 97 ? 7.234 -6.746 12.016 1 96.75 97 LYS B O 1
ATOM 2850 N N . MET B 1 98 ? 5.629 -7.676 13.312 1 96.62 98 MET B N 1
ATOM 2851 C CA . MET B 1 98 ? 6.59 -8.18 14.281 1 96.62 98 MET B CA 1
ATOM 2852 C C . MET B 1 98 ? 7.023 -9.602 13.93 1 96.62 98 MET B C 1
ATOM 2854 O O . MET B 1 98 ? 7.715 -10.258 14.711 1 96.62 98 MET B O 1
ATOM 2858 N N . GLU B 1 99 ? 6.508 -10.188 12.891 1 97 99 GLU B N 1
ATOM 2859 C CA . GLU B 1 99 ? 6.848 -11.492 12.32 1 97 99 GLU B CA 1
ATOM 2860 C C . GLU B 1 99 ? 6.402 -12.625 13.234 1 97 99 GLU B C 1
ATOM 2862 O O . GLU B 1 99 ? 7.082 -13.648 13.344 1 97 99 GLU B O 1
ATOM 2867 N N . ASN B 1 100 ? 5.449 -12.32 13.969 1 98.06 100 ASN B N 1
ATOM 2868 C CA . ASN B 1 100 ? 4.781 -13.359 14.75 1 98.06 100 ASN B CA 1
ATOM 2869 C C . ASN B 1 100 ? 3.496 -13.828 14.078 1 98.06 100 ASN B C 1
ATOM 2871 O O . ASN B 1 100 ? 2.398 -13.469 14.5 1 98.06 100 ASN B O 1
ATOM 2875 N N . PHE B 1 101 ? 3.572 -14.672 13.164 1 98.31 101 PHE B N 1
ATOM 2876 C CA . PHE B 1 101 ? 2.477 -15.039 12.273 1 98.31 101 PHE B CA 1
ATOM 2877 C C . PHE B 1 101 ? 1.495 -15.961 12.977 1 98.31 101 PHE B C 1
ATOM 2879 O O . PHE B 1 101 ? 0.298 -15.953 12.68 1 98.31 101 PHE B O 1
ATOM 2886 N N . ASP B 1 102 ? 1.982 -16.672 13.977 1 98.25 102 ASP B N 1
ATOM 2887 C CA . ASP B 1 102 ? 1.091 -17.547 14.734 1 98.25 102 ASP B CA 1
ATOM 2888 C C . ASP B 1 102 ? 0.095 -16.75 15.562 1 98.25 102 ASP B C 1
ATOM 2890 O O . ASP B 1 102 ? -1.1 -17.047 15.57 1 98.25 102 ASP B O 1
ATOM 2894 N N . LYS B 1 103 ? 0.64 -15.75 16.172 1 98.56 103 LYS B N 1
ATOM 2895 C CA . LYS B 1 103 ? -0.254 -14.891 16.953 1 98.56 103 LYS B CA 1
ATOM 2896 C C . LYS B 1 103 ? -1.227 -14.148 16.031 1 98.56 103 LYS B C 1
ATOM 2898 O O . LYS B 1 103 ? -2.391 -13.953 16.391 1 98.56 103 LYS B O 1
ATOM 2903 N N . ALA B 1 104 ? -0.727 -13.734 14.914 1 98.75 104 ALA B N 1
ATOM 29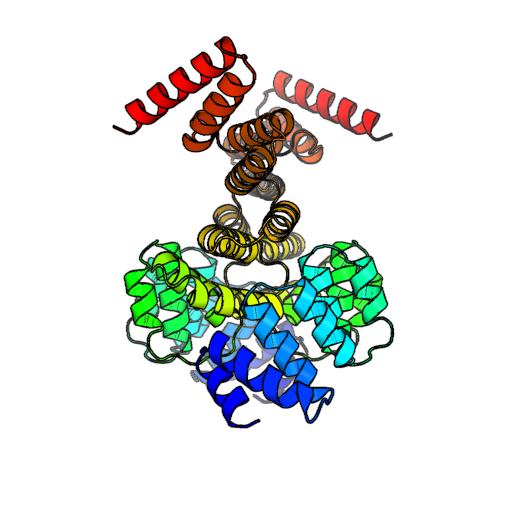04 C CA . ALA B 1 104 ? -1.604 -13.078 13.953 1 98.75 104 ALA B CA 1
ATOM 2905 C C . ALA B 1 104 ? -2.736 -14.008 13.516 1 98.75 104 ALA B C 1
ATOM 2907 O O . ALA B 1 104 ? -3.893 -13.586 13.43 1 98.75 104 ALA B O 1
ATOM 2908 N N . LYS B 1 105 ? -2.381 -15.258 13.289 1 98.62 105 LYS B N 1
ATOM 2909 C CA . LYS B 1 105 ? -3.369 -16.266 12.898 1 98.62 105 LYS B CA 1
ATOM 2910 C C . LYS B 1 105 ? -4.434 -16.438 13.977 1 98.62 105 LYS B C 1
ATOM 2912 O O . LYS B 1 105 ? -5.621 -16.547 13.672 1 98.62 105 LYS B O 1
ATOM 2917 N N . GLU B 1 106 ? -4.027 -16.453 15.18 1 98.44 106 GLU B N 1
ATOM 2918 C CA . GLU B 1 106 ? -4.949 -16.594 16.297 1 98.44 106 GLU B CA 1
ATOM 2919 C C . GLU B 1 106 ? -5.926 -15.43 16.375 1 98.44 106 GLU B C 1
ATOM 2921 O O . GLU B 1 106 ? -7.113 -15.617 16.641 1 98.44 106 GLU B O 1
ATOM 2926 N N . GLU B 1 107 ? -5.445 -14.234 16.141 1 98.44 107 GLU B N 1
ATOM 2927 C CA . GLU B 1 107 ? -6.266 -13.031 16.25 1 98.44 107 GLU B CA 1
ATOM 2928 C C . GLU B 1 107 ? -7.398 -13.047 15.234 1 98.44 107 GLU B C 1
ATOM 2930 O O . GLU B 1 107 ? -8.508 -12.594 15.523 1 98.44 107 GLU B O 1
ATOM 2935 N N . ILE B 1 108 ? -7.121 -13.578 14.117 1 98.06 108 ILE B N 1
ATOM 2936 C CA . ILE B 1 108 ? -8.117 -13.422 13.062 1 98.06 108 ILE B CA 1
ATOM 2937 C C . ILE B 1 108 ? -8.906 -14.727 12.898 1 98.06 108 ILE B C 1
ATOM 2939 O O . ILE B 1 108 ? -9.68 -14.875 11.953 1 98.06 108 ILE B O 1
ATOM 2943 N N . ALA B 1 109 ? -8.609 -15.492 13.953 1 95.12 109 ALA B N 1
ATOM 2944 C CA . ALA B 1 109 ? -9.359 -16.75 13.938 1 95.12 109 ALA B CA 1
ATOM 2945 C C . ALA B 1 109 ? -10.859 -16.484 14.039 1 95.12 109 ALA B C 1
ATOM 2947 O O . ALA B 1 109 ? -11.305 -15.703 14.883 1 95.12 109 ALA B O 1
ATOM 2948 N N . ASN B 1 110 ? -11.719 -16.734 13.086 1 93.94 110 ASN B N 1
ATOM 2949 C CA . ASN B 1 110 ? -13.18 -16.688 13.086 1 93.94 110 ASN B CA 1
ATOM 2950 C C . ASN B 1 110 ? -13.688 -15.289 12.75 1 93.94 110 ASN B C 1
ATOM 2952 O O . ASN B 1 110 ? -14.75 -14.875 13.219 1 93.94 110 ASN B O 1
ATOM 2956 N N . ILE B 1 111 ? -12.859 -14.484 12.289 1 95.88 111 ILE B N 1
ATOM 2957 C CA . ILE B 1 111 ? -13.281 -13.164 11.828 1 95.88 111 ILE B CA 1
ATOM 2958 C C . ILE B 1 111 ? -13.781 -13.25 10.383 1 95.88 111 ILE B C 1
ATOM 2960 O O . ILE B 1 111 ? -13.18 -13.945 9.555 1 95.88 111 ILE B O 1
ATOM 2964 N N . ASN B 1 112 ? -14.906 -12.633 10.242 1 90 112 ASN B N 1
ATOM 2965 C CA . ASN B 1 112 ? -15.422 -12.453 8.891 1 90 112 AS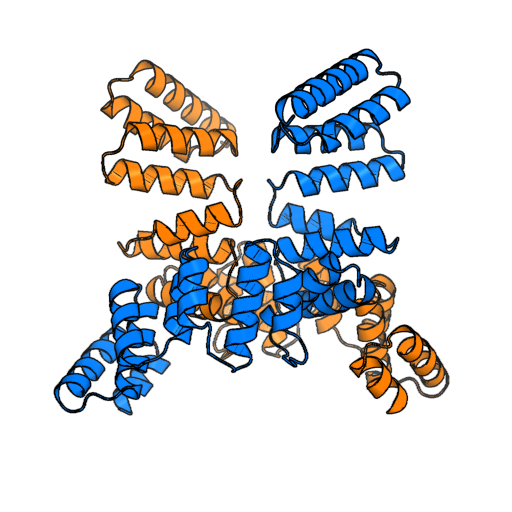N B CA 1
ATOM 2966 C C . ASN B 1 112 ? -15.578 -10.977 8.539 1 90 112 ASN B C 1
ATOM 2968 O O . ASN B 1 112 ? -16.391 -10.273 9.141 1 90 112 ASN B O 1
ATOM 2972 N N . SER B 1 113 ? -14.758 -10.5 7.766 1 94.31 113 SER B N 1
ATOM 2973 C CA . SER B 1 113 ? -14.766 -9.109 7.328 1 94.31 113 SER B CA 1
ATOM 2974 C C . SER B 1 113 ? -14.508 -9 5.828 1 94.31 113 SER B C 1
ATOM 2976 O O . SER B 1 113 ? -13.859 -9.867 5.242 1 94.31 113 SER B O 1
ATOM 2978 N N . ASN B 1 114 ? -15.016 -7.977 5.234 1 92.44 114 ASN B N 1
ATOM 2979 C CA . ASN B 1 114 ? -14.82 -7.773 3.803 1 92.44 114 ASN B CA 1
ATOM 2980 C C . ASN B 1 114 ? -13.898 -6.586 3.527 1 92.44 114 ASN B C 1
ATOM 2982 O O . ASN B 1 114 ? -13.789 -6.129 2.389 1 92.44 114 ASN B O 1
ATOM 2986 N N . SER B 1 115 ? -13.227 -6.098 4.598 1 95.56 115 SER B N 1
ATOM 2987 C CA . SER B 1 115 ? -12.328 -4.969 4.398 1 95.56 115 SER B CA 1
ATOM 2988 C C . SER B 1 115 ? -11.062 -5.398 3.668 1 95.56 115 SER B C 1
ATOM 2990 O O . SER B 1 115 ? -10.57 -6.512 3.867 1 95.56 115 SER B O 1
ATOM 2992 N N . PRO B 1 116 ? -10.555 -4.492 2.832 1 96.81 116 PRO B N 1
ATOM 2993 C CA . PRO B 1 116 ? -9.289 -4.828 2.17 1 96.81 116 PRO B CA 1
ATOM 2994 C C . PRO B 1 116 ? -8.164 -5.133 3.16 1 96.81 116 PRO B C 1
ATOM 2996 O O . PRO B 1 116 ? -7.332 -6.004 2.904 1 96.81 116 PRO B O 1
ATOM 2999 N N . LEU B 1 117 ? -8.18 -4.469 4.328 1 98.06 117 LEU B N 1
ATOM 3000 C CA . LEU B 1 117 ? -7.156 -4.707 5.34 1 98.06 117 LEU B CA 1
ATOM 3001 C C . LEU B 1 117 ? -7.25 -6.129 5.883 1 98.06 117 LEU B C 1
ATOM 3003 O O . LEU B 1 117 ? -6.23 -6.801 6.059 1 98.06 117 LEU B O 1
ATOM 3007 N N . PHE B 1 118 ? -8.461 -6.586 6.156 1 98.5 118 PHE B N 1
ATOM 3008 C CA . PHE B 1 118 ? -8.633 -7.945 6.656 1 98.5 118 PHE B CA 1
ATOM 3009 C C . PHE B 1 118 ? -8.094 -8.961 5.652 1 98.5 118 PHE B C 1
ATOM 3011 O O . PHE B 1 118 ? -7.379 -9.891 6.023 1 98.5 118 PHE B O 1
ATOM 3018 N N . HIS B 1 119 ? -8.469 -8.82 4.375 1 98.19 119 HIS B N 1
ATOM 3019 C CA . HIS B 1 119 ? -8.039 -9.773 3.359 1 98.19 119 HIS B CA 1
ATOM 3020 C C . HIS B 1 119 ? -6.523 -9.742 3.176 1 98.19 119 HIS B C 1
ATOM 3022 O O . HIS B 1 119 ? -5.898 -10.773 2.906 1 98.19 119 HIS B O 1
ATOM 3028 N N . LYS B 1 120 ? -5.926 -8.57 3.307 1 98.5 120 LYS B N 1
ATOM 3029 C CA . LYS B 1 120 ? -4.469 -8.477 3.273 1 98.5 120 LYS B CA 1
ATOM 3030 C C . LYS B 1 120 ? -3.838 -9.258 4.422 1 98.5 120 LYS B C 1
ATOM 3032 O O . LYS B 1 120 ? -2.941 -10.07 4.203 1 98.5 120 LYS B O 1
ATOM 3037 N N . VAL B 1 121 ? -4.332 -8.977 5.625 1 98.75 121 VAL B N 1
ATOM 3038 C CA . VAL B 1 121 ? -3.82 -9.633 6.82 1 98.75 121 VAL B CA 1
ATOM 3039 C C . VAL B 1 121 ? -3.998 -11.148 6.699 1 98.75 121 VAL B C 1
ATOM 3041 O O . VAL B 1 121 ? -3.057 -11.906 6.922 1 98.75 121 VAL B O 1
ATOM 3044 N N . LYS B 1 122 ? -5.184 -11.539 6.281 1 98.5 122 LYS B N 1
ATOM 3045 C CA . LYS B 1 122 ? -5.492 -12.961 6.133 1 98.5 122 LYS B CA 1
ATOM 3046 C C . LYS B 1 122 ? -4.582 -13.617 5.098 1 98.5 122 LYS B C 1
ATOM 3048 O O . LYS B 1 122 ? -4.051 -14.703 5.332 1 98.5 122 LYS B O 1
ATOM 3053 N N . GLY B 1 123 ? -4.387 -12.953 3.973 1 98.62 123 GLY B N 1
ATOM 3054 C CA . GLY B 1 123 ? -3.537 -13.484 2.92 1 98.62 123 GLY B CA 1
ATOM 3055 C C . GLY B 1 123 ? -2.1 -13.688 3.359 1 98.62 123 GLY B C 1
ATOM 3056 O O . GLY B 1 123 ? -1.5 -14.727 3.08 1 98.62 123 GLY B O 1
ATOM 3057 N N . ILE B 1 124 ? -1.536 -12.75 4.09 1 98.62 124 ILE B N 1
ATOM 3058 C CA . ILE B 1 124 ? -0.152 -12.82 4.543 1 98.62 124 ILE B CA 1
ATOM 3059 C C . ILE B 1 124 ? -0.007 -13.922 5.59 1 98.62 124 ILE B C 1
ATOM 3061 O O . ILE B 1 124 ? 0.936 -14.719 5.539 1 98.62 124 ILE B O 1
ATOM 3065 N N . VAL B 1 125 ? -0.965 -13.984 6.469 1 98.75 125 VAL B N 1
ATOM 3066 C CA . VAL B 1 125 ? -0.943 -15.023 7.5 1 98.75 125 VAL B CA 1
ATOM 3067 C C . VAL B 1 125 ? -1.021 -16.406 6.844 1 98.75 125 VAL B C 1
ATOM 3069 O O . VAL B 1 125 ? -0.26 -17.312 7.195 1 98.75 125 VAL B O 1
ATOM 3072 N N . GLU B 1 126 ? -1.95 -16.562 5.918 1 98.44 126 GLU B N 1
ATOM 3073 C CA . GLU B 1 126 ? -2.137 -17.844 5.234 1 98.44 126 GLU B CA 1
ATOM 3074 C C . GLU B 1 126 ? -0.873 -18.266 4.488 1 98.44 126 GLU B C 1
ATOM 3076 O O . GLU B 1 126 ? -0.507 -19.438 4.48 1 98.44 126 GLU B O 1
ATOM 3081 N N . TYR B 1 127 ? -0.186 -17.344 3.896 1 98.62 127 TYR B N 1
ATOM 3082 C CA . TYR B 1 127 ? 1.076 -17.641 3.232 1 98.62 127 TYR B CA 1
ATOM 3083 C C . TYR B 1 127 ? 2.098 -18.188 4.227 1 98.62 127 TYR B C 1
ATOM 3085 O O . TYR B 1 127 ? 2.705 -19.234 3.992 1 98.62 127 TYR B O 1
ATOM 3093 N N . HIS B 1 128 ? 2.236 -17.5 5.379 1 98.31 128 HIS B N 1
ATOM 3094 C CA . HIS B 1 128 ? 3.287 -17.828 6.332 1 98.31 128 HIS B CA 1
ATOM 3095 C C . HIS B 1 128 ? 2.934 -19.094 7.117 1 98.31 128 HIS B C 1
ATOM 3097 O O . HIS B 1 128 ? 3.799 -19.688 7.762 1 98.31 128 HIS B O 1
ATOM 3103 N N . THR B 1 129 ? 1.744 -19.469 6.977 1 97.38 129 THR B N 1
ATOM 3104 C CA . THR B 1 129 ? 1.341 -20.719 7.621 1 97.38 129 THR B CA 1
ATOM 3105 C C . THR B 1 129 ? 1.112 -21.812 6.586 1 97.38 129 THR B C 1
ATOM 3107 O O . THR B 1 129 ? 0.418 -22.797 6.859 1 97.38 129 THR B O 1
ATOM 3110 N N . ALA B 1 130 ? 1.444 -21.594 5.359 1 97.5 130 ALA B N 1
ATOM 3111 C CA . ALA B 1 130 ? 1.575 -22.578 4.277 1 97.5 130 ALA B CA 1
ATOM 3112 C C . ALA B 1 130 ? 0.209 -22.969 3.721 1 97.5 130 ALA B C 1
ATOM 3114 O O . ALA B 1 130 ? 0.031 -24.078 3.213 1 97.5 130 ALA B O 1
ATOM 3115 N N . ASN B 1 131 ? -0.736 -22.219 3.977 1 97.38 131 ASN B N 1
ATOM 3116 C CA . ASN B 1 131 ? -2.014 -22.344 3.283 1 97.38 131 ASN B CA 1
ATOM 3117 C C . ASN B 1 131 ? -2.027 -21.531 1.992 1 97.38 131 ASN B C 1
ATOM 3119 O O . ASN B 1 131 ? -2.715 -20.516 1.902 1 97.38 131 ASN B O 1
ATOM 3123 N N . TYR B 1 132 ? -1.433 -22.047 0.979 1 98 132 TYR B N 1
ATOM 3124 C CA . TYR B 1 132 ? -1.126 -21.266 -0.219 1 98 132 TYR B CA 1
ATOM 3125 C C . TYR B 1 132 ? -2.385 -21.016 -1.038 1 98 132 TYR B C 1
ATOM 3127 O O . TYR B 1 132 ? -2.562 -19.922 -1.587 1 98 132 TYR B O 1
ATOM 3135 N N . TYR B 1 133 ? -3.285 -21.953 -1.109 1 97.5 133 TYR B N 1
ATOM 3136 C CA . TYR B 1 133 ? -4.516 -21.734 -1.862 1 97.5 133 TYR B CA 1
ATOM 3137 C C . TYR B 1 133 ? -5.379 -20.672 -1.19 1 97.5 133 TYR B C 1
ATOM 3139 O O . TYR B 1 133 ? -5.949 -19.812 -1.862 1 97.5 133 TYR B O 1
ATOM 3147 N N . GLY B 1 134 ? -5.445 -20.766 0.13 1 97.62 134 GLY B N 1
ATOM 3148 C CA . GLY B 1 134 ? -6.145 -19.734 0.866 1 97.62 134 GLY B CA 1
ATOM 3149 C C . GLY B 1 134 ? -5.52 -18.359 0.704 1 97.62 134 GLY B C 1
ATOM 3150 O O . GLY B 1 134 ? -6.23 -17.359 0.534 1 97.62 134 GLY B O 1
ATOM 3151 N N . ALA B 1 135 ? -4.199 -18.297 0.748 1 98.62 135 ALA B N 1
ATOM 3152 C CA . ALA B 1 135 ? -3.465 -17.047 0.581 1 98.62 135 ALA B CA 1
ATOM 3153 C C . ALA B 1 135 ? -3.752 -16.422 -0.78 1 98.62 135 ALA B C 1
ATOM 3155 O O . ALA B 1 135 ? -4.012 -15.219 -0.875 1 98.62 135 ALA B O 1
ATOM 3156 N N . LEU B 1 136 ? -3.729 -17.297 -1.82 1 98.56 136 LEU B N 1
ATOM 3157 C CA . LEU B 1 136 ? -3.996 -16.797 -3.17 1 98.56 136 LEU B CA 1
ATOM 3158 C C . LEU B 1 136 ? -5.367 -16.141 -3.246 1 98.56 136 LEU B C 1
ATOM 3160 O O . LEU B 1 136 ? -5.5 -15.039 -3.783 1 98.56 136 LEU B O 1
ATOM 3164 N N . ARG B 1 137 ? -6.344 -16.812 -2.691 1 98.12 137 ARG B N 1
ATOM 3165 C CA . ARG B 1 137 ? -7.707 -16.297 -2.693 1 98.12 137 ARG B CA 1
ATOM 3166 C C . ARG B 1 137 ? -7.789 -14.961 -1.95 1 98.12 137 ARG B C 1
ATOM 3168 O O . ARG B 1 137 ? -8.281 -13.969 -2.494 1 98.12 137 ARG B O 1
ATOM 3175 N N . SER B 1 138 ? -7.285 -14.93 -0.729 1 98.12 138 SER B N 1
ATOM 3176 C CA . SER B 1 138 ? -7.387 -13.75 0.122 1 98.12 138 SER B CA 1
ATOM 3177 C C . SER B 1 138 ? -6.637 -12.562 -0.482 1 98.12 138 SER B C 1
ATOM 3179 O O . SER B 1 138 ? -7.137 -11.438 -0.479 1 98.12 138 SER B O 1
ATOM 3181 N N . ILE B 1 139 ? -5.457 -12.781 -1.003 1 98.69 139 ILE B N 1
ATOM 3182 C CA . ILE B 1 139 ? -4.656 -11.711 -1.592 1 98.69 139 ILE B CA 1
ATOM 3183 C C . ILE B 1 139 ? -5.344 -11.188 -2.848 1 98.69 139 ILE B C 1
ATOM 3185 O O . ILE B 1 139 ? -5.383 -9.977 -3.076 1 98.69 139 ILE B O 1
ATOM 3189 N N . THR B 1 140 ? -5.863 -12.078 -3.65 1 98.44 140 THR B N 1
ATOM 3190 C CA . THR B 1 140 ? -6.562 -11.695 -4.871 1 98.44 140 THR B CA 1
ATOM 3191 C C . THR B 1 140 ? -7.77 -10.812 -4.547 1 98.44 140 THR B C 1
ATOM 3193 O O . THR B 1 140 ? -7.996 -9.797 -5.207 1 98.44 140 THR B O 1
ATOM 3196 N N . ILE B 1 141 ? -8.508 -11.172 -3.514 1 97.5 141 ILE B N 1
ATOM 3197 C CA . ILE B 1 141 ? -9.656 -10.383 -3.09 1 97.5 141 ILE B CA 1
ATOM 3198 C C . ILE B 1 141 ? -9.195 -9.016 -2.596 1 97.5 141 ILE B C 1
ATOM 3200 O O . ILE B 1 141 ? -9.797 -7.992 -2.928 1 97.5 141 ILE B O 1
ATOM 3204 N N . ALA B 1 142 ? -8.117 -8.984 -1.797 1 98.31 142 ALA B N 1
ATOM 3205 C CA . ALA B 1 142 ? -7.574 -7.723 -1.297 1 98.31 142 ALA B CA 1
ATOM 3206 C C . ALA B 1 142 ? -7.184 -6.801 -2.447 1 98.31 142 ALA B C 1
ATOM 3208 O O . ALA B 1 142 ? -7.512 -5.609 -2.434 1 98.31 142 ALA B O 1
ATOM 3209 N N . LEU B 1 143 ? -6.551 -7.332 -3.51 1 98.25 143 LEU B N 1
ATOM 3210 C CA . LEU B 1 143 ? -6.051 -6.555 -4.637 1 98.25 143 LEU B CA 1
ATOM 3211 C C . LEU B 1 143 ? -7.199 -6.051 -5.504 1 98.25 143 LEU B C 1
ATOM 3213 O O . LEU B 1 143 ? -7.066 -5.035 -6.188 1 98.25 143 LEU B O 1
ATOM 3217 N N . ARG B 1 144 ? -8.281 -6.816 -5.461 1 97.06 144 ARG B N 1
ATOM 3218 C CA . ARG B 1 144 ? -9.461 -6.344 -6.168 1 97.06 144 ARG B CA 1
ATOM 3219 C C . ARG B 1 144 ? -10 -5.062 -5.543 1 97.06 144 ARG B C 1
ATOM 3221 O O . ARG B 1 144 ? -10.398 -4.137 -6.254 1 97.06 144 ARG B O 1
ATOM 3228 N N . GLU B 1 145 ? -9.938 -4.984 -4.23 1 96.12 145 GLU B N 1
ATOM 3229 C CA . GLU B 1 145 ? -10.516 -3.873 -3.48 1 96.12 145 GLU B CA 1
ATOM 3230 C C . GLU B 1 145 ? -9.523 -2.727 -3.334 1 96.12 145 GLU B C 1
ATOM 3232 O O . GLU B 1 145 ? -9.914 -1.563 -3.234 1 96.12 145 GLU B O 1
ATOM 3237 N N . TYR B 1 146 ? -8.328 -2.953 -3.309 1 97.62 146 TYR B N 1
ATOM 3238 C CA . TYR B 1 146 ? -7.27 -1.966 -3.152 1 97.62 146 TYR B CA 1
ATOM 3239 C C . TYR B 1 146 ? -6.098 -2.277 -4.074 1 97.62 146 TYR B C 1
ATOM 3241 O O . TYR B 1 146 ? -5.078 -2.812 -3.633 1 97.62 146 TYR B O 1
ATOM 3249 N N . PRO B 1 147 ? -6.398 -1.745 -5.281 1 96.06 147 PRO B N 1
ATOM 3250 C CA . PRO B 1 147 ? -5.355 -2.049 -6.262 1 96.06 147 PRO B CA 1
ATOM 3251 C C . PRO B 1 147 ? -4.109 -1.18 -6.086 1 96.06 147 PRO B C 1
ATOM 3253 O O . PRO B 1 147 ? -4.137 -0.2 -5.34 1 96.06 147 PRO B O 1
ATOM 3256 N N . MET B 1 148 ? -2.91 -1.595 -6.137 1 94.38 148 MET B N 1
ATOM 3257 C CA . MET B 1 148 ? -1.61 -0.931 -6.172 1 94.38 148 MET B CA 1
ATOM 3258 C C . MET B 1 148 ? -0.877 -1.098 -4.844 1 94.38 148 MET B C 1
ATOM 3260 O O . MET B 1 148 ? -0.282 -0.146 -4.336 1 94.38 148 MET B O 1
ATOM 3264 N N . ASP B 1 149 ? -1.164 -2.049 -4.168 1 96.5 149 ASP B N 1
ATOM 3265 C CA . ASP B 1 149 ? -0.396 -2.457 -2.998 1 96.5 149 ASP B CA 1
ATOM 3266 C C . ASP B 1 149 ? 0.772 -3.357 -3.393 1 96.5 149 ASP B C 1
ATOM 3268 O O . ASP B 1 149 ? 0.592 -4.555 -3.621 1 96.5 149 ASP B O 1
ATOM 3272 N N . ALA B 1 150 ? 1.973 -2.812 -3.422 1 95.44 150 ALA B N 1
ATOM 3273 C CA . ALA B 1 150 ? 3.156 -3.516 -3.906 1 95.44 150 ALA B CA 1
ATOM 3274 C C . ALA B 1 150 ? 3.416 -4.777 -3.09 1 95.44 150 ALA B C 1
ATOM 3276 O O . ALA B 1 150 ? 3.832 -5.805 -3.637 1 95.44 150 ALA B O 1
ATOM 3277 N N . GLU B 1 151 ? 3.213 -4.711 -1.82 1 95.56 151 GLU B N 1
ATOM 3278 C CA . GLU B 1 151 ? 3.459 -5.848 -0.938 1 95.56 151 GLU B CA 1
ATOM 3279 C C . GLU B 1 151 ? 2.545 -7.02 -1.283 1 95.56 151 GLU B C 1
ATOM 3281 O O . GLU B 1 151 ? 2.973 -8.18 -1.253 1 95.56 151 GLU B O 1
ATOM 3286 N N . LEU B 1 152 ? 1.318 -6.707 -1.657 1 98.06 152 LEU B N 1
ATOM 3287 C CA . LEU B 1 152 ? 0.367 -7.762 -1.993 1 98.06 152 LEU B CA 1
ATOM 3288 C C . LEU B 1 152 ? 0.746 -8.438 -3.307 1 98.06 152 LEU B C 1
ATOM 3290 O O . LEU B 1 152 ? 0.599 -9.656 -3.449 1 98.06 152 LEU B O 1
ATOM 3294 N N . TYR B 1 153 ? 1.229 -7.68 -4.234 1 97.88 153 TYR B N 1
ATOM 3295 C CA . TYR B 1 153 ? 1.715 -8.289 -5.469 1 97.88 153 TYR B CA 1
ATOM 3296 C C . TYR B 1 153 ? 2.898 -9.203 -5.191 1 97.88 153 TYR B C 1
ATOM 3298 O O . TYR B 1 153 ? 3.002 -10.289 -5.777 1 97.88 153 TYR B O 1
ATOM 3306 N N . TYR B 1 154 ? 3.779 -8.805 -4.312 1 96.75 154 TYR B N 1
ATOM 3307 C CA . TYR B 1 154 ? 4.922 -9.625 -3.926 1 96.75 154 TYR B CA 1
ATOM 3308 C C . TYR B 1 154 ? 4.469 -10.945 -3.312 1 96.75 154 TYR B C 1
ATOM 3310 O O . TYR B 1 154 ? 4.914 -12.016 -3.729 1 96.75 154 TYR B O 1
ATOM 3318 N N . TYR B 1 155 ? 3.543 -10.867 -2.414 1 97.94 155 TYR B N 1
ATOM 3319 C CA . TYR B 1 155 ? 3.08 -12.078 -1.743 1 97.94 155 TYR B CA 1
ATOM 3320 C C . TYR B 1 155 ? 2.297 -12.969 -2.703 1 97.94 155 TYR B C 1
ATOM 3322 O O . TYR B 1 155 ? 2.371 -14.195 -2.619 1 97.94 155 TYR B O 1
ATOM 3330 N N . ARG B 1 156 ? 1.534 -12.328 -3.582 1 98.44 156 ARG B N 1
ATOM 3331 C CA . ARG B 1 156 ? 0.828 -13.156 -4.555 1 98.44 156 ARG B CA 1
ATOM 3332 C C . ARG B 1 156 ? 1.807 -13.883 -5.473 1 98.44 156 ARG B C 1
ATOM 3334 O O . ARG B 1 156 ? 1.585 -15.031 -5.844 1 98.44 156 ARG B O 1
ATOM 3341 N N . ALA B 1 157 ? 2.879 -13.195 -5.801 1 98 157 ALA B N 1
ATOM 3342 C CA . ALA B 1 157 ? 3.922 -13.828 -6.605 1 98 157 ALA B CA 1
ATOM 3343 C C . ALA B 1 157 ? 4.531 -15.023 -5.875 1 98 157 ALA B C 1
ATOM 3345 O O . ALA B 1 157 ? 4.715 -16.094 -6.461 1 98 157 ALA B O 1
ATOM 3346 N N . LEU B 1 158 ? 4.816 -14.828 -4.609 1 97.25 158 LEU B N 1
ATOM 3347 C CA . LEU B 1 158 ? 5.395 -15.906 -3.811 1 97.25 158 LEU B CA 1
ATOM 3348 C C . LEU B 1 158 ? 4.449 -17.109 -3.746 1 97.25 158 LEU B C 1
ATOM 3350 O O . LEU B 1 158 ? 4.883 -18.25 -3.877 1 97.25 158 LEU B O 1
ATOM 3354 N N . VAL B 1 159 ? 3.203 -16.844 -3.566 1 98.44 159 VAL B N 1
ATOM 3355 C CA . VAL B 1 159 ? 2.199 -17.891 -3.469 1 98.44 159 VAL B CA 1
ATOM 3356 C C . VAL B 1 159 ? 2.092 -18.625 -4.805 1 98.44 159 VAL B C 1
ATOM 3358 O O . VAL B 1 159 ? 2.088 -19.859 -4.84 1 98.44 159 VAL B O 1
ATOM 3361 N N . LYS B 1 160 ? 1.986 -17.875 -5.879 1 97.56 160 LYS B N 1
ATOM 3362 C CA . LYS B 1 160 ? 1.887 -18.469 -7.211 1 97.56 160 LYS B CA 1
ATOM 3363 C C . LYS B 1 160 ? 3.111 -19.328 -7.52 1 97.56 160 LYS B C 1
ATOM 3365 O O . LYS B 1 160 ? 2.986 -20.406 -8.102 1 97.56 160 LYS B O 1
ATOM 3370 N N . ALA B 1 161 ? 4.242 -18.844 -7.129 1 95.44 161 ALA B N 1
ATOM 3371 C CA . ALA B 1 161 ? 5.465 -19.625 -7.312 1 95.44 161 ALA B CA 1
ATOM 3372 C C . ALA B 1 161 ? 5.379 -20.953 -6.582 1 95.44 161 ALA B C 1
ATOM 3374 O O . ALA B 1 161 ? 5.73 -22 -7.141 1 95.44 161 ALA B O 1
ATOM 3375 N N . GLU B 1 162 ? 4.914 -20.953 -5.383 1 96.38 162 GLU B N 1
ATOM 3376 C CA . GLU B 1 162 ? 4.781 -22.156 -4.578 1 96.38 162 GLU B CA 1
ATOM 3377 C C . GLU B 1 162 ? 3.801 -23.141 -5.211 1 96.38 162 GLU B C 1
ATOM 3379 O O . GLU B 1 162 ? 3.967 -24.359 -5.098 1 96.38 162 GLU B O 1
ATOM 3384 N N . LEU B 1 163 ? 2.83 -22.562 -5.883 1 96.81 163 LEU B N 1
ATOM 3385 C CA . LEU B 1 163 ? 1.771 -23.391 -6.457 1 96.81 163 LEU B CA 1
ATOM 3386 C C . LEU B 1 163 ? 2.104 -23.781 -7.895 1 96.81 163 LEU B C 1
ATOM 3388 O O . LEU B 1 163 ? 1.307 -24.438 -8.562 1 96.81 163 LEU B O 1
ATOM 3392 N N . GLY B 1 164 ? 3.168 -23.266 -8.383 1 94.69 164 GLY B N 1
ATOM 3393 C CA . GLY B 1 164 ? 3.588 -23.594 -9.734 1 94.69 164 GLY B CA 1
ATOM 3394 C C . GLY B 1 164 ? 2.832 -22.812 -10.805 1 94.69 164 GLY B C 1
ATOM 3395 O O . GLY B 1 164 ? 2.68 -23.297 -11.93 1 94.69 164 GLY B O 1
ATOM 3396 N N . LEU B 1 165 ? 2.357 -21.656 -10.43 1 95.69 165 LEU B N 1
ATOM 3397 C CA . LEU B 1 165 ? 1.634 -20.781 -11.352 1 95.69 165 LEU B CA 1
ATOM 3398 C C . LEU B 1 165 ? 2.543 -19.688 -11.891 1 95.69 165 LEU B C 1
ATOM 3400 O O . LEU B 1 165 ? 3.645 -19.484 -11.383 1 95.69 165 LEU B O 1
ATOM 3404 N N . GLU B 1 166 ? 2.07 -19.062 -12.922 1 93.81 166 GLU B N 1
ATOM 3405 C CA . GLU B 1 166 ? 2.795 -17.938 -13.477 1 93.81 166 GLU B CA 1
ATOM 3406 C C . GLU B 1 166 ? 2.691 -16.719 -12.57 1 93.81 166 GLU B C 1
ATOM 3408 O O . GLU B 1 166 ? 1.601 -16.359 -12.109 1 93.81 166 GLU B O 1
ATOM 3413 N N . TYR B 1 167 ? 3.814 -16.078 -12.344 1 96.06 167 TYR B N 1
ATOM 3414 C CA . TYR B 1 167 ? 3.785 -14.984 -11.383 1 96.06 167 TYR B CA 1
ATOM 3415 C C . TYR B 1 167 ? 4.578 -13.789 -11.891 1 96.06 167 TYR B C 1
ATOM 3417 O O . TYR B 1 167 ? 4.789 -12.82 -11.164 1 96.06 167 TYR B O 1
ATOM 3425 N N . GLU B 1 168 ? 4.965 -13.711 -13.086 1 95.62 168 GLU B N 1
ATOM 3426 C CA . GLU B 1 168 ? 5.801 -12.641 -13.633 1 95.62 168 GLU B CA 1
ATOM 3427 C C . GLU B 1 168 ? 5.059 -11.305 -13.633 1 95.62 168 GLU B C 1
ATOM 3429 O O . GLU B 1 168 ? 5.648 -10.266 -13.336 1 95.62 168 GLU B O 1
ATOM 3434 N N . ASP B 1 169 ? 3.764 -11.391 -13.984 1 95.88 169 ASP B N 1
ATOM 3435 C CA . ASP B 1 169 ? 2.98 -10.156 -14 1 95.88 169 ASP B CA 1
ATOM 3436 C C . ASP B 1 169 ? 2.959 -9.508 -12.617 1 95.88 169 ASP B C 1
ATOM 3438 O O . ASP B 1 169 ? 3.033 -8.281 -12.5 1 95.88 169 ASP B O 1
ATOM 3442 N N . ASP B 1 170 ? 2.826 -10.367 -11.594 1 97.75 170 ASP B N 1
ATOM 3443 C CA . ASP B 1 170 ? 2.818 -9.859 -10.227 1 97.75 170 ASP B CA 1
ATOM 3444 C C . ASP B 1 170 ? 4.156 -9.219 -9.867 1 97.75 170 ASP B C 1
ATOM 3446 O O . ASP B 1 170 ? 4.199 -8.156 -9.242 1 97.75 170 ASP B O 1
ATOM 3450 N N . ILE B 1 171 ? 5.238 -9.828 -10.289 1 97 171 ILE B N 1
ATOM 3451 C CA . ILE B 1 171 ? 6.57 -9.297 -10.023 1 97 171 ILE B CA 1
ATOM 3452 C C . ILE B 1 171 ? 6.758 -7.969 -10.758 1 97 171 ILE B C 1
ATOM 3454 O O . ILE B 1 171 ? 7.238 -6.992 -10.18 1 97 171 ILE B O 1
ATOM 3458 N N . ASP B 1 172 ? 6.375 -7.938 -11.984 1 96.31 172 ASP B N 1
ATOM 3459 C CA . ASP B 1 172 ? 6.508 -6.723 -12.781 1 96.31 172 ASP B CA 1
ATOM 3460 C C . ASP B 1 172 ? 5.719 -5.57 -12.164 1 96.31 172 ASP B C 1
ATOM 3462 O O . ASP B 1 172 ? 6.215 -4.441 -12.086 1 96.31 172 ASP B O 1
ATOM 3466 N N . MET B 1 173 ? 4.543 -5.902 -11.727 1 96.5 173 MET B N 1
ATOM 3467 C CA . MET B 1 173 ? 3.723 -4.859 -11.109 1 96.5 173 MET B CA 1
ATOM 3468 C C . MET B 1 173 ? 4.32 -4.406 -9.781 1 96.5 173 MET B C 1
ATOM 3470 O O . MET B 1 173 ? 4.32 -3.215 -9.469 1 96.5 173 MET B O 1
ATOM 3474 N N . ALA B 1 174 ? 4.773 -5.344 -8.992 1 95.75 174 ALA B N 1
ATOM 3475 C CA . ALA B 1 174 ? 5.41 -4.996 -7.727 1 95.75 174 ALA B CA 1
ATOM 3476 C C . ALA B 1 174 ? 6.613 -4.082 -7.949 1 95.75 174 ALA B C 1
ATOM 3478 O O . ALA B 1 174 ? 6.812 -3.115 -7.211 1 95.75 174 ALA B O 1
ATOM 3479 N N . ILE B 1 175 ? 7.418 -4.34 -9 1 93.38 175 ILE B N 1
ATOM 3480 C CA . ILE B 1 175 ? 8.578 -3.525 -9.344 1 93.38 175 ILE B CA 1
ATOM 3481 C C . ILE B 1 175 ? 8.117 -2.131 -9.766 1 93.38 175 ILE B C 1
ATOM 3483 O O . ILE B 1 175 ? 8.719 -1.128 -9.383 1 93.38 175 ILE B O 1
ATOM 3487 N N . ASN B 1 176 ? 7.078 -2.113 -10.555 1 92.31 176 ASN B N 1
ATOM 3488 C CA . ASN B 1 176 ? 6.527 -0.842 -11.008 1 92.31 176 ASN B CA 1
ATOM 3489 C C . ASN B 1 176 ? 6.109 0.043 -9.836 1 92.31 176 ASN B C 1
ATOM 3491 O O . ASN B 1 176 ? 6.273 1.264 -9.891 1 92.31 176 ASN B O 1
ATOM 3495 N N . LEU B 1 177 ? 5.598 -0.551 -8.82 1 92.75 177 LEU B N 1
ATOM 3496 C CA . LEU B 1 177 ? 5.086 0.186 -7.668 1 92.75 177 LEU B CA 1
ATOM 3497 C C . LEU B 1 177 ? 6.203 0.492 -6.676 1 92.75 177 LEU B C 1
ATOM 3499 O O . LEU B 1 177 ? 6.156 1.505 -5.973 1 92.75 177 LEU B O 1
ATOM 3503 N N . ASN B 1 178 ? 7.113 -0.409 -6.609 1 88.75 178 ASN B N 1
ATOM 3504 C CA . ASN B 1 178 ? 8.273 -0.259 -5.734 1 88.75 178 ASN B CA 1
ATOM 3505 C C . ASN B 1 178 ? 9.562 -0.694 -6.426 1 88.75 178 ASN B C 1
ATO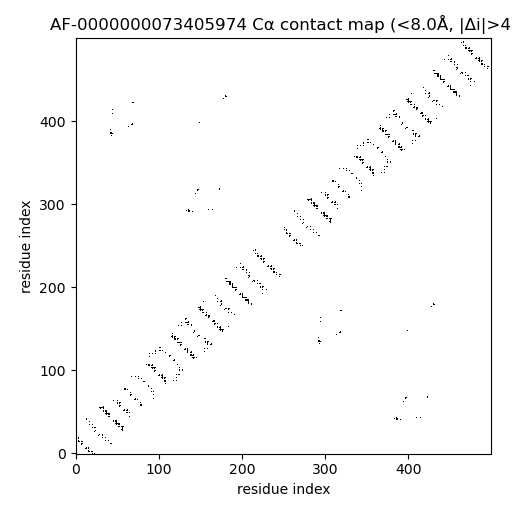M 3507 O O . ASN B 1 178 ? 10.047 -1.802 -6.195 1 88.75 178 ASN B O 1
ATOM 3511 N N . PRO B 1 179 ? 10.234 0.156 -7.027 1 87.31 179 PRO B N 1
ATOM 3512 C CA . PRO B 1 179 ? 11.336 -0.221 -7.922 1 87.31 179 PRO B CA 1
ATOM 3513 C C . PRO B 1 179 ? 12.633 -0.504 -7.172 1 87.31 179 PRO B C 1
ATOM 3515 O O . PRO B 1 179 ? 13.625 -0.916 -7.777 1 87.31 179 PRO B O 1
ATOM 3518 N N . TYR B 1 180 ? 12.688 -0.498 -5.938 1 83.12 180 TYR B N 1
ATOM 3519 C CA . TYR B 1 180 ? 13.969 -0.638 -5.262 1 83.12 180 TYR B CA 1
ATOM 3520 C C . TYR B 1 180 ? 13.961 -1.834 -4.316 1 83.12 180 TYR B C 1
ATOM 3522 O O . TYR B 1 180 ? 14.891 -2.016 -3.527 1 83.12 180 TYR B O 1
ATOM 3530 N N . TYR B 1 181 ? 13 -2.605 -4.438 1 87.5 181 TYR B N 1
ATOM 3531 C CA . TYR B 1 181 ? 12.875 -3.789 -3.594 1 87.5 181 TYR B CA 1
ATOM 3532 C C . TYR B 1 181 ? 13.688 -4.949 -4.156 1 87.5 181 TYR B C 1
ATOM 3534 O O . TYR B 1 181 ? 13.266 -5.605 -5.109 1 87.5 181 TYR B O 1
ATOM 3542 N N . ALA B 1 182 ? 14.773 -5.281 -3.574 1 90.56 182 ALA B N 1
ATOM 3543 C CA . ALA B 1 182 ? 15.797 -6.195 -4.078 1 90.56 182 ALA B CA 1
ATOM 3544 C C . ALA B 1 182 ? 15.203 -7.57 -4.371 1 90.56 182 ALA B C 1
ATOM 3546 O O . ALA B 1 182 ? 15.539 -8.188 -5.383 1 90.56 182 ALA B O 1
ATOM 3547 N N . GLU B 1 183 ? 14.305 -8.031 -3.484 1 92.88 183 GLU B N 1
ATOM 3548 C CA . GLU B 1 183 ? 13.758 -9.383 -3.604 1 92.88 183 GLU B CA 1
ATOM 3549 C C . GLU B 1 183 ? 12.953 -9.539 -4.887 1 92.88 183 GLU B C 1
ATOM 3551 O O . GLU B 1 183 ? 12.844 -10.648 -5.426 1 92.88 183 GLU B O 1
ATOM 3556 N N . LEU B 1 184 ? 12.398 -8.484 -5.348 1 94.25 184 LEU B N 1
ATOM 3557 C CA . LEU B 1 184 ? 11.625 -8.539 -6.586 1 94.25 184 LEU B CA 1
ATOM 3558 C C . LEU B 1 184 ? 12.531 -8.797 -7.781 1 94.25 184 LEU B C 1
ATOM 3560 O O . LEU B 1 184 ? 12.188 -9.586 -8.664 1 94.25 184 LEU B O 1
ATOM 3564 N N . TYR B 1 185 ? 13.648 -8.211 -7.781 1 95.06 185 TYR B N 1
ATOM 3565 C CA . TYR B 1 185 ? 14.609 -8.43 -8.859 1 95.06 185 TYR B CA 1
ATOM 3566 C C . TYR B 1 185 ? 15.203 -9.828 -8.789 1 95.06 185 TYR B C 1
ATOM 3568 O O . TYR B 1 185 ? 15.438 -10.461 -9.82 1 95.06 185 TYR B O 1
ATOM 3576 N N . PHE B 1 186 ? 15.469 -10.297 -7.613 1 96.69 186 PHE B N 1
ATOM 3577 C CA . PHE B 1 186 ? 15.875 -11.68 -7.434 1 96.69 186 PHE B CA 1
ATOM 3578 C C . PHE B 1 186 ? 14.859 -12.633 -8.055 1 96.69 186 PHE B C 1
ATOM 3580 O O . PHE B 1 186 ? 15.227 -13.539 -8.812 1 96.69 186 PHE B O 1
ATOM 3587 N N . SER B 1 187 ? 13.594 -12.375 -7.773 1 95.56 187 SER B N 1
ATOM 3588 C CA . SER B 1 187 ? 12.523 -13.227 -8.281 1 95.56 187 SER B CA 1
ATOM 3589 C C . SER B 1 187 ? 12.445 -13.172 -9.805 1 95.56 187 SER B C 1
ATOM 3591 O O . SER B 1 187 ? 12.188 -14.18 -10.453 1 95.56 187 SER B O 1
ATOM 3593 N N . LYS B 1 188 ? 12.641 -12 -10.32 1 96.19 188 LYS B N 1
ATOM 3594 C CA . LYS B 1 188 ? 12.664 -11.875 -11.773 1 96.19 188 LYS B CA 1
ATOM 3595 C C . LYS B 1 188 ? 13.82 -12.664 -12.375 1 96.19 188 LYS B C 1
ATOM 3597 O O . LYS B 1 188 ? 13.68 -13.289 -13.43 1 96.19 188 LYS B O 1
ATOM 3602 N N . GLY B 1 189 ? 14.93 -12.633 -11.719 1 97.31 189 GLY B N 1
ATOM 3603 C CA . GLY B 1 189 ? 16.062 -13.453 -12.133 1 97.31 189 GLY B CA 1
ATOM 3604 C C . GLY B 1 189 ? 15.742 -14.938 -12.172 1 97.31 189 GLY B C 1
ATOM 3605 O O . GLY B 1 189 ? 16.078 -15.625 -13.141 1 97.31 189 GLY B O 1
ATOM 3606 N N . VAL B 1 190 ? 15.094 -15.414 -11.195 1 96.19 190 VAL B N 1
ATOM 3607 C CA . VAL B 1 190 ? 14.719 -16.812 -11.102 1 96.19 190 VAL B CA 1
ATOM 3608 C C . VAL B 1 190 ? 13.812 -17.188 -12.281 1 96.19 190 VAL B C 1
ATOM 3610 O O . VAL B 1 190 ? 14 -18.234 -12.898 1 96.19 190 VAL B O 1
ATOM 3613 N N . ILE B 1 191 ? 12.883 -16.359 -12.586 1 95.75 191 ILE B N 1
ATOM 3614 C CA . ILE B 1 191 ? 11.953 -16.609 -13.68 1 95.75 191 ILE B CA 1
ATOM 3615 C C . ILE B 1 191 ? 12.719 -16.719 -15 1 95.75 191 ILE B C 1
ATOM 3617 O O . ILE B 1 191 ? 12.508 -17.656 -15.773 1 95.75 191 ILE B O 1
ATOM 3621 N N . LEU B 1 192 ? 13.602 -15.812 -15.195 1 96.88 192 LEU B N 1
ATOM 3622 C CA . LEU B 1 192 ? 14.367 -15.789 -16.438 1 96.88 192 LEU B CA 1
ATOM 3623 C C . LEU B 1 192 ? 15.305 -16.984 -16.516 1 96.88 192 LEU B C 1
ATOM 3625 O O . LEU B 1 192 ? 15.469 -17.578 -17.594 1 96.88 192 LEU B O 1
ATOM 3629 N N . GLU B 1 193 ? 15.891 -17.344 -15.422 1 96.75 193 GLU B N 1
ATOM 3630 C CA . GLU B 1 193 ? 16.734 -18.531 -15.375 1 96.75 193 GLU B CA 1
ATOM 3631 C C . GLU B 1 193 ? 15.938 -19.781 -15.773 1 96.75 193 GLU B C 1
ATOM 3633 O O . GLU B 1 193 ? 16.422 -20.594 -16.562 1 96.75 193 GLU B O 1
ATOM 3638 N N . GLN B 1 194 ? 14.766 -19.891 -15.281 1 94.75 194 GLN B N 1
ATOM 3639 C CA . GLN B 1 194 ? 13.906 -21.031 -15.562 1 94.75 194 GLN B CA 1
ATOM 3640 C C . GLN B 1 194 ? 13.523 -21.078 -17.047 1 94.75 194 GLN B C 1
ATOM 3642 O O . GLN B 1 194 ? 13.328 -22.156 -17.609 1 94.75 194 GLN B O 1
ATOM 3647 N N . ARG B 1 195 ? 13.547 -19.938 -17.672 1 95.69 195 ARG B N 1
ATOM 3648 C CA . ARG B 1 195 ? 13.18 -19.844 -19.078 1 95.69 195 ARG B CA 1
ATOM 3649 C C . ARG B 1 195 ? 14.414 -19.984 -19.969 1 95.69 195 ARG B C 1
ATOM 3651 O O . ARG B 1 195 ? 14.312 -19.875 -21.188 1 95.69 195 ARG B O 1
ATOM 3658 N N . GLY B 1 196 ? 15.555 -20.031 -19.344 1 96.06 196 GLY B N 1
ATOM 3659 C CA . GLY B 1 196 ? 16.781 -20.219 -20.094 1 96.06 196 GLY B CA 1
ATOM 3660 C C . GLY B 1 196 ? 17.422 -18.922 -20.547 1 96.06 196 GLY B C 1
ATOM 3661 O O . GLY B 1 196 ? 18.391 -18.922 -21.312 1 96.06 196 GLY B O 1
ATOM 3662 N N . LYS B 1 197 ? 16.859 -17.844 -20.094 1 97.38 197 LYS B N 1
ATOM 3663 C CA . LYS B 1 197 ? 17.453 -16.531 -20.391 1 97.38 197 LYS B CA 1
ATOM 3664 C C . LYS B 1 197 ? 18.516 -16.172 -19.375 1 97.38 197 LYS B C 1
ATOM 3666 O O . LYS B 1 197 ? 18.344 -15.219 -18.609 1 97.38 197 LYS B O 1
ATOM 3671 N N . LEU B 1 198 ? 19.578 -16.797 -19.547 1 97.88 198 LEU B N 1
ATOM 3672 C CA . LEU B 1 198 ? 20.594 -16.812 -18.5 1 97.88 198 LEU B CA 1
ATOM 3673 C C . LEU B 1 198 ? 21.266 -15.453 -18.359 1 97.88 198 LEU B C 1
ATOM 3675 O O . LEU B 1 198 ? 21.469 -14.969 -17.25 1 97.88 198 LEU B O 1
ATOM 3679 N N . ASN B 1 199 ? 21.562 -14.797 -19.438 1 97.69 199 ASN B N 1
ATOM 3680 C CA . ASN B 1 199 ? 22.203 -13.484 -19.375 1 97.69 199 ASN B CA 1
ATOM 3681 C C . ASN B 1 199 ? 21.297 -12.453 -18.703 1 97.69 199 ASN B C 1
ATOM 3683 O O . ASN B 1 199 ? 21.766 -11.641 -17.906 1 97.69 199 ASN B O 1
ATOM 3687 N N . GLU B 1 200 ? 20.109 -12.547 -19.062 1 97.69 200 GLU B N 1
ATOM 3688 C CA . GLU B 1 200 ? 19.156 -11.633 -18.438 1 97.69 200 GLU B CA 1
ATOM 3689 C C . GLU B 1 200 ? 19 -11.93 -16.938 1 97.69 200 GLU B C 1
ATOM 3691 O O . GLU B 1 200 ? 18.875 -11 -16.125 1 97.69 200 GLU B O 1
ATOM 3696 N N . ALA B 1 201 ? 19 -13.18 -16.625 1 98 201 ALA B N 1
ATOM 3697 C CA . ALA B 1 201 ? 18.906 -13.57 -15.227 1 98 201 ALA B CA 1
ATOM 3698 C C . ALA B 1 201 ? 20.062 -12.969 -14.422 1 98 201 ALA B C 1
ATOM 3700 O O . ALA B 1 201 ? 19.844 -12.438 -13.328 1 98 201 ALA B O 1
ATOM 3701 N N . VAL B 1 202 ? 21.281 -13.008 -15 1 97.94 202 VAL B N 1
ATOM 3702 C CA . VAL B 1 202 ? 22.453 -12.453 -14.344 1 97.94 202 VAL B CA 1
ATOM 3703 C C . VAL B 1 202 ? 22.234 -10.961 -14.078 1 97.94 202 VAL B C 1
ATOM 3705 O O . VAL B 1 202 ? 22.562 -10.461 -13 1 97.94 202 VAL B O 1
ATOM 3708 N N . ASN B 1 203 ? 21.688 -10.281 -15.039 1 97.69 203 ASN B N 1
ATOM 3709 C CA . ASN B 1 203 ? 21.438 -8.852 -14.898 1 97.69 203 ASN B CA 1
ATOM 3710 C C . ASN B 1 203 ? 20.484 -8.555 -13.734 1 97.69 203 ASN B C 1
ATOM 3712 O O . ASN B 1 203 ? 20.703 -7.621 -12.969 1 97.69 203 ASN B O 1
ATOM 3716 N N . TYR B 1 204 ? 19.516 -9.359 -13.602 1 97.38 204 TYR B N 1
ATOM 3717 C CA . TYR B 1 204 ? 18.516 -9.109 -12.555 1 97.38 204 TYR B CA 1
ATOM 3718 C C . TYR B 1 204 ? 19.062 -9.516 -11.188 1 97.38 204 TYR B C 1
ATOM 3720 O O . TYR B 1 204 ? 18.797 -8.844 -10.188 1 97.38 204 TYR B O 1
ATOM 3728 N N . TYR B 1 205 ? 19.812 -10.602 -11.133 1 97.88 205 TYR B N 1
ATOM 3729 C CA . TYR B 1 205 ? 20.484 -10.93 -9.875 1 97.88 205 TYR B CA 1
ATOM 3730 C C . TYR B 1 205 ? 21.438 -9.828 -9.461 1 97.88 205 TYR B C 1
ATOM 3732 O O . TYR B 1 205 ? 21.547 -9.492 -8.281 1 97.88 205 TYR B O 1
ATOM 3740 N N . SER B 1 206 ? 22.109 -9.258 -10.414 1 97.38 206 SER B N 1
ATOM 3741 C CA . SER B 1 206 ? 23.047 -8.172 -10.148 1 97.38 206 SER B CA 1
ATOM 3742 C C . SER B 1 206 ? 22.328 -6.938 -9.625 1 97.38 206 SER B C 1
ATOM 3744 O O . SER B 1 206 ? 22.828 -6.25 -8.727 1 97.38 206 SER B O 1
ATOM 3746 N N . LYS B 1 207 ? 21.203 -6.703 -10.203 1 94.25 207 LYS B N 1
ATOM 3747 C CA . LYS B 1 207 ? 20.391 -5.582 -9.719 1 94.25 207 LYS B CA 1
ATOM 3748 C C . LYS B 1 207 ? 19.938 -5.816 -8.281 1 94.25 207 LYS B C 1
ATOM 3750 O O . LYS B 1 207 ? 19.922 -4.887 -7.469 1 94.25 207 LYS B O 1
ATOM 3755 N N . ALA B 1 208 ? 19.484 -7.039 -8 1 95.25 208 ALA B N 1
ATOM 3756 C CA . ALA B 1 208 ? 19.094 -7.383 -6.641 1 95.25 208 ALA B CA 1
ATOM 3757 C C . ALA B 1 208 ? 20.219 -7.129 -5.656 1 95.25 208 ALA B C 1
ATOM 3759 O O . ALA B 1 208 ? 20.016 -6.535 -4.598 1 95.25 208 ALA B O 1
ATOM 3760 N N . ILE B 1 209 ? 21.453 -7.469 -6.062 1 94.94 209 ILE B N 1
ATOM 3761 C CA . ILE B 1 209 ? 22.641 -7.328 -5.223 1 94.94 209 ILE B CA 1
ATOM 3762 C C . ILE B 1 209 ? 22.984 -5.848 -5.055 1 94.94 209 ILE B C 1
ATOM 3764 O O . ILE B 1 209 ? 23.422 -5.422 -3.984 1 94.94 209 ILE B O 1
ATOM 3768 N N . LYS B 1 210 ? 22.766 -5.109 -6.078 1 90.38 210 LYS B N 1
ATOM 3769 C CA . LYS B 1 210 ? 23 -3.672 -6.023 1 90.38 210 LYS B CA 1
ATOM 3770 C C . LYS B 1 210 ? 22.141 -3.014 -4.949 1 90.38 210 LYS B C 1
ATOM 3772 O O . LYS B 1 210 ? 22.609 -2.17 -4.191 1 90.38 210 LYS B O 1
ATOM 3777 N N . TYR B 1 211 ? 20.938 -3.393 -4.875 1 87.44 211 TYR B N 1
ATOM 3778 C CA . TYR B 1 211 ? 20 -2.781 -3.936 1 87.44 211 TYR B CA 1
ATOM 3779 C C . TYR B 1 211 ? 20.172 -3.361 -2.537 1 87.44 211 TYR B C 1
ATOM 3781 O O . TYR B 1 211 ? 19.938 -2.674 -1.54 1 87.44 211 TYR B O 1
ATOM 3789 N N . LYS B 1 212 ? 20.562 -4.641 -2.41 1 88.75 212 LYS B N 1
ATOM 3790 C CA . LYS B 1 212 ? 20.812 -5.305 -1.135 1 88.75 212 LYS B CA 1
ATOM 3791 C C . LYS B 1 212 ? 22.062 -6.176 -1.209 1 88.75 212 LYS B C 1
ATOM 3793 O O . LYS B 1 212 ? 21.969 -7.395 -1.372 1 88.75 212 LYS B O 1
ATOM 3798 N N . PRO B 1 213 ? 23.094 -5.594 -0.913 1 92.25 213 PRO B N 1
ATOM 3799 C CA . PRO B 1 213 ? 24.375 -6.277 -1.084 1 92.25 213 PRO B CA 1
ATOM 3800 C C . PRO B 1 213 ? 24.531 -7.484 -0.16 1 92.25 213 PRO B C 1
ATOM 3802 O O . PRO B 1 213 ? 25.406 -8.32 -0.375 1 92.25 213 PRO B O 1
ATOM 3805 N N . GLU B 1 214 ? 23.703 -7.602 0.762 1 92.81 214 GLU B N 1
ATOM 3806 C CA . GLU B 1 214 ? 23.828 -8.711 1.7 1 92.81 214 GLU B CA 1
ATOM 3807 C C . GLU B 1 214 ? 22.859 -9.844 1.344 1 92.81 214 GLU B C 1
ATOM 3809 O O . GLU B 1 214 ? 22.688 -10.781 2.123 1 92.81 214 GLU B O 1
ATOM 3814 N N . LEU B 1 215 ? 22.281 -9.797 0.215 1 94.25 215 LEU B N 1
ATOM 3815 C CA . LEU B 1 215 ? 21.312 -10.805 -0.217 1 94.25 215 LEU B CA 1
ATOM 3816 C C . LEU B 1 215 ? 22.031 -12.062 -0.693 1 94.25 215 LEU B C 1
ATOM 3818 O O . LEU B 1 215 ? 22.188 -12.273 -1.896 1 94.25 215 LEU B O 1
ATOM 3822 N N . VAL B 1 216 ? 22.281 -12.945 0.127 1 95.94 216 VAL B N 1
ATOM 3823 C CA . VAL B 1 216 ? 23.125 -14.125 -0.078 1 95.94 216 VAL B CA 1
ATOM 3824 C C . VAL B 1 216 ? 22.547 -14.984 -1.198 1 95.94 216 VAL B C 1
ATOM 3826 O O . VAL B 1 216 ? 23.281 -15.453 -2.074 1 95.94 216 VAL B O 1
ATOM 3829 N N . LYS B 1 217 ? 21.266 -15.109 -1.209 1 96.25 217 LYS B N 1
ATOM 3830 C CA . LYS B 1 217 ? 20.625 -15.984 -2.186 1 96.25 217 LYS B CA 1
ATOM 3831 C C . LYS B 1 217 ? 20.859 -15.492 -3.609 1 96.25 217 LYS B C 1
ATOM 3833 O O . LYS B 1 217 ? 20.922 -16.297 -4.547 1 96.25 217 LYS B O 1
ATOM 3838 N N . ALA B 1 218 ? 20.969 -14.227 -3.729 1 97.38 218 ALA B N 1
ATOM 3839 C CA . ALA B 1 218 ? 21.203 -13.672 -5.059 1 97.38 218 ALA B CA 1
ATOM 3840 C C . ALA B 1 218 ? 22.594 -14.031 -5.566 1 97.38 218 ALA B C 1
ATOM 3842 O O . ALA B 1 218 ? 22.766 -14.375 -6.738 1 97.38 218 ALA B O 1
ATOM 3843 N N . TYR B 1 219 ? 23.531 -14.031 -4.699 1 97.19 219 TYR B N 1
ATOM 3844 C CA . TYR B 1 219 ? 24.891 -14.445 -5.062 1 97.19 219 TYR B CA 1
ATOM 3845 C C . TYR B 1 219 ? 24.922 -15.922 -5.434 1 97.19 219 TYR B C 1
ATOM 3847 O O . TYR B 1 219 ? 25.562 -16.312 -6.418 1 97.19 219 TYR B O 1
ATOM 3855 N N . TYR B 1 220 ? 24.312 -16.688 -4.691 1 97.31 220 TYR B N 1
ATOM 3856 C CA . TYR B 1 220 ? 24.266 -18.125 -4.906 1 97.31 220 TYR B CA 1
ATOM 3857 C C . TYR B 1 220 ? 23.688 -18.469 -6.273 1 97.31 220 TYR B C 1
ATOM 3859 O O . TYR B 1 220 ? 24.266 -19.234 -7.035 1 97.31 220 TYR B O 1
ATOM 3867 N N . ARG B 1 221 ? 22.578 -17.906 -6.586 1 97.56 221 ARG B N 1
ATOM 3868 C CA . ARG B 1 221 ? 21.922 -18.188 -7.852 1 97.56 221 ARG B CA 1
ATOM 3869 C C . ARG B 1 221 ? 22.703 -17.641 -9.031 1 97.56 221 ARG B C 1
ATOM 3871 O O . ARG B 1 221 ? 22.797 -18.281 -10.078 1 97.56 221 ARG B O 1
ATOM 3878 N N . ARG B 1 222 ? 23.219 -16.422 -8.773 1 98.06 222 ARG B N 1
ATOM 3879 C CA . ARG B 1 222 ? 24.016 -15.844 -9.852 1 98.06 222 ARG B CA 1
ATOM 3880 C C . ARG B 1 222 ? 25.25 -16.703 -10.125 1 98.06 222 ARG B C 1
ATOM 3882 O O . ARG B 1 222 ? 25.641 -16.875 -11.281 1 98.06 222 ARG B O 1
ATOM 3889 N N . ALA B 1 223 ? 25.828 -17.25 -9.141 1 98.06 223 ALA B N 1
ATOM 3890 C CA . ALA B 1 223 ? 26.969 -18.141 -9.305 1 98.06 223 ALA B CA 1
ATOM 3891 C C . ALA B 1 223 ? 26.594 -19.375 -10.125 1 98.06 223 ALA B C 1
ATOM 3893 O O . ALA B 1 223 ? 27.328 -19.781 -11.023 1 98.06 223 ALA B O 1
ATOM 3894 N N . LYS B 1 224 ? 25.5 -19.922 -9.773 1 97.69 224 LYS B N 1
ATOM 3895 C CA . LYS B 1 224 ? 25.031 -21.094 -10.508 1 97.69 224 LYS B CA 1
ATOM 3896 C C . LYS B 1 224 ? 24.812 -20.766 -11.984 1 97.69 224 LYS B C 1
ATOM 3898 O O . LYS B 1 224 ? 25.156 -21.578 -12.852 1 97.69 224 LYS B O 1
ATOM 3903 N N . VAL B 1 225 ? 24.234 -19.641 -12.25 1 98.19 225 VAL B N 1
ATOM 3904 C CA . VAL B 1 225 ? 23.984 -19.25 -13.633 1 98.19 225 VAL B CA 1
ATOM 3905 C C . VAL B 1 225 ? 25.297 -18.984 -14.352 1 98.19 225 VAL B C 1
ATOM 3907 O O . VAL B 1 225 ? 25.469 -19.344 -15.516 1 98.19 225 VAL B O 1
ATOM 3910 N N . TYR B 1 226 ? 26.219 -18.344 -13.688 1 97.94 226 TYR B N 1
ATOM 3911 C CA . TYR B 1 226 ? 27.547 -18.125 -14.258 1 97.94 226 TYR B CA 1
ATOM 3912 C C . TYR B 1 226 ? 28.188 -19.453 -14.656 1 97.94 226 TYR B C 1
ATOM 3914 O O . TYR B 1 226 ? 28.797 -19.547 -15.719 1 97.94 226 TYR B O 1
ATOM 3922 N N . MET B 1 227 ? 28.047 -20.406 -13.844 1 97.44 227 MET B N 1
ATOM 3923 C CA . MET B 1 227 ? 28.609 -21.734 -14.141 1 97.44 227 MET B CA 1
ATOM 3924 C C . MET B 1 227 ? 27.984 -22.312 -15.406 1 97.44 227 MET B C 1
ATOM 3926 O O . MET B 1 227 ? 28.688 -22.875 -16.234 1 97.44 227 MET B O 1
ATOM 3930 N N . LYS B 1 228 ? 26.734 -22.109 -15.508 1 97.25 228 LYS B N 1
ATOM 3931 C CA . LYS B 1 228 ? 26.031 -22.578 -16.703 1 97.25 228 LYS B CA 1
ATOM 3932 C C . LYS B 1 228 ? 26.531 -21.859 -17.953 1 97.25 228 LYS B C 1
ATOM 3934 O O . LYS B 1 228 ? 26.531 -22.422 -19.047 1 97.25 228 LYS B O 1
ATOM 3939 N N . LEU B 1 229 ? 26.953 -20.641 -17.766 1 97.56 229 LEU B N 1
ATOM 3940 C CA . LEU B 1 229 ? 27.391 -19.797 -18.875 1 97.56 229 LEU B CA 1
ATOM 3941 C C . LEU B 1 229 ? 28.891 -19.984 -19.125 1 97.56 229 LEU B C 1
ATOM 3943 O O . LEU B 1 229 ? 29.438 -19.406 -20.062 1 97.56 229 LEU B O 1
ATOM 3947 N N . GLY B 1 230 ? 29.547 -20.688 -18.25 1 96.81 230 GLY B N 1
ATOM 3948 C CA . GLY B 1 230 ? 30.984 -20.906 -18.406 1 96.81 230 GLY B CA 1
ATOM 3949 C C . GLY B 1 230 ? 31.812 -19.75 -17.859 1 96.81 230 GLY B C 1
ATOM 3950 O O . GLY B 1 230 ? 33 -19.609 -18.219 1 96.81 230 GLY B O 1
ATOM 3951 N N . MET B 1 231 ? 31.172 -18.953 -17.188 1 97.19 231 MET B N 1
ATOM 3952 C CA . MET B 1 231 ? 31.859 -17.828 -16.547 1 97.19 231 MET B CA 1
ATOM 3953 C C . MET B 1 231 ? 32.344 -18.203 -15.156 1 97.19 231 MET B C 1
ATOM 3955 O O . MET B 1 231 ? 31.906 -17.609 -14.164 1 97.19 231 MET B O 1
ATOM 3959 N N . ASP B 1 232 ? 33.344 -18.875 -15.07 1 96.75 232 ASP B N 1
ATOM 3960 C CA . ASP B 1 232 ? 33.781 -19.531 -13.844 1 96.75 232 ASP B CA 1
ATOM 3961 C C . ASP B 1 232 ? 34.438 -18.531 -12.883 1 96.75 232 ASP B C 1
ATOM 3963 O O . ASP B 1 232 ? 34.312 -18.656 -11.664 1 96.75 232 ASP B O 1
ATOM 3967 N N . GLN B 1 233 ? 35.062 -17.609 -13.422 1 97.62 233 GLN B N 1
ATOM 3968 C CA . GLN B 1 233 ? 35.719 -16.625 -12.555 1 97.62 233 GLN B CA 1
ATOM 3969 C C . GLN B 1 233 ? 34.688 -15.789 -11.805 1 97.62 233 GLN B C 1
ATOM 3971 O O . GLN B 1 233 ? 34.812 -15.562 -10.602 1 97.62 233 GLN B O 1
ATOM 3976 N N . GLU B 1 234 ? 33.781 -15.375 -12.523 1 97.44 234 GLU B N 1
ATOM 3977 C CA . GLU B 1 234 ? 32.719 -14.617 -11.898 1 97.44 234 GLU B CA 1
ATOM 3978 C C . GLU B 1 234 ? 31.953 -15.469 -10.875 1 97.44 234 GLU B C 1
ATOM 3980 O O . GLU B 1 234 ? 31.594 -14.984 -9.805 1 97.44 234 GLU B O 1
ATOM 3985 N N . ALA B 1 235 ? 31.734 -16.703 -11.156 1 97.75 235 ALA B N 1
ATOM 3986 C CA . ALA B 1 235 ? 31.047 -17.625 -10.25 1 97.75 235 ALA B CA 1
ATOM 3987 C C . ALA B 1 235 ? 31.828 -17.781 -8.945 1 97.75 235 ALA B C 1
ATOM 3989 O O . ALA B 1 235 ? 31.25 -17.812 -7.863 1 97.75 235 ALA B O 1
ATOM 3990 N N . GLU B 1 236 ? 33.094 -17.891 -9.117 1 97.31 236 GLU B N 1
ATOM 3991 C CA . GLU B 1 236 ? 33.969 -18.047 -7.949 1 97.31 236 GLU B CA 1
ATOM 3992 C C . GLU B 1 236 ? 33.906 -16.828 -7.039 1 97.31 236 GLU B C 1
ATOM 3994 O O . GLU B 1 236 ? 33.906 -16.953 -5.812 1 97.31 236 GLU B O 1
ATOM 3999 N N . LYS B 1 237 ? 33.875 -15.68 -7.648 1 97.75 237 LYS B N 1
ATOM 4000 C CA . LYS B 1 237 ? 33.75 -14.453 -6.863 1 97.75 237 LYS B CA 1
ATOM 4001 C C . LYS B 1 237 ? 32.469 -14.453 -6.055 1 97.75 237 LYS B C 1
ATOM 4003 O O . LYS B 1 237 ? 32.438 -14.062 -4.887 1 97.75 237 LYS B O 1
ATOM 4008 N N . ASP B 1 238 ? 31.406 -14.852 -6.648 1 97.56 238 ASP B N 1
ATOM 4009 C CA . ASP B 1 238 ? 30.125 -14.922 -5.973 1 97.56 238 ASP B CA 1
ATOM 4010 C C . ASP B 1 238 ? 30.141 -15.953 -4.852 1 97.56 238 ASP B C 1
ATOM 4012 O O . ASP B 1 238 ? 29.578 -15.727 -3.779 1 97.56 238 ASP B O 1
ATOM 4016 N N . ILE B 1 239 ? 30.781 -17.062 -5.059 1 96.5 239 ILE B N 1
ATOM 4017 C CA . ILE B 1 239 ? 30.875 -18.109 -4.062 1 96.5 239 ILE B CA 1
ATOM 4018 C C . ILE B 1 239 ? 31.672 -17.625 -2.855 1 96.5 239 ILE B C 1
ATOM 4020 O O . ILE B 1 239 ? 31.297 -17.891 -1.709 1 96.5 239 ILE B O 1
ATOM 4024 N N . GLU B 1 240 ? 32.656 -16.891 -3.162 1 96.44 240 GLU B N 1
ATOM 4025 C CA . GLU B 1 240 ? 33.438 -16.312 -2.078 1 96.44 240 GLU B CA 1
ATOM 4026 C C . GLU B 1 240 ? 32.594 -15.336 -1.256 1 96.44 240 GLU B C 1
ATOM 4028 O O . GLU B 1 240 ? 32.719 -15.305 -0.028 1 96.44 240 GLU B O 1
ATOM 4033 N N . LYS B 1 241 ? 31.875 -14.547 -1.951 1 96.12 241 LYS B N 1
ATOM 4034 C CA . LYS B 1 241 ? 31 -13.594 -1.267 1 96.12 241 LYS B CA 1
ATOM 4035 C C . LYS B 1 241 ? 29.969 -14.32 -0.403 1 96.12 241 LYS B C 1
ATOM 4037 O O . LYS B 1 241 ? 29.641 -13.859 0.694 1 96.12 241 LYS B O 1
ATOM 4042 N N . VAL B 1 242 ? 29.406 -15.391 -0.837 1 95.25 242 VAL B N 1
ATOM 4043 C CA . VAL B 1 242 ? 28.438 -16.203 -0.083 1 95.25 242 VAL B CA 1
ATOM 4044 C C . VAL B 1 242 ? 29.078 -16.688 1.214 1 95.25 242 VAL B C 1
ATOM 4046 O O . VAL B 1 242 ? 28.469 -16.609 2.281 1 95.25 242 VAL B O 1
ATOM 4049 N N . LYS B 1 243 ? 30.297 -17.094 1.089 1 94.19 243 LYS B N 1
ATOM 4050 C CA . LYS B 1 243 ? 31.031 -17.562 2.26 1 94.19 243 LYS B CA 1
ATOM 4051 C C . LYS B 1 243 ? 31.266 -16.438 3.254 1 94.19 243 LYS B C 1
ATOM 4053 O O . LYS B 1 243 ? 31.094 -16.609 4.461 1 94.19 243 LYS B O 1
ATOM 4058 N N . GLU B 1 244 ? 31.641 -15.352 2.734 1 94.31 244 GLU B N 1
ATOM 4059 C CA . GLU B 1 244 ? 31.906 -14.18 3.566 1 94.31 244 GLU B CA 1
ATOM 4060 C C . GLU B 1 244 ? 30.656 -13.758 4.34 1 94.31 244 GLU B C 1
ATOM 4062 O O . GLU B 1 244 ? 30.719 -13.461 5.531 1 94.31 244 GLU B O 1
ATOM 4067 N N . LEU B 1 245 ? 29.578 -13.719 3.662 1 93.12 245 LEU B N 1
ATOM 4068 C CA . LEU B 1 245 ? 28.328 -13.219 4.246 1 93.12 245 LEU B CA 1
ATOM 4069 C C . LEU B 1 245 ? 27.734 -14.242 5.199 1 93.12 245 LEU B C 1
ATOM 4071 O O . LEU B 1 245 ? 27.047 -13.875 6.156 1 93.12 245 LEU B O 1
ATOM 4075 N N . THR B 1 246 ? 27.953 -15.469 4.961 1 89.31 246 THR B N 1
ATOM 4076 C CA . THR B 1 246 ? 27.422 -16.531 5.816 1 89.31 246 THR B CA 1
ATOM 4077 C C . THR B 1 246 ? 28.281 -16.703 7.059 1 89.31 246 THR B C 1
ATOM 4079 O O . THR B 1 246 ? 27.781 -17.062 8.125 1 89.31 246 THR B O 1
ATOM 4082 N N . ASP B 1 247 ? 29.516 -16.469 6.871 1 83.62 247 ASP B N 1
ATOM 4083 C CA . ASP B 1 247 ? 30.438 -16.531 8 1 83.62 247 ASP B CA 1
ATOM 4084 C C . ASP B 1 247 ? 30.234 -15.352 8.945 1 83.62 247 ASP B C 1
ATOM 4086 O O . ASP B 1 247 ? 30.344 -15.5 10.164 1 83.62 247 ASP B O 1
ATOM 4090 N N . ASN B 1 248 ? 29.969 -14.273 8.398 1 72.62 248 ASN B N 1
ATOM 4091 C CA . ASN B 1 248 ? 29.75 -13.086 9.227 1 72.62 248 ASN B CA 1
ATOM 4092 C C . ASN B 1 248 ? 28.438 -13.164 10 1 72.62 248 ASN B C 1
ATOM 4094 O O . ASN B 1 248 ? 28.297 -12.547 11.055 1 72.62 248 ASN B O 1
ATOM 4098 N N . LYS B 1 249 ? 27.453 -13.742 9.617 1 59.88 249 LYS B N 1
ATOM 4099 C CA . LYS B 1 249 ? 26.203 -13.922 10.344 1 59.88 249 LYS B CA 1
ATOM 4100 C C . LYS B 1 249 ? 26.328 -15.008 11.406 1 59.88 249 LYS B C 1
ATOM 4102 O O . LYS B 1 249 ? 25.469 -15.133 12.289 1 59.88 249 LYS B O 1
ATOM 4107 N N . SER B 1 250 ? 27.328 -15.969 11.359 1 47.19 250 SER B N 1
ATOM 4108 C CA . SER B 1 250 ? 27.625 -16.938 12.406 1 47.19 250 SER B CA 1
ATOM 4109 C C . SER B 1 250 ? 28.438 -16.312 13.531 1 47.19 250 SER B C 1
ATOM 4111 O O . SER B 1 250 ? 29.297 -15.453 13.289 1 47.19 250 SER B O 1
#

Nearest PDB structures (foldseek):
  3cv0-assembly1_A  TM=5.002E-01  e=1.133E-05  unclassified
  2xpi-assembly1_D  TM=4.545E-01  e=7.341E-06  Schizosaccharomyces pombe
  3cvl-assembly1_A  TM=4.880E-01  e=2.941E-05  Trypanosoma brucei
  9f8w-assembly2_B  TM=4.708E-01  e=2.697E-05  Trypanosoma brucei
  3uq3-assembly1_A  TM=4.028E-01  e=9.945E-06  Saccharomyces cerevisiae S288C

Radius of gyration: 25.1 Å; Cα contacts (8 Å, |Δi|>4): 709; chains: 2; bounding box: 63×54×52 Å